Protein AF-A0AAV1M0Q2-F1 (afdb_monomer_lite)

Organism: NCBI:txid213953

Sequence (404 aa):
MKCLACTQVIRREELLVCIRCKGTYHYKCLNITTAQFMNKNHDIKRTWCCPSCVNVTSRRIKDDTPVRKQFESTLNQTDMSCEDIIQDQRDLNESLSTEQPNTIITSSMLQCQSDKCINISLEQLSSLLDTKLNHMRSSITKEIKQEFDIAVAKLKKEFTETTDFLSAQLVEVKSDISSFSNKISLLESENKKLQAELCLLKNQTLPSTYQDLRNTITQLQVNLNERDQQALLNDLEISGIPENSNESVPHIVVAVAAKLGTQLEESDIVSASRVGNSQRFSDLNTQALGRPPRHRHIVVRLCRRVIRDELLRNARVRRGATTADLGLPSHEPRPFYLNERLTSTNRQLFGKARDIGRGLNWKYIWTKEGRIFARQSDSSKIHQLRSIADIERIFGVLSENSSK

pLDDT: mean 78.47, std 22.73, range [23.45, 98.06]

Radius of gyration: 54.02 Å; chains: 1; bounding box: 80×74×176 Å

Foldseek 3Di:
DAAPQPRHDDDPLQWAAAPPPRGIHGCVSVVHDPCNCVVCVPVCNVHPHDPVRVPPPDPDDDDDDDDDDDDDDDDDDDDDDDDDDDDDDDDDDDDDDDDDDDDDDDDDDDDDDDDDDPDPDPVNVVVVVCVVVVVVVVVVVVVVVVVVVVVVVVVVVVVVVVVVVVVVVVVVVVVVVVVVVVVVVVVVVVVVVVVVVVVCVVPPDPPVVVVVVVVVVVVVVLVVQVVVLLVLLQKKKKFDDDDDDPDDQLLLVCLLCVLLVHHDDSVQWPDKDFDDDDQVPVVVPQVVVVHPRGGTMIMTGTPDSVSLVVSQVSCVVVPFDWPPPSPDPDDDIDGMHMDRDEDPQLVVQLVVLVVLCVVLQFPDWDDDSNWIWTHRDPPGDIDTDSDPVSSCVVSVPDDPPPDD

Structure (mmCIF, N/CA/C/O backbone):
data_AF-A0AAV1M0Q2-F1
#
_entry.id   AF-A0AAV1M0Q2-F1
#
loop_
_atom_site.group_PDB
_atom_site.id
_atom_site.type_symbol
_atom_site.label_atom_id
_atom_site.label_alt_id
_atom_site.label_comp_id
_atom_site.label_asym_id
_atom_site.label_entity_id
_atom_site.label_seq_id
_atom_site.pdbx_PDB_ins_code
_atom_site.Cartn_x
_atom_site.Cartn_y
_atom_site.Cartn_z
_atom_site.occupancy
_atom_site.B_iso_or_equiv
_atom_site.auth_seq_id
_atom_site.auth_comp_id
_atom_site.auth_asym_id
_atom_site.auth_atom_id
_atom_site.pdbx_PDB_model_num
ATOM 1 N N . MET A 1 1 ? 20.973 16.812 25.440 1.00 78.75 1 MET A N 1
ATOM 2 C CA . MET A 1 1 ? 20.448 15.571 24.816 1.00 78.75 1 MET A CA 1
ATOM 3 C C . MET A 1 1 ? 19.009 15.819 24.381 1.00 78.75 1 MET A C 1
ATOM 5 O O . MET A 1 1 ? 18.354 16.633 25.027 1.00 78.75 1 MET A O 1
ATOM 9 N N . LYS A 1 2 ? 18.542 15.211 23.282 1.00 89.62 2 LYS A N 1
ATOM 10 C CA . LYS A 1 2 ? 17.158 15.368 22.797 1.00 89.62 2 LYS A CA 1
ATOM 11 C C . LYS A 1 2 ? 16.309 14.177 23.234 1.00 89.62 2 LYS A C 1
ATOM 13 O O . LYS A 1 2 ? 16.788 13.047 23.241 1.00 89.62 2 LYS A O 1
ATOM 18 N N . CYS A 1 3 ? 15.061 14.429 23.597 1.00 90.50 3 CYS A N 1
ATOM 19 C CA . CYS A 1 3 ? 14.113 13.387 23.959 1.00 90.50 3 CYS A CA 1
ATOM 20 C C . CYS A 1 3 ? 13.687 12.591 22.736 1.00 90.50 3 CYS A C 1
ATOM 22 O O . CYS A 1 3 ? 13.209 13.167 21.767 1.00 90.50 3 CYS A O 1
ATOM 24 N N . LEU A 1 4 ? 13.811 11.267 22.783 1.00 88.12 4 LEU A N 1
ATOM 25 C CA . LEU A 1 4 ? 13.357 10.405 21.690 1.00 88.12 4 LEU A CA 1
ATOM 26 C C . LEU A 1 4 ? 11.824 10.328 21.575 1.00 88.12 4 LEU A C 1
ATOM 28 O O . LEU A 1 4 ? 11.333 9.876 20.549 1.00 88.12 4 LEU A O 1
ATOM 32 N N . ALA A 1 5 ? 11.073 10.770 22.593 1.00 87.56 5 ALA A N 1
ATOM 33 C CA . ALA A 1 5 ? 9.609 10.814 22.546 1.00 87.56 5 ALA A CA 1
ATOM 34 C C . ALA A 1 5 ? 9.065 12.126 21.953 1.00 87.56 5 ALA A C 1
ATOM 36 O O . ALA A 1 5 ? 8.181 12.087 21.108 1.00 87.56 5 ALA A O 1
ATOM 37 N N . CYS A 1 6 ? 9.587 13.287 22.367 1.00 90.06 6 CYS A N 1
ATOM 38 C CA . CYS A 1 6 ? 9.059 14.594 21.943 1.00 90.06 6 CYS A CA 1
ATOM 39 C C . CYS A 1 6 ? 10.036 15.430 21.103 1.00 90.06 6 CYS A C 1
ATOM 41 O O . CYS A 1 6 ? 9.700 16.534 20.688 1.00 90.06 6 CYS A O 1
ATOM 43 N N . THR A 1 7 ? 11.257 14.942 20.861 1.00 87.94 7 THR A N 1
ATOM 44 C CA . THR A 1 7 ? 12.351 15.597 20.108 1.00 87.94 7 THR A CA 1
ATOM 45 C C . THR A 1 7 ? 12.903 16.904 20.699 1.00 87.94 7 THR A C 1
ATOM 47 O O . THR A 1 7 ? 13.873 17.453 20.172 1.00 87.94 7 THR A O 1
ATOM 50 N N . GLN A 1 8 ? 12.372 17.355 21.841 1.00 91.44 8 GLN A N 1
ATOM 51 C CA . GLN A 1 8 ? 12.816 18.560 22.548 1.00 91.44 8 GLN A CA 1
ATOM 52 C C . GLN A 1 8 ? 14.088 18.333 23.378 1.00 91.44 8 GLN A C 1
ATOM 54 O O . GLN A 1 8 ? 14.436 17.204 23.737 1.00 91.44 8 GLN A O 1
ATOM 59 N N . VAL A 1 9 ? 14.796 19.419 23.698 1.00 90.12 9 VAL A N 1
ATOM 60 C CA . VAL A 1 9 ? 16.008 19.390 24.536 1.00 90.12 9 VAL A CA 1
ATOM 61 C C . VAL A 1 9 ? 15.646 19.040 25.988 1.00 90.12 9 VAL A C 1
ATOM 63 O O . VAL A 1 9 ? 14.705 19.589 26.555 1.00 90.12 9 VAL A O 1
ATOM 66 N N . ILE A 1 10 ? 16.396 18.119 26.599 1.00 89.81 10 ILE A N 1
ATOM 67 C CA . ILE A 1 10 ? 16.183 17.650 27.977 1.00 89.81 10 ILE A CA 1
ATOM 68 C C . ILE A 1 10 ? 17.129 18.381 28.942 1.00 89.81 10 ILE A C 1
ATOM 70 O O . ILE A 1 10 ? 18.343 18.414 28.710 1.00 89.81 10 ILE A O 1
ATOM 74 N N . ARG A 1 11 ? 16.590 18.905 30.051 1.00 87.12 11 ARG A N 1
ATOM 75 C CA . ARG A 1 11 ? 17.368 19.384 31.211 1.00 87.12 11 ARG A CA 1
ATOM 76 C C . ARG A 1 11 ? 17.837 18.201 32.070 1.00 87.12 11 ARG A C 1
ATOM 78 O O . ARG A 1 11 ? 17.146 17.194 32.158 1.00 87.12 11 ARG A O 1
ATOM 85 N N . ARG A 1 12 ? 18.991 18.305 32.742 1.00 80.19 12 ARG A N 1
ATOM 86 C CA . ARG A 1 12 ? 19.568 17.187 33.532 1.00 80.19 12 ARG A CA 1
ATOM 87 C C . ARG A 1 12 ? 18.611 16.620 34.591 1.00 80.19 12 ARG A C 1
ATOM 89 O O . ARG A 1 12 ? 18.620 15.418 34.829 1.00 80.19 12 ARG A O 1
ATOM 96 N N . GLU A 1 13 ? 17.772 17.468 35.174 1.00 82.62 13 GLU A N 1
ATOM 97 C CA . GLU A 1 13 ? 16.787 17.102 36.201 1.00 82.62 13 GLU A CA 1
ATOM 98 C C . GLU A 1 13 ? 15.616 16.273 35.663 1.00 82.62 13 GLU A C 1
ATOM 100 O O . GLU A 1 13 ? 14.972 15.563 36.424 1.00 82.62 13 GLU A O 1
ATOM 105 N N . GLU A 1 14 ? 15.353 16.317 34.356 1.00 86.31 14 GLU A N 1
ATOM 106 C CA . GLU A 1 14 ? 14.242 15.595 33.728 1.00 86.31 14 GLU A CA 1
ATOM 107 C C . GLU A 1 14 ? 14.705 14.364 32.936 1.00 86.31 14 GLU A C 1
ATOM 109 O O . GLU A 1 14 ? 13.896 13.697 32.288 1.00 86.31 14 GLU A O 1
ATOM 114 N N . LEU A 1 15 ? 16.009 14.069 32.977 1.00 88.44 15 LEU A N 1
ATOM 115 C CA . LEU A 1 15 ? 16.651 13.057 32.153 1.00 88.44 15 LEU A CA 1
ATOM 116 C C . LEU A 1 15 ? 16.435 11.637 32.682 1.00 88.44 15 LEU A C 1
ATOM 118 O O . LEU A 1 15 ? 16.824 11.298 33.802 1.00 88.44 15 LEU A O 1
ATOM 122 N N . LEU A 1 16 ? 15.938 10.785 31.790 1.00 89.00 16 LEU A N 1
ATOM 123 C CA . LEU A 1 16 ? 15.869 9.340 31.950 1.00 89.00 16 LEU A CA 1
ATOM 124 C C . LEU A 1 16 ? 16.608 8.647 30.799 1.00 89.00 16 LEU A C 1
ATOM 126 O O . LEU A 1 16 ? 16.461 9.041 29.639 1.00 89.00 16 LEU A O 1
ATOM 130 N N . VAL A 1 17 ? 17.402 7.620 31.111 1.00 89.12 17 VAL A N 1
ATOM 131 C CA . VAL A 1 17 ? 18.207 6.880 30.127 1.00 89.12 17 VAL A CA 1
ATOM 132 C C . VAL A 1 17 ? 17.821 5.411 30.158 1.00 89.12 17 VAL A C 1
ATOM 134 O O . VAL A 1 17 ? 17.844 4.782 31.211 1.00 89.12 17 VAL A O 1
ATOM 137 N N . CYS A 1 18 ? 17.482 4.848 29.001 1.00 90.12 18 CYS A N 1
ATOM 138 C CA . CYS A 1 18 ? 17.162 3.428 28.907 1.00 90.12 18 CYS A CA 1
ATOM 139 C C . CYS A 1 18 ? 18.421 2.575 29.086 1.00 90.12 18 CYS A C 1
ATOM 141 O O . CYS A 1 18 ? 19.404 2.761 28.368 1.00 90.12 18 CYS A O 1
ATOM 143 N N . ILE A 1 19 ? 18.376 1.564 29.957 1.00 88.94 19 ILE A N 1
ATOM 144 C CA . ILE A 1 19 ? 19.540 0.693 30.171 1.00 88.94 19 ILE A CA 1
ATOM 145 C C . ILE A 1 19 ? 19.912 -0.166 28.952 1.00 88.94 19 ILE A C 1
ATOM 147 O O . ILE A 1 19 ? 21.097 -0.455 28.780 1.00 88.94 19 ILE A O 1
ATOM 151 N N . ARG A 1 20 ? 18.935 -0.510 28.094 1.00 86.75 20 ARG A N 1
ATOM 152 C CA . ARG A 1 20 ? 19.106 -1.357 26.898 1.00 86.75 20 ARG A CA 1
ATOM 153 C C . ARG A 1 20 ? 19.607 -0.571 25.681 1.00 86.75 20 ARG A C 1
ATOM 155 O O . ARG A 1 20 ? 20.693 -0.850 25.195 1.00 86.75 20 ARG A O 1
ATOM 162 N N . CYS A 1 21 ? 18.855 0.424 25.202 1.00 89.19 21 CYS A N 1
ATOM 163 C CA . CYS A 1 21 ? 19.220 1.175 23.988 1.00 89.19 21 CYS A CA 1
ATOM 164 C C . CYS A 1 21 ? 20.009 2.467 24.243 1.00 89.19 21 CYS A C 1
ATOM 166 O O . CYS A 1 21 ? 20.357 3.154 23.288 1.00 89.19 21 CYS A O 1
ATOM 168 N N . LYS A 1 22 ? 20.236 2.846 25.511 1.00 90.81 22 LYS A N 1
ATOM 169 C CA . LYS A 1 22 ? 20.861 4.122 25.920 1.00 90.81 22 LYS A CA 1
ATOM 170 C C . LYS A 1 22 ? 20.138 5.387 25.429 1.00 90.81 22 LYS A C 1
ATOM 172 O O . LYS A 1 22 ? 20.664 6.488 25.555 1.00 90.81 22 LYS A O 1
ATOM 177 N N . GLY A 1 23 ? 18.911 5.248 24.924 1.00 90.56 23 GLY A N 1
ATOM 178 C CA . GLY A 1 23 ? 18.068 6.361 24.498 1.00 90.56 23 GLY A CA 1
ATOM 179 C C . GLY A 1 23 ? 17.661 7.272 25.657 1.00 90.56 23 GLY A C 1
ATOM 180 O O . GLY A 1 23 ? 17.463 6.803 26.780 1.00 90.56 23 GLY A O 1
ATOM 181 N N . THR A 1 24 ? 17.522 8.568 25.371 1.00 92.31 24 THR A N 1
ATOM 182 C CA . THR A 1 24 ? 17.270 9.620 26.366 1.00 92.31 24 THR A CA 1
ATOM 183 C C . THR A 1 24 ? 15.859 10.175 26.256 1.00 92.31 24 THR A C 1
ATOM 185 O O . THR A 1 24 ? 15.398 10.481 25.154 1.00 92.31 24 THR A O 1
ATOM 188 N N . TYR A 1 25 ? 15.186 10.343 27.392 1.00 92.81 25 TYR A N 1
ATOM 189 C CA . TYR A 1 25 ? 13.777 10.726 27.463 1.00 92.81 25 TYR A CA 1
ATOM 190 C C . TYR A 1 25 ? 13.523 11.714 28.607 1.00 92.81 25 TYR A C 1
ATOM 192 O O . TYR A 1 25 ? 14.237 11.692 29.610 1.00 92.81 25 TYR A O 1
ATOM 200 N N . HIS A 1 26 ? 12.485 12.546 28.478 1.00 91.81 26 HIS A N 1
ATOM 201 C CA . HIS A 1 26 ? 11.875 13.204 29.637 1.00 91.81 26 HIS A CA 1
ATOM 202 C C . HIS A 1 26 ? 11.029 12.184 30.397 1.00 91.81 26 HIS A C 1
ATOM 204 O O . HIS A 1 26 ? 10.225 11.488 29.774 1.00 91.81 26 HIS A O 1
ATOM 210 N N . TYR A 1 27 ? 11.127 12.135 31.728 1.00 88.19 27 TYR A N 1
ATOM 211 C CA . TYR A 1 27 ? 10.259 11.251 32.524 1.00 88.19 27 TYR A CA 1
ATOM 212 C C . TYR A 1 27 ? 8.761 11.580 32.325 1.00 88.19 27 TYR A C 1
ATOM 214 O O . TYR A 1 27 ? 7.938 10.673 32.223 1.00 88.19 27 TYR A O 1
ATOM 222 N N . LYS A 1 28 ? 8.417 12.865 32.141 1.00 86.88 28 LYS A N 1
ATOM 223 C CA . LYS A 1 28 ? 7.045 13.321 31.843 1.00 86.88 28 LYS A CA 1
ATOM 224 C C . LYS A 1 28 ? 6.521 12.803 30.502 1.00 86.88 28 LYS A C 1
ATOM 226 O O . LYS A 1 28 ? 5.365 12.415 30.407 1.00 86.88 28 LYS A O 1
ATOM 231 N N . CYS A 1 29 ? 7.373 12.733 29.474 1.00 87.56 29 CYS A N 1
ATOM 232 C CA . CYS A 1 29 ? 6.993 12.182 28.165 1.00 87.56 29 CYS A CA 1
ATOM 233 C C . CYS A 1 29 ? 6.728 10.669 28.200 1.00 87.56 29 CYS A C 1
ATOM 235 O O . CYS A 1 29 ? 6.282 10.105 27.207 1.00 87.56 29 CYS A O 1
ATOM 237 N N . LEU A 1 30 ? 7.028 10.017 29.323 1.00 84.50 30 LEU A N 1
ATOM 238 C CA . LEU A 1 30 ? 6.822 8.593 29.572 1.00 84.50 30 LEU A CA 1
ATOM 239 C C . LEU A 1 30 ? 5.728 8.353 30.622 1.00 84.50 30 LEU A C 1
ATOM 241 O O . LEU A 1 30 ? 5.631 7.253 31.157 1.00 84.50 30 LEU A O 1
ATOM 245 N N . ASN A 1 31 ? 4.934 9.384 30.926 1.00 80.94 31 ASN A N 1
ATOM 246 C CA . ASN A 1 31 ? 3.853 9.360 31.908 1.00 80.94 31 ASN A CA 1
ATOM 247 C C . ASN A 1 31 ? 4.294 9.000 33.342 1.00 80.94 31 ASN A C 1
ATOM 249 O O . ASN A 1 31 ? 3.502 8.505 34.139 1.00 80.94 31 ASN A O 1
ATOM 253 N N . ILE A 1 32 ? 5.563 9.250 33.679 1.00 83.00 32 ILE A N 1
ATOM 254 C CA . ILE A 1 32 ? 6.065 9.141 35.052 1.00 83.00 32 ILE A CA 1
ATOM 255 C C . ILE A 1 32 ? 5.752 10.462 35.754 1.00 83.00 32 ILE A C 1
ATOM 257 O O . ILE A 1 32 ? 6.062 11.537 35.233 1.00 83.00 32 ILE A O 1
ATOM 261 N N . THR A 1 33 ? 5.141 10.407 36.935 1.00 84.94 33 THR A N 1
ATOM 262 C CA . THR A 1 33 ? 4.827 11.630 37.685 1.00 84.94 33 THR A CA 1
ATOM 263 C C . THR A 1 33 ? 6.078 12.201 38.355 1.00 84.94 33 THR A C 1
ATOM 265 O O . THR A 1 33 ? 7.033 11.484 38.659 1.00 84.94 33 THR A O 1
ATOM 268 N N . THR A 1 34 ? 6.080 13.509 38.620 1.00 85.06 34 THR A N 1
ATOM 269 C CA . THR A 1 34 ? 7.142 14.189 39.386 1.00 85.06 34 THR A CA 1
ATOM 270 C C . THR A 1 34 ? 7.387 13.504 40.732 1.00 85.06 34 THR A C 1
ATOM 272 O O . THR A 1 34 ? 8.533 13.235 41.080 1.00 85.06 34 THR A O 1
ATOM 275 N N . ALA A 1 35 ? 6.319 13.144 41.451 1.00 81.31 35 ALA A N 1
ATOM 276 C CA . ALA A 1 35 ? 6.398 12.446 42.732 1.00 81.31 35 ALA A CA 1
ATOM 277 C C . ALA A 1 35 ? 7.067 11.064 42.609 1.00 81.31 35 ALA A C 1
ATOM 279 O O . ALA A 1 35 ? 7.954 10.742 43.395 1.00 81.31 35 ALA A O 1
ATOM 280 N N . GLN A 1 36 ? 6.711 10.266 41.595 1.00 77.69 36 GLN A N 1
ATOM 281 C CA . GLN A 1 36 ? 7.326 8.953 41.352 1.00 77.69 36 GLN A CA 1
ATOM 282 C C . GLN A 1 36 ? 8.810 9.069 40.986 1.00 77.69 36 GLN A C 1
ATOM 284 O O . GLN A 1 36 ? 9.634 8.300 41.483 1.00 77.69 36 GLN A O 1
ATOM 289 N N . PHE A 1 37 ? 9.153 10.045 40.142 1.00 82.69 37 PHE A N 1
ATOM 290 C CA . PHE A 1 37 ? 10.531 10.289 39.729 1.00 82.69 37 PHE A CA 1
ATOM 291 C C . PHE A 1 37 ? 11.407 10.767 40.892 1.00 82.69 37 PHE A C 1
ATOM 293 O O . PHE A 1 37 ? 12.554 10.345 40.992 1.00 82.69 37 PHE A O 1
ATOM 300 N N . MET A 1 38 ? 10.878 11.598 41.795 1.00 78.94 38 MET A N 1
ATOM 301 C CA . MET A 1 38 ? 11.628 12.078 42.960 1.00 78.94 38 MET A CA 1
ATOM 302 C C . MET A 1 38 ? 11.752 11.012 44.056 1.00 78.94 38 MET A C 1
ATOM 304 O O . MET A 1 38 ? 12.837 10.837 44.602 1.00 78.94 38 MET A O 1
ATOM 308 N N . ASN A 1 39 ? 10.687 10.251 44.333 1.00 74.12 39 ASN A N 1
ATOM 309 C CA . ASN A 1 39 ? 10.652 9.286 45.441 1.00 74.12 39 ASN A CA 1
ATOM 310 C C . ASN A 1 39 ? 11.430 7.984 45.146 1.00 74.12 39 ASN A C 1
ATOM 312 O O . ASN A 1 39 ? 11.886 7.305 46.057 1.00 74.12 39 ASN A O 1
ATOM 316 N N . LYS A 1 40 ? 11.624 7.634 43.865 1.00 65.56 40 LYS A N 1
ATOM 317 C CA . LYS A 1 40 ? 12.386 6.443 43.428 1.00 65.56 40 LYS A CA 1
ATOM 318 C C . LYS A 1 40 ? 13.518 6.786 42.454 1.00 65.56 40 LYS A C 1
ATOM 320 O O . LYS A 1 40 ? 13.896 5.977 41.606 1.00 65.56 40 LYS A O 1
ATOM 325 N N . ASN A 1 41 ? 14.054 8.002 42.562 1.00 67.12 41 ASN A N 1
ATOM 326 C CA . ASN A 1 41 ? 14.978 8.603 41.594 1.00 67.12 41 ASN A CA 1
ATOM 327 C C . ASN A 1 41 ? 16.178 7.701 41.267 1.00 67.12 41 ASN A C 1
ATOM 329 O O . ASN A 1 41 ? 16.556 7.541 40.108 1.00 67.12 41 ASN A O 1
ATOM 333 N N . HIS A 1 42 ? 16.754 7.068 42.287 1.00 67.50 42 HIS A N 1
ATOM 334 C CA . HIS A 1 42 ? 17.953 6.254 42.127 1.00 67.50 42 HIS A CA 1
ATOM 335 C C . HIS A 1 42 ? 17.661 4.862 41.537 1.00 67.50 42 HIS A C 1
ATOM 337 O O . HIS A 1 42 ? 18.375 4.414 40.638 1.00 67.50 42 HIS A O 1
ATOM 343 N N . ASP A 1 43 ? 16.572 4.220 41.964 1.00 70.62 43 ASP A N 1
ATOM 344 C CA . ASP A 1 43 ? 16.200 2.876 41.507 1.00 70.62 43 ASP A CA 1
ATOM 345 C C . ASP A 1 43 ? 15.653 2.891 40.080 1.00 70.62 43 ASP A C 1
ATOM 347 O O . ASP A 1 43 ? 16.033 2.057 39.251 1.00 70.62 43 ASP A O 1
ATOM 351 N N . ILE A 1 44 ? 14.829 3.892 39.750 1.00 73.44 44 ILE A N 1
ATOM 352 C CA . ILE A 1 44 ? 14.298 4.073 38.396 1.00 73.44 44 ILE A CA 1
ATOM 353 C C . ILE A 1 44 ? 15.449 4.384 37.433 1.00 73.44 44 ILE A C 1
ATOM 355 O O . ILE A 1 44 ? 15.555 3.747 36.389 1.00 73.44 44 ILE A O 1
ATOM 359 N N . LYS A 1 45 ? 16.378 5.290 37.772 1.00 76.44 45 LYS A N 1
ATOM 360 C CA . LYS A 1 45 ? 17.502 5.618 36.872 1.00 76.44 45 LYS A CA 1
ATOM 361 C C . LYS A 1 45 ? 18.425 4.431 36.571 1.00 76.44 45 LYS A C 1
ATOM 363 O O . LYS A 1 45 ? 19.061 4.433 35.519 1.00 76.44 45 LYS A O 1
ATOM 368 N N . ARG A 1 46 ? 18.504 3.430 37.458 1.00 76.00 46 ARG A N 1
ATOM 369 C CA . ARG A 1 46 ? 19.367 2.244 37.292 1.00 76.00 46 ARG A CA 1
ATOM 370 C C . ARG A 1 46 ? 18.704 1.069 36.581 1.00 76.00 46 ARG A C 1
ATOM 372 O O . ARG A 1 46 ? 19.414 0.274 35.977 1.00 76.00 46 ARG A O 1
ATOM 379 N N . THR A 1 47 ? 17.383 0.938 36.657 1.00 81.31 47 THR A N 1
ATOM 380 C CA . THR A 1 47 ? 16.667 -0.259 36.167 1.00 81.31 47 THR A CA 1
ATOM 381 C C . THR A 1 47 ? 15.748 0.021 34.980 1.00 81.31 47 THR A C 1
ATOM 383 O O . THR A 1 47 ? 15.263 -0.907 34.330 1.00 81.31 47 THR A O 1
ATOM 386 N N . TRP A 1 48 ? 15.521 1.292 34.647 1.00 86.81 48 TRP A N 1
ATOM 387 C CA . TRP A 1 48 ? 14.493 1.662 33.687 1.00 86.81 48 TRP A CA 1
ATOM 388 C C . TRP A 1 48 ? 14.842 1.314 32.229 1.00 86.81 48 TRP A C 1
ATOM 390 O O . TRP A 1 48 ? 15.904 1.643 31.687 1.00 86.81 48 TRP A O 1
ATOM 400 N N . CYS A 1 49 ? 13.883 0.672 31.559 1.00 87.50 49 CYS A N 1
ATOM 401 C CA . CYS A 1 49 ? 13.897 0.375 30.131 1.00 87.50 49 CYS A CA 1
ATOM 402 C C . CYS A 1 49 ? 12.800 1.169 29.412 1.00 87.50 49 CYS A C 1
ATOM 404 O O . CYS A 1 49 ? 11.686 1.277 29.916 1.00 87.50 49 CYS A O 1
ATOM 406 N N . CYS A 1 50 ? 13.083 1.683 28.210 1.00 87.19 50 CYS A N 1
ATOM 407 C CA . CYS A 1 50 ? 12.072 2.394 27.431 1.00 87.19 50 CYS A CA 1
ATOM 408 C C . CYS A 1 50 ? 11.004 1.441 26.870 1.00 87.19 50 CYS A C 1
ATOM 410 O O . CYS A 1 50 ? 11.303 0.263 26.660 1.00 87.19 50 CYS A O 1
ATOM 412 N N . PRO A 1 51 ? 9.793 1.936 26.548 1.00 81.75 51 PRO A N 1
ATOM 413 C CA . PRO A 1 51 ? 8.701 1.108 26.023 1.00 81.75 51 PRO A CA 1
ATOM 414 C C . PRO A 1 51 ? 9.099 0.280 24.797 1.00 81.75 51 PRO A C 1
ATOM 416 O O . PRO A 1 51 ? 8.760 -0.895 24.696 1.00 81.75 51 PRO A O 1
ATOM 419 N N . SER A 1 52 ? 9.910 0.854 23.904 1.00 81.38 52 SER A N 1
ATOM 420 C CA . SER A 1 52 ? 10.437 0.156 22.728 1.00 81.38 52 SER A CA 1
ATOM 421 C C . SER A 1 52 ? 11.356 -1.013 23.088 1.00 81.38 52 SER A C 1
ATOM 423 O O . SER A 1 52 ? 11.397 -1.994 22.363 1.00 81.38 52 SER A O 1
ATOM 425 N N . CYS A 1 53 ? 12.087 -0.927 24.201 1.00 83.38 53 CYS A N 1
ATOM 426 C CA . CYS A 1 53 ? 12.995 -1.973 24.666 1.00 83.38 53 CYS A CA 1
ATOM 427 C C . CYS A 1 53 ? 12.320 -2.995 25.587 1.00 83.38 53 CYS A C 1
ATOM 429 O O . CYS A 1 53 ? 12.806 -4.121 25.674 1.00 83.38 53 CYS A O 1
ATOM 431 N N . VAL A 1 54 ? 11.249 -2.610 26.286 1.00 81.44 54 VAL A N 1
ATOM 432 C CA . VAL A 1 54 ? 10.420 -3.513 27.102 1.00 81.44 54 VAL A CA 1
ATOM 433 C C . VAL A 1 54 ? 9.561 -4.404 26.201 1.00 81.44 54 VAL A C 1
ATOM 435 O O . VAL A 1 54 ? 9.474 -5.601 26.445 1.00 81.44 54 VAL A O 1
ATOM 438 N N . ASN A 1 55 ? 9.028 -3.854 25.105 1.00 63.16 55 ASN A N 1
ATOM 439 C CA . ASN A 1 55 ? 8.167 -4.581 24.163 1.00 63.16 55 ASN A CA 1
ATOM 440 C C . ASN A 1 55 ? 8.925 -5.480 23.171 1.00 63.16 55 ASN A C 1
ATOM 442 O O . ASN A 1 55 ? 8.307 -6.142 22.341 1.00 63.16 55 ASN A O 1
ATOM 446 N N . VAL A 1 56 ? 10.256 -5.537 23.254 1.00 55.31 56 VAL A N 1
ATOM 447 C CA . VAL A 1 56 ? 11.053 -6.558 22.566 1.00 55.31 56 VAL A CA 1
ATOM 448 C C . VAL A 1 56 ? 11.210 -7.720 23.540 1.00 55.31 56 VAL A C 1
ATOM 450 O O . VAL A 1 56 ? 12.152 -7.765 24.335 1.00 55.31 56 VAL A O 1
ATOM 453 N N . THR A 1 57 ? 10.257 -8.652 23.514 1.00 43.12 57 THR A N 1
ATOM 454 C CA . THR A 1 57 ? 10.394 -9.942 24.196 1.00 43.12 57 THR A CA 1
ATOM 455 C C . THR A 1 57 ? 11.671 -10.618 23.710 1.00 43.12 57 THR A C 1
ATOM 457 O O . THR A 1 57 ? 11.846 -10.881 22.516 1.00 43.12 57 THR A O 1
ATOM 460 N N . SER A 1 58 ? 12.578 -10.891 24.642 1.00 41.09 58 SER A N 1
ATOM 461 C CA . SER A 1 58 ? 13.767 -11.694 24.411 1.00 41.09 58 SER A CA 1
ATOM 462 C C . SER A 1 58 ? 13.351 -13.098 23.978 1.00 41.09 58 SER A C 1
ATOM 464 O O . SER A 1 58 ? 12.922 -13.908 24.795 1.00 41.09 58 SER A O 1
ATOM 466 N N . ARG A 1 59 ? 13.534 -13.426 22.697 1.00 39.03 59 ARG A N 1
ATOM 467 C CA . ARG A 1 59 ? 13.752 -14.820 22.311 1.00 39.03 59 ARG A CA 1
ATOM 468 C C . ARG A 1 59 ? 15.098 -15.233 22.897 1.00 39.03 59 ARG A C 1
ATOM 470 O O . ARG A 1 59 ? 16.118 -14.832 22.340 1.00 39.03 59 ARG A O 1
ATOM 477 N N . ARG A 1 60 ? 15.098 -15.997 23.995 1.00 37.06 60 ARG A N 1
ATOM 478 C CA . ARG A 1 60 ? 16.077 -17.063 24.274 1.00 37.06 60 ARG A CA 1
ATOM 479 C C . ARG A 1 60 ? 15.761 -17.836 25.565 1.00 37.06 60 ARG A C 1
ATOM 481 O O . ARG A 1 60 ? 15.720 -17.245 26.632 1.00 37.06 60 ARG A O 1
ATOM 488 N N . ILE A 1 61 ? 15.734 -19.157 25.365 1.00 34.62 61 ILE A N 1
ATOM 489 C CA . ILE A 1 61 ? 16.185 -20.254 26.239 1.00 34.62 61 ILE A CA 1
ATOM 490 C C . ILE A 1 61 ? 15.187 -20.738 27.306 1.00 34.62 61 ILE A C 1
ATOM 492 O O . ILE A 1 61 ? 14.626 -19.967 28.069 1.00 34.62 61 ILE A O 1
ATOM 496 N N . LYS A 1 62 ? 14.972 -22.060 27.232 1.00 39.34 62 LYS A N 1
ATOM 497 C CA . LYS A 1 62 ? 14.129 -22.953 28.034 1.00 39.34 62 LYS A CA 1
ATOM 498 C C . LYS A 1 62 ? 14.269 -22.708 29.538 1.00 39.34 62 LYS A C 1
ATOM 500 O O . LYS A 1 62 ? 15.399 -22.635 29.993 1.00 39.34 62 LYS A O 1
ATOM 505 N N . ASP A 1 63 ? 13.142 -22.720 30.248 1.00 31.31 63 ASP A N 1
ATOM 506 C CA . ASP A 1 63 ? 13.021 -23.307 31.587 1.00 31.31 63 ASP A CA 1
ATOM 507 C C . ASP A 1 63 ? 11.551 -23.683 31.853 1.00 31.31 63 ASP A C 1
ATOM 509 O O . ASP A 1 63 ? 10.641 -22.862 31.717 1.00 31.31 63 ASP A O 1
ATOM 513 N N . ASP A 1 64 ? 11.338 -24.963 32.167 1.00 35.97 64 ASP A N 1
ATOM 514 C CA . ASP A 1 64 ? 10.068 -25.574 32.559 1.00 35.97 64 ASP A CA 1
ATOM 515 C C . ASP A 1 64 ? 9.826 -25.352 34.056 1.00 35.97 64 ASP A C 1
ATOM 517 O O . ASP A 1 64 ? 10.497 -25.996 34.858 1.00 35.97 64 ASP A O 1
ATOM 521 N N . THR A 1 65 ? 8.855 -24.523 34.461 1.00 31.12 65 THR A N 1
ATOM 522 C CA . THR A 1 65 ? 7.996 -24.770 35.650 1.00 31.12 65 THR A CA 1
ATOM 523 C C . THR A 1 65 ? 6.864 -23.729 35.753 1.00 31.12 65 THR A C 1
ATOM 525 O O . THR A 1 65 ? 7.110 -22.541 35.538 1.00 31.12 65 THR A O 1
ATOM 528 N N . PRO A 1 66 ? 5.617 -24.129 36.081 1.00 37.59 66 PRO A N 1
ATOM 529 C CA . PRO A 1 66 ? 4.487 -23.213 36.246 1.00 37.59 66 PRO A CA 1
ATOM 530 C C . PRO A 1 66 ? 4.429 -22.639 37.676 1.00 37.59 66 PRO A C 1
ATOM 532 O O . PRO A 1 66 ? 5.202 -23.052 38.533 1.00 37.59 66 PRO A O 1
ATOM 535 N N . VAL A 1 67 ? 3.429 -21.776 37.942 1.00 26.23 67 VAL A N 1
ATOM 536 C CA . VAL A 1 67 ? 3.086 -21.096 39.225 1.00 26.23 67 VAL A CA 1
ATOM 537 C C . VAL A 1 67 ? 3.715 -19.685 39.284 1.00 26.23 67 VAL A C 1
ATOM 539 O O . VAL A 1 67 ? 4.889 -19.513 39.012 1.00 26.23 67 VAL A O 1
ATOM 542 N N . ARG A 1 68 ? 3.024 -18.566 39.546 1.00 30.08 68 ARG A N 1
ATOM 543 C CA . ARG A 1 68 ? 1.922 -18.262 40.473 1.00 30.08 68 ARG A CA 1
ATOM 544 C C . ARG A 1 68 ? 1.294 -16.922 40.053 1.00 30.08 68 ARG A C 1
ATOM 546 O O . ARG A 1 68 ? 2.028 -15.962 39.831 1.00 30.08 68 ARG A O 1
ATOM 553 N N . LYS A 1 69 ? -0.037 -16.812 39.993 1.00 29.25 69 LYS A N 1
ATOM 554 C CA . LYS A 1 69 ? -0.711 -15.500 39.938 1.00 29.25 69 LYS A CA 1
ATOM 555 C C . LYS A 1 69 ? -0.487 -14.786 41.275 1.00 29.25 69 LYS A C 1
ATOM 557 O O . LYS A 1 69 ? -0.766 -15.363 42.325 1.00 29.25 69 LYS A O 1
ATOM 562 N N . GLN A 1 70 ? 0.049 -13.568 41.231 1.00 30.00 70 GLN A N 1
ATOM 563 C CA . GLN A 1 70 ? 0.132 -12.699 42.401 1.00 30.00 70 GLN A CA 1
ATOM 564 C C . GLN A 1 70 ? -1.268 -12.187 42.752 1.00 30.00 70 GLN A C 1
ATOM 566 O O . GLN A 1 70 ? -2.011 -11.727 41.889 1.00 30.00 70 GLN A O 1
ATOM 571 N N . PHE A 1 71 ? -1.591 -12.351 44.031 1.00 26.48 71 PHE A N 1
ATOM 572 C CA . PHE A 1 71 ? -2.778 -11.887 44.734 1.00 26.48 71 PHE A CA 1
ATOM 573 C C . PHE A 1 71 ? -2.823 -10.351 44.765 1.00 26.48 71 PHE A C 1
ATOM 575 O O . PHE A 1 71 ? -1.866 -9.721 45.215 1.00 26.48 71 PHE A O 1
ATOM 582 N N . GLU A 1 72 ? -3.954 -9.773 44.369 1.00 26.58 72 GLU A N 1
ATOM 583 C CA . GLU A 1 72 ? -4.425 -8.489 44.890 1.00 26.58 72 GLU A CA 1
ATOM 584 C C . GLU A 1 72 ? -5.217 -8.784 46.169 1.00 26.58 72 GLU A C 1
ATOM 586 O O . GLU A 1 72 ? -6.179 -9.549 46.150 1.00 26.58 72 GLU A O 1
ATOM 591 N N . SER A 1 73 ? -4.786 -8.226 47.299 1.00 28.78 73 SER A N 1
ATOM 592 C CA . SER A 1 73 ? -5.515 -8.286 48.565 1.00 28.78 73 SER A CA 1
ATOM 593 C C . SER A 1 73 ? -6.322 -7.004 48.747 1.00 28.78 73 SER A C 1
ATOM 595 O O . SER A 1 73 ? -5.758 -5.953 49.065 1.00 28.78 73 SER A O 1
ATOM 597 N N . THR A 1 74 ? -7.637 -7.101 48.566 1.00 27.58 74 THR A N 1
ATOM 598 C CA . THR A 1 74 ? -8.609 -6.153 49.119 1.00 27.58 74 THR A CA 1
ATOM 599 C C . THR A 1 74 ? -9.131 -6.711 50.443 1.00 27.58 74 THR A C 1
ATOM 601 O O . THR A 1 74 ? -9.308 -7.916 50.603 1.00 27.58 74 THR A O 1
ATOM 604 N N . LEU A 1 75 ? -9.285 -5.807 51.405 1.00 27.14 75 LEU A N 1
ATOM 605 C CA . LEU A 1 75 ? -9.684 -6.030 52.790 1.00 27.14 75 LEU A CA 1
ATOM 606 C C . LEU A 1 75 ? -11.101 -6.611 52.936 1.00 27.14 75 LEU A C 1
ATOM 608 O O . LEU A 1 75 ? -12.013 -6.189 52.238 1.00 27.14 75 LEU A O 1
ATOM 612 N N . ASN A 1 76 ? -11.217 -7.513 53.917 1.00 27.73 76 ASN A N 1
ATOM 613 C CA . ASN A 1 76 ? -12.324 -7.799 54.839 1.00 27.73 76 ASN A CA 1
ATOM 614 C C . ASN A 1 76 ? -13.774 -7.629 54.360 1.00 27.73 76 ASN A C 1
ATOM 616 O O . ASN A 1 76 ? -14.239 -6.506 54.208 1.00 27.73 76 ASN A O 1
ATOM 620 N N . GLN A 1 77 ? -14.532 -8.730 54.404 1.00 28.19 77 GLN A N 1
ATOM 621 C CA . GLN A 1 77 ? -15.757 -8.821 55.210 1.00 28.19 77 GLN A CA 1
ATOM 622 C C . GLN A 1 77 ? -16.190 -10.287 55.354 1.00 28.19 77 GLN A C 1
ATOM 624 O O . GLN A 1 77 ? -16.371 -11.012 54.379 1.00 28.19 77 GLN A O 1
ATOM 629 N N . THR A 1 78 ? -16.276 -10.726 56.606 1.00 29.42 78 THR A N 1
ATOM 630 C CA . THR A 1 78 ? -17.036 -11.891 57.047 1.00 29.42 78 THR A CA 1
ATOM 631 C C . THR A 1 78 ? -18.516 -11.558 56.949 1.00 29.42 78 THR A C 1
ATOM 633 O O . THR A 1 78 ? -18.952 -10.657 57.655 1.00 29.42 78 THR A O 1
ATOM 636 N N . ASP A 1 79 ? -19.258 -12.321 56.154 1.00 24.66 79 ASP A N 1
ATOM 637 C CA . ASP A 1 79 ? -20.690 -12.515 56.349 1.00 24.66 79 ASP A CA 1
ATOM 638 C C . ASP A 1 79 ? -20.961 -14.015 56.335 1.00 24.66 79 ASP A C 1
ATOM 640 O O . ASP A 1 79 ? -20.705 -14.729 55.364 1.00 24.66 79 ASP A O 1
ATOM 644 N N . MET A 1 80 ? -21.427 -14.479 57.485 1.00 29.42 80 MET A N 1
ATOM 645 C CA . MET A 1 80 ? -22.073 -15.758 57.674 1.00 29.42 80 MET A CA 1
ATOM 646 C C . MET A 1 80 ? -23.524 -15.416 58.004 1.00 29.42 80 MET A C 1
ATOM 648 O O . MET A 1 80 ? -23.786 -14.805 59.038 1.00 29.42 80 MET A O 1
ATOM 652 N N . SER A 1 81 ? -24.456 -15.805 57.140 1.00 23.45 81 SER A N 1
ATOM 653 C CA . SER A 1 81 ? -25.861 -15.954 57.504 1.00 23.45 81 SER A CA 1
ATOM 654 C C . SER A 1 81 ? -26.437 -17.180 56.787 1.00 23.45 81 SER A C 1
ATOM 656 O O . SER A 1 81 ? -26.216 -17.383 55.594 1.00 23.45 81 SER A O 1
ATOM 658 N N . CYS A 1 82 ? -27.004 -18.026 57.653 1.00 27.88 82 CYS A N 1
ATOM 659 C CA . CYS A 1 82 ? -28.156 -18.934 57.587 1.00 27.88 82 CYS A CA 1
ATOM 660 C C . CYS A 1 82 ? -28.925 -19.060 56.253 1.00 27.88 82 CYS A C 1
ATOM 662 O O . CYS A 1 82 ? -28.961 -18.149 55.440 1.00 27.88 82 CYS A O 1
ATOM 664 N N . GLU A 1 83 ? -29.428 -20.235 55.876 1.00 27.80 83 GLU A N 1
ATOM 665 C CA . GLU A 1 83 ? -30.544 -21.031 56.428 1.00 27.80 83 GLU A CA 1
ATOM 666 C C . GLU A 1 83 ? -30.496 -22.403 55.655 1.00 27.80 83 GLU A C 1
ATOM 668 O O . GLU A 1 83 ? -29.883 -22.467 54.591 1.00 27.80 83 GLU A O 1
ATOM 673 N N . ASP A 1 84 ? -31.042 -23.571 56.022 1.00 30.27 84 ASP A N 1
ATOM 674 C CA . ASP A 1 84 ? -32.308 -23.853 56.691 1.00 30.27 84 ASP A CA 1
ATOM 675 C C . ASP A 1 84 ? -32.599 -25.386 56.784 1.00 30.27 84 ASP A C 1
ATOM 677 O O . ASP A 1 84 ? -32.042 -26.176 56.019 1.00 30.27 84 ASP A O 1
ATOM 681 N N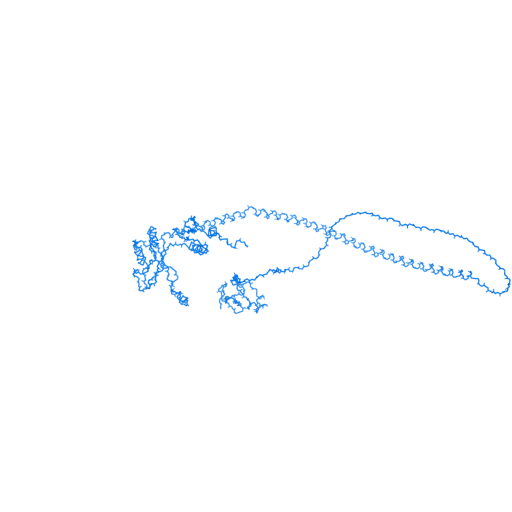 . ILE A 1 85 ? -33.604 -25.728 57.613 1.00 28.95 85 ILE A N 1
ATOM 682 C CA . ILE A 1 85 ? -34.676 -26.743 57.402 1.00 28.95 85 ILE A CA 1
ATOM 683 C C . ILE A 1 85 ? -34.584 -28.204 57.969 1.00 28.95 85 ILE A C 1
ATOM 685 O O . ILE A 1 85 ? -34.032 -29.114 57.362 1.00 28.95 85 ILE A O 1
ATOM 689 N N . ILE A 1 86 ? -35.290 -28.387 59.112 1.00 30.11 86 ILE A N 1
ATOM 690 C CA . ILE A 1 86 ? -36.507 -29.228 59.369 1.00 30.11 86 ILE A CA 1
ATOM 691 C C . ILE A 1 86 ? -36.451 -30.746 59.761 1.00 30.11 86 ILE A C 1
ATOM 693 O O . ILE A 1 86 ? -35.964 -31.575 59.004 1.00 30.11 86 ILE A O 1
ATOM 697 N N . GLN A 1 87 ? -37.169 -31.037 60.883 1.00 29.83 87 GLN A N 1
ATOM 698 C CA . GLN A 1 87 ? -37.937 -32.243 61.357 1.00 29.83 87 GLN A CA 1
ATOM 699 C C . GLN A 1 87 ? -37.185 -33.588 61.564 1.00 29.83 87 GLN A C 1
ATOM 701 O O . GLN A 1 87 ? -36.247 -33.893 60.854 1.00 29.83 87 GLN A O 1
ATOM 706 N N . ASP A 1 88 ? -37.502 -34.489 62.510 1.00 26.98 88 ASP A N 1
ATOM 707 C CA . ASP A 1 88 ? -38.748 -34.805 63.228 1.00 26.98 88 ASP A CA 1
ATOM 708 C C . ASP A 1 88 ? -38.480 -35.702 64.486 1.00 26.98 88 ASP A C 1
ATOM 710 O O . ASP A 1 88 ? -37.574 -36.526 64.469 1.00 26.98 88 ASP A O 1
ATOM 714 N N . GLN A 1 89 ? -39.312 -35.544 65.531 1.00 32.97 89 GLN A N 1
ATOM 715 C CA . GLN A 1 89 ? -39.949 -36.536 66.446 1.00 32.97 89 GLN A CA 1
ATOM 716 C C . GLN A 1 89 ? -39.249 -37.670 67.263 1.00 32.97 89 GLN A C 1
ATOM 718 O O . GLN A 1 89 ? -38.615 -38.560 66.709 1.00 32.97 89 GLN A O 1
ATOM 723 N N . ARG A 1 90 ? -39.710 -37.736 68.546 1.00 31.14 90 ARG A N 1
ATOM 724 C CA . ARG A 1 90 ? -40.051 -38.905 69.428 1.00 31.14 90 ARG A CA 1
ATOM 725 C C . ARG A 1 90 ? -38.899 -39.763 69.990 1.00 31.14 90 ARG A C 1
ATOM 727 O O . ARG A 1 90 ? -37.888 -39.919 69.332 1.00 31.14 90 ARG A O 1
ATOM 734 N N . ASP A 1 91 ? -38.906 -40.383 71.176 1.00 29.28 91 ASP A N 1
ATOM 735 C CA . ASP A 1 91 ? -39.770 -40.616 72.359 1.00 29.28 91 ASP A CA 1
ATOM 736 C C . ASP A 1 91 ? -38.769 -40.880 73.535 1.00 29.28 91 ASP A C 1
ATOM 738 O O . ASP A 1 91 ? -37.611 -41.205 73.275 1.00 29.28 91 ASP A O 1
ATOM 742 N N . LEU A 1 92 ? -39.068 -40.717 74.832 1.00 28.50 92 LEU A N 1
ATOM 743 C CA . LEU A 1 92 ? -39.538 -41.796 75.722 1.00 28.50 92 LEU A CA 1
ATOM 744 C C . LEU A 1 92 ? -39.617 -41.310 77.189 1.00 28.50 92 LEU A C 1
ATOM 746 O O . LEU A 1 92 ? -38.853 -40.454 77.632 1.00 28.50 92 LEU A O 1
ATOM 750 N N . ASN A 1 93 ? -40.569 -41.915 77.897 1.00 31.72 93 ASN A N 1
ATOM 751 C CA . ASN A 1 93 ? -41.051 -41.697 79.263 1.00 31.72 93 ASN A CA 1
ATOM 752 C C . ASN A 1 93 ? -40.213 -42.390 80.367 1.00 31.72 93 ASN A C 1
ATOM 754 O O . ASN A 1 93 ? -39.328 -43.189 80.075 1.00 31.72 93 ASN A O 1
ATOM 758 N N . GLU A 1 94 ? -40.688 -42.188 81.612 1.00 30.64 94 GLU A N 1
ATOM 759 C CA . GLU A 1 94 ? -40.670 -43.112 82.778 1.00 30.64 94 GLU A CA 1
ATOM 760 C C . GLU A 1 94 ? -39.477 -42.980 83.757 1.00 30.64 94 GLU A C 1
ATOM 762 O O . GLU A 1 94 ? -38.325 -42.959 83.358 1.00 30.64 94 GLU A O 1
ATOM 767 N N . SER A 1 95 ? -39.640 -42.881 85.087 1.00 29.77 95 SER A N 1
ATOM 768 C CA . SER A 1 95 ? -40.644 -43.512 85.961 1.00 29.77 95 SER A CA 1
ATOM 769 C C . SER A 1 95 ? -40.823 -42.782 87.310 1.00 29.77 95 SER A C 1
ATOM 771 O O . SER A 1 95 ? -39.867 -42.245 87.871 1.00 29.77 95 SER A O 1
ATOM 773 N N . LEU A 1 96 ? -42.042 -42.847 87.864 1.00 29.14 96 LEU A N 1
ATOM 774 C CA . LEU A 1 96 ? -42.348 -42.687 89.294 1.00 29.14 96 LEU A CA 1
ATOM 775 C C . LEU A 1 96 ? -41.886 -43.922 90.085 1.00 29.14 96 LEU A C 1
ATOM 777 O O . LEU A 1 96 ? -41.958 -45.033 89.569 1.00 29.14 96 LEU A O 1
ATOM 781 N N . SER A 1 97 ? -41.585 -43.759 91.377 1.00 27.77 97 SER A N 1
ATOM 782 C CA . SER A 1 97 ? -41.866 -44.774 92.410 1.00 27.77 97 SER A CA 1
ATOM 783 C C . SER A 1 97 ? -42.054 -44.122 93.784 1.00 27.77 97 SER A C 1
ATOM 785 O O . SER A 1 97 ? -41.147 -43.523 94.353 1.00 27.77 97 SER A O 1
ATOM 787 N N . THR A 1 98 ? -43.286 -44.234 94.265 1.00 29.72 98 THR A N 1
ATOM 788 C CA . THR A 1 98 ? -43.786 -44.159 95.645 1.00 29.72 98 THR A CA 1
ATOM 789 C C . THR A 1 98 ? -43.157 -45.208 96.560 1.00 29.72 98 THR A C 1
ATOM 791 O O . THR A 1 98 ? -42.938 -46.302 96.067 1.00 29.72 98 THR A O 1
ATOM 794 N N . GLU A 1 99 ? -43.063 -44.948 97.872 1.00 27.64 99 GLU A N 1
ATOM 795 C CA . GLU A 1 99 ? -43.531 -45.860 98.942 1.00 27.64 99 GLU A CA 1
ATOM 796 C C . GLU A 1 99 ? -43.866 -45.058 100.221 1.00 27.64 99 GLU A C 1
ATOM 798 O O . GLU A 1 99 ? -43.200 -44.073 100.544 1.00 27.64 99 GLU A O 1
ATOM 803 N N . GLN A 1 100 ? -44.953 -45.444 100.902 1.00 31.55 100 GLN A N 1
ATOM 804 C CA . GLN A 1 100 ? -45.427 -44.871 102.172 1.00 31.55 100 GLN A CA 1
ATOM 805 C C . GLN A 1 100 ? -45.075 -45.782 103.390 1.00 31.55 100 GLN A C 1
ATOM 807 O O . GLN A 1 100 ? -44.145 -46.572 103.263 1.00 31.55 100 GLN A O 1
ATOM 812 N N . PRO A 1 101 ? -45.697 -45.670 104.597 1.00 53.12 101 PRO A N 1
ATOM 813 C CA . PRO A 1 101 ? -45.007 -45.853 105.874 1.00 53.12 101 PRO A CA 1
ATOM 814 C C . PRO A 1 101 ? -45.263 -47.252 106.460 1.00 53.12 101 PRO A C 1
ATOM 816 O O . PRO A 1 101 ? -46.060 -48.011 105.920 1.00 53.12 101 PRO A O 1
ATOM 819 N N . ASN A 1 102 ? -44.668 -47.581 107.611 1.00 29.53 102 ASN A N 1
ATOM 820 C CA . ASN A 1 102 ? -45.363 -48.399 108.608 1.00 29.53 102 ASN A CA 1
ATOM 821 C C . ASN A 1 102 ? -44.716 -48.361 109.995 1.00 29.53 102 ASN A C 1
ATOM 823 O O . ASN A 1 102 ? -43.515 -48.174 110.175 1.00 29.53 102 ASN A O 1
ATOM 827 N N . THR A 1 103 ? -45.606 -48.529 110.960 1.00 32.53 103 THR A N 1
ATOM 828 C CA . THR A 1 103 ? -45.468 -48.429 112.411 1.00 32.53 103 THR A CA 1
ATOM 829 C C . THR A 1 103 ? -45.245 -49.836 113.019 1.00 32.53 103 THR A C 1
ATOM 831 O O . THR A 1 103 ? -45.504 -50.822 112.335 1.00 32.53 103 THR A O 1
ATOM 834 N N . ILE A 1 104 ? -44.910 -49.906 114.327 1.00 35.78 104 ILE A N 1
ATOM 835 C CA . ILE A 1 104 ? -45.406 -50.870 115.361 1.00 35.78 104 ILE A CA 1
ATOM 836 C C . ILE A 1 104 ? -44.377 -51.804 116.078 1.00 35.78 104 ILE A C 1
ATOM 838 O O . ILE A 1 104 ? -43.940 -52.807 115.533 1.00 35.78 104 ILE A O 1
ATOM 842 N N . ILE A 1 105 ? -44.180 -51.481 117.380 1.00 36.31 105 ILE A N 1
ATOM 843 C CA . ILE A 1 105 ? -44.150 -52.296 118.641 1.00 36.31 105 ILE A CA 1
ATOM 844 C C . ILE A 1 105 ? -42.936 -53.182 119.021 1.00 36.31 105 ILE A C 1
ATOM 846 O O . ILE A 1 105 ? -42.525 -54.032 118.249 1.00 36.31 105 ILE A O 1
ATOM 850 N N . THR A 1 106 ? -42.465 -53.041 120.285 1.00 32.78 106 THR A N 1
ATOM 851 C CA . THR A 1 106 ? -42.491 -54.029 121.426 1.00 32.78 106 THR A CA 1
ATOM 852 C C . THR A 1 106 ? -41.686 -53.473 122.631 1.00 32.78 106 THR A C 1
ATOM 854 O O . THR A 1 106 ? -40.551 -53.065 122.430 1.00 32.78 106 THR A O 1
ATOM 857 N N . SER A 1 107 ? -42.289 -53.157 123.801 1.00 35.41 107 SER A N 1
ATOM 858 C CA . SER A 1 107 ? -42.338 -53.922 125.095 1.00 35.41 107 SER A CA 1
ATOM 859 C C . SER A 1 107 ? -40.954 -54.315 125.679 1.00 35.41 107 SER A C 1
ATOM 861 O O . SER A 1 107 ? -40.110 -54.744 124.914 1.00 35.41 107 SER A O 1
ATOM 863 N N . SER A 1 108 ? -40.584 -54.259 126.973 1.00 35.72 108 SER A N 1
ATOM 864 C CA . SER A 1 108 ? -41.279 -54.363 128.274 1.00 35.72 108 SER A CA 1
ATOM 865 C C . SER A 1 108 ? -40.303 -54.135 129.465 1.00 35.72 108 SER A C 1
ATOM 867 O O . SER A 1 108 ? -39.126 -54.441 129.332 1.00 35.72 108 SER A O 1
ATOM 869 N N . MET A 1 109 ? -40.846 -53.699 130.618 1.00 36.66 109 MET A N 1
ATOM 870 C CA . MET A 1 109 ? -40.471 -53.910 132.047 1.00 36.66 109 MET A CA 1
ATOM 871 C C . MET A 1 109 ? -39.006 -54.066 132.530 1.00 36.66 109 MET A C 1
ATOM 873 O O . MET A 1 109 ? -38.318 -54.995 132.131 1.00 36.66 109 MET A O 1
ATOM 877 N N . LEU A 1 110 ? -38.654 -53.317 133.597 1.00 35.72 110 LEU A N 1
ATOM 878 C CA . LEU A 1 110 ? -38.199 -53.841 134.911 1.00 35.72 110 LEU A CA 1
ATOM 879 C C . LEU A 1 110 ? -38.134 -52.719 135.980 1.00 35.72 110 LEU A C 1
ATOM 881 O O . LEU A 1 110 ? -37.787 -51.578 135.689 1.00 35.72 110 LEU A O 1
ATOM 885 N N . GLN A 1 111 ? -38.530 -53.059 137.210 1.00 41.12 111 GLN A N 1
ATOM 886 C CA . GLN A 1 111 ? -38.579 -52.219 138.421 1.00 41.12 111 GLN A CA 1
ATOM 887 C C . GLN A 1 111 ? -37.185 -51.946 139.019 1.00 41.12 111 GLN A C 1
ATOM 889 O O . GLN A 1 111 ? -36.327 -52.814 138.927 1.00 41.12 111 GLN A O 1
ATOM 894 N N . CYS A 1 112 ? -37.003 -50.830 139.747 1.00 29.59 112 CYS A N 1
ATOM 895 C CA . CYS A 1 112 ? -36.653 -50.814 141.186 1.00 29.59 112 CYS A CA 1
ATOM 896 C C . CYS A 1 112 ? -36.547 -49.370 141.730 1.00 29.59 112 CYS A C 1
ATOM 898 O O . CYS A 1 112 ? -36.219 -48.433 141.009 1.00 29.59 112 CYS A O 1
ATOM 900 N N . GLN A 1 113 ? -36.871 -49.210 143.013 1.00 42.84 113 GLN A N 1
ATOM 901 C CA . GLN A 1 113 ? -36.888 -47.975 143.805 1.00 42.84 113 GLN A CA 1
ATOM 902 C C . GLN A 1 113 ? -35.471 -47.526 144.210 1.00 42.84 113 GLN A C 1
ATOM 904 O O . GLN A 1 113 ? -34.688 -48.382 144.602 1.00 42.84 113 GLN A O 1
ATOM 909 N N . SER A 1 114 ? -35.193 -46.211 144.198 1.00 41.81 114 SER A N 1
ATOM 910 C CA . SER A 1 114 ? -34.830 -45.395 145.385 1.00 41.81 114 SER A CA 1
ATOM 911 C C . SER A 1 114 ? -34.076 -44.094 145.032 1.00 41.81 114 SER A C 1
ATOM 913 O O . SER A 1 114 ? -33.107 -44.112 144.282 1.00 41.81 114 SER A O 1
ATOM 915 N N . ASP A 1 115 ? -34.506 -43.018 145.698 1.00 34.84 115 ASP A N 1
ATOM 916 C CA . ASP A 1 115 ? -33.780 -41.812 146.131 1.00 34.84 115 ASP A CA 1
ATOM 917 C C . ASP A 1 115 ? -33.456 -40.630 145.186 1.00 34.84 115 ASP A C 1
ATOM 919 O O . ASP A 1 115 ? -32.802 -40.721 144.154 1.00 34.84 115 ASP A O 1
ATOM 923 N N . LYS A 1 116 ? -33.940 -39.462 145.652 1.00 50.81 116 LYS A N 1
ATOM 924 C CA . LYS A 1 116 ? -33.654 -38.059 145.297 1.00 50.81 116 LYS A CA 1
ATOM 925 C C . LYS A 1 116 ? -32.484 -37.821 144.328 1.00 50.81 116 LYS A C 1
ATOM 927 O O . LYS A 1 116 ? -31.333 -37.823 144.747 1.00 50.81 116 LYS A O 1
ATOM 932 N N . CYS A 1 117 ? -32.812 -37.375 143.113 1.00 35.31 117 CYS A N 1
ATOM 933 C CA . CYS A 1 117 ? -32.002 -36.458 142.301 1.00 35.31 117 CYS A CA 1
ATOM 934 C C . CYS A 1 117 ? -32.933 -35.586 141.439 1.00 35.31 117 CYS A C 1
ATOM 936 O O . CYS A 1 117 ? -33.911 -36.081 140.881 1.00 35.31 117 CYS A O 1
ATOM 938 N N . ILE A 1 118 ? -32.650 -34.281 141.349 1.00 54.41 118 ILE A N 1
ATOM 939 C CA . ILE A 1 118 ? -33.343 -33.346 140.450 1.00 54.41 118 ILE A CA 1
ATOM 940 C C . ILE A 1 118 ? -32.977 -33.752 139.021 1.00 54.41 118 ILE A C 1
ATOM 942 O O . ILE A 1 118 ? -31.882 -33.464 138.547 1.00 54.41 118 ILE A O 1
ATOM 946 N N . ASN A 1 119 ? -33.878 -34.479 138.370 1.00 46.12 119 ASN A N 1
ATOM 947 C CA . ASN A 1 119 ? -33.686 -35.029 137.037 1.00 46.12 119 ASN A CA 1
ATOM 948 C C . ASN A 1 119 ? -34.398 -34.093 136.050 1.00 46.12 119 ASN A C 1
ATOM 950 O O . ASN A 1 119 ? -35.609 -34.201 135.859 1.00 46.12 119 ASN A O 1
ATOM 954 N N . ILE A 1 120 ? -33.680 -33.118 135.476 1.00 53.84 120 ILE A N 1
ATOM 955 C CA . ILE A 1 120 ? -34.192 -32.420 134.286 1.00 53.84 120 ILE A CA 1
ATOM 956 C C . ILE A 1 120 ? -34.311 -33.499 133.213 1.00 53.84 120 ILE A C 1
ATOM 958 O O . ILE A 1 120 ? -33.307 -34.074 132.796 1.00 53.84 120 ILE A O 1
ATOM 962 N N . SER A 1 121 ? -35.546 -33.833 132.840 1.00 58.78 121 SER A N 1
ATOM 963 C CA . SER A 1 121 ? -35.803 -34.938 131.919 1.00 58.78 121 SER A CA 1
ATOM 964 C C . SER A 1 121 ? -35.181 -34.642 130.553 1.00 58.78 121 SER A C 1
ATOM 966 O O . SER A 1 121 ? -35.208 -33.506 130.072 1.00 58.78 121 SER A O 1
ATOM 968 N N . LEU A 1 122 ? -34.640 -35.678 129.908 1.00 60.19 122 LEU A N 1
ATOM 969 C CA . LEU A 1 122 ? -34.123 -35.610 128.537 1.00 60.19 122 LEU A CA 1
ATOM 970 C C . LEU A 1 122 ? -35.164 -34.989 127.573 1.00 60.19 122 LEU A C 1
ATOM 972 O O . LEU A 1 122 ? -34.810 -34.273 126.639 1.00 60.19 122 LEU A O 1
ATOM 976 N N . GLU A 1 123 ? -36.453 -35.189 127.868 1.00 66.00 123 GLU A N 1
ATOM 977 C CA . GLU A 1 123 ? -37.609 -34.622 127.164 1.00 66.00 123 GLU A CA 1
ATOM 978 C C . GLU A 1 123 ? -37.742 -33.098 127.323 1.00 66.00 123 GLU A C 1
ATOM 980 O O . GLU A 1 123 ? -38.007 -32.396 126.346 1.00 66.00 123 GLU A O 1
ATOM 985 N N . GLN A 1 124 ? -37.508 -32.546 128.519 1.00 69.00 124 GLN A N 1
ATOM 986 C CA . GLN A 1 124 ? -37.539 -31.093 128.728 1.00 69.00 124 GLN A CA 1
ATOM 987 C C . GLN A 1 124 ? -36.394 -30.388 127.995 1.00 69.00 124 GLN A C 1
ATOM 989 O O . GLN A 1 124 ? -36.618 -29.335 127.393 1.00 69.00 124 GLN A O 1
ATOM 994 N N . LEU A 1 125 ? -35.196 -30.983 127.979 1.00 71.12 125 LEU A N 1
ATOM 995 C CA . LEU A 1 125 ? -34.055 -30.441 127.237 1.00 71.12 125 LEU A CA 1
ATOM 996 C C . LEU A 1 125 ? -34.283 -30.519 125.716 1.00 71.12 125 LEU A C 1
ATOM 998 O O . LEU A 1 125 ? -34.016 -29.540 125.021 1.00 71.12 125 LEU A O 1
ATOM 1002 N N . SER A 1 126 ? -34.847 -31.631 125.221 1.00 76.06 126 SER A N 1
ATOM 1003 C CA . SER A 1 126 ? -35.262 -31.796 123.818 1.00 76.06 126 SER A CA 1
ATOM 1004 C C . SER A 1 126 ? -36.272 -30.729 123.408 1.00 76.06 126 SER A C 1
ATOM 1006 O O . SER A 1 126 ? -36.074 -30.057 122.404 1.00 76.06 126 SER A O 1
ATOM 1008 N N . SER A 1 127 ? -37.308 -30.492 124.219 1.00 77.19 127 SER A N 1
ATOM 1009 C CA . SER A 1 127 ? -38.360 -29.519 123.890 1.00 77.19 127 SER A CA 1
ATOM 1010 C C . SER A 1 127 ? -37.844 -28.072 123.784 1.00 77.19 127 SER A C 1
ATOM 1012 O O . SER A 1 127 ? -38.255 -27.312 122.903 1.00 77.19 127 SER A O 1
ATOM 1014 N N . LEU A 1 128 ? -36.898 -27.677 124.643 1.00 78.62 128 LEU A N 1
ATOM 1015 C CA . LEU A 1 128 ? -36.262 -26.358 124.589 1.00 78.62 128 LEU A CA 1
ATOM 1016 C C . LEU A 1 128 ? -35.301 -26.228 123.397 1.00 78.62 128 LEU A C 1
ATOM 1018 O O . LEU A 1 128 ? -35.243 -25.171 122.763 1.00 78.62 128 LEU A O 1
ATOM 1022 N N . LEU A 1 129 ? -34.578 -27.298 123.060 1.00 79.38 129 LEU A N 1
ATOM 1023 C CA . LEU A 1 129 ? -33.735 -27.357 121.865 1.00 79.38 129 LEU A CA 1
ATOM 1024 C C . LEU A 1 129 ? -34.570 -27.295 120.585 1.00 79.38 129 LEU A C 1
ATOM 1026 O O . LEU A 1 129 ? -34.259 -26.487 119.715 1.00 79.38 129 LEU A O 1
ATOM 1030 N N . ASP A 1 130 ? -35.661 -28.053 120.495 1.00 82.19 130 ASP A N 1
ATOM 1031 C CA . ASP A 1 130 ? -36.561 -28.066 119.340 1.00 82.19 130 ASP A CA 1
ATOM 1032 C C . ASP A 1 130 ? -37.245 -26.716 119.142 1.00 82.19 130 ASP A C 1
ATOM 1034 O O . ASP A 1 130 ? -37.329 -26.217 118.022 1.00 82.19 130 ASP A O 1
ATOM 1038 N N . THR A 1 131 ? -37.695 -26.067 120.216 1.00 82.06 131 THR A N 1
ATOM 1039 C CA . THR A 1 131 ? -38.298 -24.728 120.114 1.00 82.06 131 THR A CA 1
ATOM 1040 C C . THR A 1 131 ? -37.286 -23.680 119.647 1.00 82.06 131 THR A C 1
ATOM 1042 O O . THR A 1 131 ? -37.602 -22.889 118.756 1.00 82.06 131 THR A O 1
ATOM 1045 N N . LYS A 1 132 ? -36.048 -23.693 120.160 1.00 83.31 132 LYS A N 1
ATOM 1046 C CA . LYS A 1 132 ? -34.978 -22.789 119.697 1.00 83.31 132 LYS A CA 1
ATOM 1047 C C . LYS A 1 132 ? -34.524 -23.092 118.269 1.00 83.31 132 LYS A C 1
ATOM 1049 O O . LYS A 1 132 ? -34.383 -22.155 117.483 1.00 83.31 132 LYS A O 1
ATOM 1054 N N . LEU A 1 133 ? -34.334 -24.363 117.914 1.00 84.56 133 LEU A N 1
ATOM 1055 C CA . LEU A 1 133 ? -33.952 -24.796 116.567 1.00 84.56 133 LEU A CA 1
ATOM 1056 C C . LEU A 1 133 ? -35.041 -24.462 115.548 1.00 84.56 133 LEU A C 1
ATOM 1058 O O . LEU A 1 133 ? -34.732 -23.924 114.488 1.00 84.56 133 LEU A O 1
ATOM 1062 N N . ASN A 1 134 ? -36.314 -24.689 115.877 1.00 82.31 134 ASN A N 1
ATOM 1063 C CA . ASN A 1 134 ? -37.433 -24.346 115.002 1.00 82.31 134 ASN A CA 1
ATOM 1064 C C . ASN A 1 134 ? -37.614 -22.835 114.865 1.00 82.31 134 ASN A C 1
ATOM 1066 O O . ASN A 1 134 ? -37.886 -22.352 113.766 1.00 82.31 134 ASN A O 1
ATOM 1070 N N . HIS A 1 135 ? -37.412 -22.070 115.940 1.00 84.12 135 HIS A N 1
ATOM 1071 C CA . HIS A 1 135 ? -37.460 -20.615 115.860 1.00 84.12 135 HIS A CA 1
ATOM 1072 C C . HIS A 1 135 ? -36.335 -20.066 114.971 1.00 84.12 135 HIS A C 1
ATOM 1074 O O . HIS A 1 135 ? -36.627 -19.305 114.046 1.00 84.12 135 HIS A O 1
ATOM 1080 N N . MET A 1 136 ? -35.091 -20.531 115.166 1.00 82.62 136 MET A N 1
ATOM 1081 C CA . MET A 1 136 ? -33.949 -20.187 114.306 1.00 82.62 136 MET A CA 1
ATOM 1082 C C . MET A 1 136 ? -34.191 -20.602 112.853 1.00 82.62 136 MET A C 1
ATOM 1084 O O . MET A 1 136 ? -34.024 -19.784 111.955 1.00 82.62 136 MET A O 1
ATOM 1088 N N . ARG A 1 137 ? -34.675 -21.826 112.608 1.00 84.38 137 ARG A N 1
ATOM 1089 C CA . ARG A 1 137 ? -35.036 -22.306 111.267 1.00 84.38 137 ARG A CA 1
ATOM 1090 C C . ARG A 1 137 ? -36.102 -21.422 110.623 1.00 84.38 137 ARG A C 1
ATOM 1092 O O . ARG A 1 137 ? -35.981 -21.093 109.446 1.00 84.38 137 ARG A O 1
ATOM 1099 N N . SER A 1 138 ? -37.131 -21.012 111.365 1.00 83.62 138 SER A N 1
ATOM 1100 C CA . SER A 1 138 ? -38.183 -20.134 110.836 1.00 83.62 138 SER A CA 1
ATOM 1101 C C . SER A 1 138 ? -37.672 -18.722 110.533 1.00 83.62 138 SER A C 1
ATOM 1103 O O . SER A 1 138 ? -38.086 -18.132 109.540 1.00 83.62 138 SER A O 1
ATOM 1105 N N . SER A 1 139 ? -36.755 -18.195 111.351 1.00 86.12 139 SER A N 1
ATOM 1106 C CA . SER A 1 139 ? -36.180 -16.860 111.157 1.00 86.12 139 SER A CA 1
ATOM 1107 C C . SER A 1 139 ? -35.255 -16.848 109.942 1.00 86.12 139 SER A C 1
ATOM 1109 O O . SER A 1 139 ? -35.464 -16.062 109.024 1.00 86.12 139 SER A O 1
ATOM 1111 N N . ILE A 1 140 ? -34.339 -17.820 109.866 1.00 85.56 140 ILE A N 1
ATOM 1112 C CA . ILE A 1 140 ? -33.411 -17.995 108.741 1.00 85.56 140 ILE A CA 1
ATOM 1113 C C . ILE A 1 140 ? -34.178 -18.222 107.432 1.00 85.56 140 ILE A C 1
ATOM 1115 O O . ILE A 1 140 ? -33.873 -17.611 106.415 1.00 85.56 140 ILE A O 1
ATOM 1119 N N . THR A 1 141 ? -35.215 -19.069 107.431 1.00 83.38 141 THR A N 1
ATOM 1120 C CA . THR A 1 141 ? -36.009 -19.312 106.210 1.00 83.38 141 THR A CA 1
ATOM 1121 C C . THR A 1 141 ? -36.841 -18.108 105.776 1.00 83.38 141 THR A C 1
ATOM 1123 O O . THR A 1 141 ? -37.079 -17.958 104.580 1.00 83.38 141 THR A O 1
ATOM 1126 N N . LYS A 1 142 ? -37.276 -17.244 106.702 1.00 85.06 142 LYS A N 1
ATOM 1127 C CA . LYS A 1 142 ? -37.960 -15.987 106.365 1.00 85.06 142 LYS A CA 1
ATOM 1128 C C . LYS A 1 142 ? -37.003 -14.956 105.778 1.00 85.06 142 LYS A C 1
ATOM 1130 O O . LYS A 1 142 ? -37.336 -14.382 104.748 1.00 85.06 142 LYS A O 1
ATOM 1135 N N . GLU A 1 143 ? -35.832 -14.773 106.380 1.00 85.75 143 GLU A N 1
ATOM 1136 C CA . GLU A 1 143 ? -34.801 -13.857 105.875 1.00 85.75 143 GLU A CA 1
ATOM 1137 C C . GLU A 1 143 ? -34.311 -14.287 104.490 1.00 85.75 143 GLU A C 1
ATOM 1139 O O . GLU A 1 143 ? -34.315 -13.485 103.562 1.00 85.75 143 GLU A O 1
ATOM 1144 N N . ILE A 1 144 ? -34.010 -15.578 104.301 1.00 86.69 144 ILE A N 1
ATOM 1145 C CA . ILE A 1 144 ? -33.605 -16.108 102.991 1.00 86.69 144 ILE A CA 1
ATOM 1146 C C . ILE A 1 144 ? -34.717 -15.928 101.953 1.00 86.69 144 ILE A C 1
ATOM 1148 O O . ILE A 1 144 ? -34.425 -15.564 100.818 1.00 86.69 144 ILE A O 1
ATOM 1152 N N . LYS A 1 145 ? -35.989 -16.160 102.312 1.00 87.69 145 LYS A N 1
ATOM 1153 C CA . LYS A 1 145 ? -37.112 -15.934 101.387 1.00 87.69 145 LYS A CA 1
ATOM 1154 C C . LYS A 1 145 ? -37.263 -14.466 101.013 1.00 87.69 145 LYS A C 1
ATOM 1156 O O . LYS A 1 145 ? -37.456 -14.182 99.841 1.00 87.69 145 LYS A O 1
ATOM 1161 N N . GLN A 1 146 ? -37.152 -13.550 101.973 1.00 88.31 146 GLN A N 1
ATOM 1162 C CA . GLN A 1 146 ? -37.239 -12.117 101.690 1.00 88.31 146 GLN A CA 1
ATOM 1163 C C . GLN A 1 146 ? -36.103 -11.652 100.777 1.00 88.31 146 GLN A C 1
ATOM 1165 O O . GLN A 1 146 ? -36.372 -10.995 99.776 1.00 88.31 146 GLN A O 1
ATOM 1170 N N . GLU A 1 147 ? -34.861 -12.044 101.061 1.00 87.50 147 GLU A N 1
ATOM 1171 C CA . GLU A 1 147 ? -33.713 -11.724 100.204 1.00 87.50 147 GLU A CA 1
ATOM 1172 C C . GLU A 1 147 ? -33.854 -12.343 98.806 1.00 87.50 147 GLU A C 1
ATOM 1174 O O . GLU A 1 147 ? -33.571 -1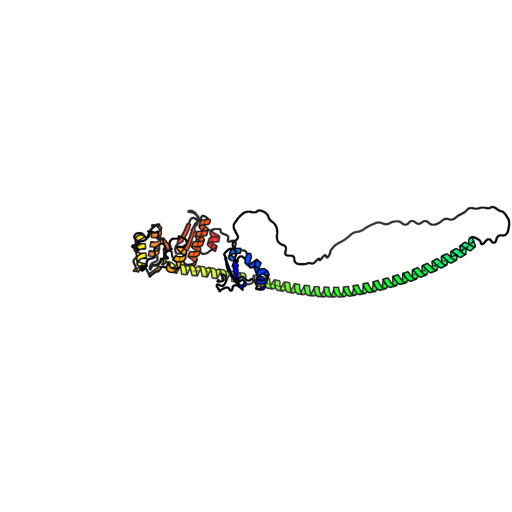1.696 97.795 1.00 87.50 147 GLU A O 1
ATOM 1179 N N . PHE A 1 148 ? -34.363 -13.575 98.724 1.00 89.50 148 PHE A N 1
ATOM 1180 C CA . PHE A 1 148 ? -34.624 -14.244 97.454 1.00 89.50 148 PHE A CA 1
ATOM 1181 C C . PHE A 1 148 ? -35.725 -13.545 96.646 1.00 89.50 148 PHE A C 1
ATOM 1183 O O . PHE A 1 148 ? -35.546 -13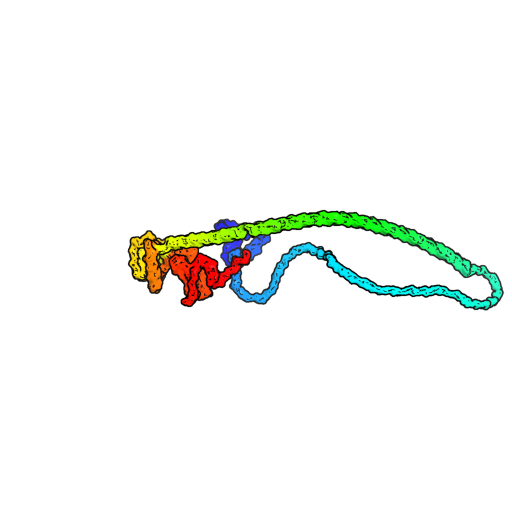.310 95.452 1.00 89.50 148 PHE A O 1
ATOM 1190 N N . ASP A 1 149 ? -36.832 -13.153 97.278 1.00 90.25 149 ASP A N 1
ATOM 1191 C CA . ASP A 1 149 ? -37.928 -12.442 96.615 1.00 90.25 149 ASP A CA 1
ATOM 1192 C C . ASP A 1 149 ? -37.478 -11.057 96.120 1.00 90.25 149 ASP A C 1
ATOM 1194 O O . ASP A 1 149 ? -37.824 -10.659 95.005 1.00 90.25 149 ASP A O 1
ATOM 1198 N N . ILE A 1 150 ? -36.647 -10.349 96.896 1.00 90.62 150 ILE A N 1
ATOM 1199 C CA . ILE A 1 150 ? -36.037 -9.073 96.492 1.00 90.62 150 ILE A CA 1
ATOM 1200 C C . ILE A 1 150 ? -35.113 -9.276 95.283 1.00 90.62 150 ILE A C 1
ATOM 1202 O O . ILE A 1 150 ? -35.203 -8.526 94.306 1.00 90.62 150 ILE A O 1
ATOM 1206 N N . ALA A 1 151 ? -34.256 -10.301 95.307 1.00 89.25 151 ALA A N 1
ATOM 1207 C CA . ALA A 1 151 ? -33.352 -10.611 94.203 1.00 89.25 151 ALA A CA 1
ATOM 1208 C C . ALA A 1 151 ? -34.112 -10.999 92.923 1.00 89.25 151 ALA A C 1
ATOM 1210 O O . ALA A 1 151 ? -33.791 -10.508 91.840 1.00 89.25 151 ALA A O 1
ATOM 1211 N N . VAL A 1 152 ? -35.160 -11.821 93.037 1.00 90.88 152 VAL A N 1
ATOM 1212 C CA . VAL A 1 152 ? -36.014 -12.216 91.907 1.00 90.88 152 VAL A CA 1
ATOM 1213 C C . VAL A 1 152 ? -36.788 -11.022 91.354 1.00 90.88 152 VAL A C 1
ATOM 1215 O O . VAL A 1 152 ? -36.894 -10.880 90.136 1.00 90.88 152 VAL A O 1
ATOM 1218 N N . ALA A 1 153 ? -37.310 -10.141 92.210 1.00 88.88 153 ALA A N 1
ATOM 1219 C CA . ALA A 1 153 ? -37.992 -8.927 91.767 1.00 88.88 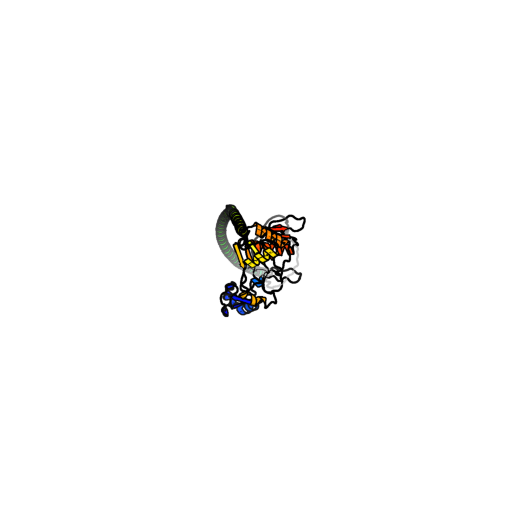153 ALA A CA 1
ATOM 1220 C C . ALA A 1 153 ? -37.039 -7.982 91.020 1.00 88.88 153 ALA A C 1
ATOM 1222 O O . ALA A 1 153 ? -37.403 -7.446 89.971 1.00 88.88 153 ALA A O 1
ATOM 1223 N N . LYS A 1 154 ? -35.804 -7.825 91.513 1.00 91.88 154 LYS A N 1
ATOM 1224 C CA . LYS A 1 154 ? -34.766 -7.024 90.855 1.00 91.88 154 LYS A CA 1
ATOM 1225 C C . LYS A 1 154 ? -34.369 -7.609 89.499 1.00 91.88 154 LYS A C 1
ATOM 1227 O O . LYS A 1 154 ? -34.379 -6.882 88.511 1.00 91.88 154 LYS A O 1
ATOM 1232 N N . LEU A 1 155 ? -34.126 -8.920 89.432 1.00 91.19 155 LEU A N 1
ATOM 1233 C CA . LEU A 1 155 ? -33.822 -9.619 88.180 1.00 91.19 155 LEU A CA 1
ATOM 1234 C C . LEU A 1 155 ? -34.962 -9.510 87.168 1.00 91.19 155 LEU A C 1
ATOM 1236 O O . LEU A 1 155 ? -34.710 -9.255 85.997 1.00 91.19 155 LEU A O 1
ATOM 1240 N N . LYS A 1 156 ? -36.220 -9.664 87.602 1.00 92.06 156 LYS A N 1
ATOM 1241 C CA . LYS A 1 156 ? -37.381 -9.484 86.719 1.00 92.06 156 LYS A CA 1
ATOM 1242 C C . LYS A 1 156 ? -37.443 -8.072 86.157 1.00 92.06 156 LYS A C 1
ATOM 1244 O O . LYS A 1 156 ? -37.713 -7.926 84.974 1.00 92.06 156 LYS A O 1
ATOM 1249 N N . LYS A 1 157 ? -37.173 -7.060 86.985 1.00 91.75 157 LYS A N 1
ATOM 1250 C CA . LYS A 1 157 ? -37.168 -5.661 86.558 1.00 91.75 157 LYS A CA 1
ATOM 1251 C C . LYS A 1 157 ? -36.065 -5.386 85.528 1.00 91.75 157 LYS A C 1
ATOM 1253 O O . LYS A 1 157 ? -36.358 -4.857 84.461 1.00 91.75 157 LYS A O 1
ATOM 1258 N N . GLU A 1 158 ? -34.833 -5.806 85.810 1.00 92.00 158 GLU A N 1
ATOM 1259 C CA . GLU A 1 158 ? -33.698 -5.677 84.880 1.00 92.00 158 GLU A CA 1
ATOM 1260 C C . GLU A 1 158 ? -33.950 -6.449 83.572 1.00 92.00 158 GLU A C 1
ATOM 1262 O O . GLU A 1 158 ? -33.660 -5.962 82.478 1.00 92.00 158 GLU A O 1
ATOM 1267 N N . PHE A 1 159 ? -34.564 -7.631 83.664 1.00 91.81 159 PHE A N 1
ATOM 1268 C CA . PHE A 1 159 ? -34.957 -8.411 82.496 1.00 91.81 159 PHE A CA 1
ATOM 1269 C C . PHE A 1 159 ? -36.034 -7.697 81.671 1.00 91.81 159 PHE A C 1
ATOM 1271 O O . PHE A 1 159 ? -35.882 -7.600 80.461 1.00 91.81 159 PHE A O 1
ATOM 1278 N N . THR A 1 160 ? -37.075 -7.133 82.297 1.00 90.69 160 THR A N 1
ATOM 1279 C CA . THR A 1 160 ? -38.110 -6.382 81.564 1.00 90.69 160 THR A CA 1
ATOM 1280 C C . THR A 1 160 ? -37.547 -5.136 80.886 1.00 90.69 160 THR A C 1
ATOM 1282 O O . THR A 1 160 ? -37.831 -4.899 79.718 1.00 90.69 160 THR A O 1
ATOM 1285 N N . GLU A 1 161 ? -36.680 -4.384 81.571 1.00 92.19 161 GLU A N 1
ATOM 1286 C CA . GLU A 1 161 ? -36.060 -3.175 81.015 1.00 92.19 161 GLU A CA 1
ATOM 1287 C C . GLU A 1 161 ? -35.172 -3.504 79.805 1.00 92.19 161 GLU A C 1
ATOM 1289 O O . GLU A 1 161 ? -35.215 -2.813 78.785 1.00 92.19 161 GLU A O 1
ATOM 1294 N N . THR A 1 162 ? -34.402 -4.594 79.884 1.00 91.81 162 THR A N 1
ATOM 1295 C CA . THR A 1 162 ? -33.575 -5.055 78.760 1.00 91.81 162 THR A CA 1
ATOM 1296 C C . THR A 1 162 ? -34.415 -5.599 77.604 1.00 91.81 162 THR A C 1
ATOM 1298 O O . THR A 1 162 ? -34.117 -5.282 76.452 1.00 91.81 162 THR A O 1
ATOM 1301 N N . THR A 1 163 ? -35.490 -6.353 77.866 1.00 92.31 163 THR A N 1
ATOM 1302 C CA . THR A 1 163 ? -36.390 -6.829 76.803 1.00 92.31 163 THR A CA 1
ATOM 1303 C C . THR A 1 163 ? -37.144 -5.693 76.125 1.00 92.31 163 THR A C 1
ATOM 1305 O O . THR A 1 163 ? -37.263 -5.702 74.901 1.00 92.31 163 THR A O 1
ATOM 1308 N N . ASP A 1 164 ? -37.590 -4.689 76.880 1.00 91.56 164 ASP A N 1
ATOM 1309 C CA . ASP A 1 164 ? -38.293 -3.528 76.333 1.00 91.56 164 ASP A CA 1
ATOM 1310 C C . ASP A 1 164 ? -37.352 -2.708 75.443 1.00 91.56 164 ASP A C 1
ATOM 1312 O O . ASP A 1 164 ? -37.705 -2.375 74.309 1.00 91.56 164 ASP A O 1
ATOM 1316 N N . PHE A 1 165 ? -36.113 -2.477 75.891 1.00 93.81 165 PHE A N 1
ATOM 1317 C CA . PHE A 1 165 ? -35.084 -1.803 75.097 1.00 93.81 165 PHE A CA 1
ATOM 1318 C C . PHE A 1 165 ? -34.770 -2.541 73.788 1.00 93.81 165 PHE A C 1
ATOM 1320 O O . PHE A 1 165 ? -34.752 -1.930 72.717 1.00 93.81 165 PHE A O 1
ATOM 1327 N N . LEU A 1 166 ? -34.554 -3.858 73.855 1.00 92.25 166 LEU A N 1
ATOM 1328 C CA . LEU A 1 166 ? -34.290 -4.670 72.666 1.00 92.25 166 LEU A CA 1
ATOM 1329 C C . LEU A 1 166 ? -35.494 -4.690 71.719 1.00 92.25 166 LEU A C 1
ATOM 1331 O O . LEU A 1 166 ? -35.315 -4.627 70.505 1.00 92.25 166 LEU A O 1
ATOM 1335 N N . SER A 1 167 ? -36.719 -4.726 72.250 1.00 93.19 167 SER A N 1
ATOM 1336 C CA . SER A 1 167 ? -37.933 -4.680 71.433 1.00 93.19 167 SER A CA 1
ATOM 1337 C C . SER A 1 167 ? -38.071 -3.355 70.674 1.00 93.19 167 SER A C 1
ATOM 1339 O O . SER A 1 167 ? -38.420 -3.364 69.494 1.00 93.19 167 SER A O 1
ATOM 1341 N N . ALA A 1 168 ? -37.716 -2.229 71.303 1.00 92.00 168 ALA A N 1
ATOM 1342 C CA . ALA A 1 168 ? -37.714 -0.919 70.661 1.00 92.00 168 ALA A CA 1
ATOM 1343 C C . ALA A 1 168 ? -36.674 -0.845 69.530 1.00 92.00 168 ALA A C 1
ATOM 1345 O O . ALA A 1 168 ? -37.007 -0.436 68.418 1.00 92.00 168 ALA A O 1
ATOM 1346 N N . GLN A 1 169 ? -35.451 -1.330 69.778 1.00 94.12 169 GLN A N 1
ATOM 1347 C CA . GLN A 1 169 ? -34.402 -1.420 68.754 1.00 94.12 169 GLN A CA 1
ATOM 1348 C C . GLN A 1 169 ? -34.810 -2.317 67.576 1.00 94.12 169 GLN A C 1
ATOM 1350 O O . GLN A 1 169 ? -34.564 -1.978 66.421 1.00 94.12 169 GLN A O 1
ATOM 1355 N N . LEU A 1 170 ? -35.486 -3.442 67.836 1.00 91.38 170 LEU A N 1
ATOM 1356 C CA . LEU A 1 170 ? -35.987 -4.326 66.778 1.00 91.38 170 LEU A CA 1
ATOM 1357 C C . LEU A 1 170 ? -37.034 -3.645 65.888 1.00 91.38 170 LEU A C 1
ATOM 1359 O O . LEU A 1 170 ? -37.061 -3.889 64.680 1.00 91.38 170 LEU A O 1
ATOM 1363 N N . VAL A 1 171 ? -37.893 -2.794 66.456 1.00 93.56 171 VAL A N 1
ATOM 1364 C CA . VAL A 1 171 ? -38.878 -2.023 65.681 1.00 93.56 171 VAL A CA 1
ATOM 1365 C C . VAL A 1 171 ? -38.185 -0.999 64.779 1.00 93.56 171 VAL A C 1
ATOM 1367 O O . VAL A 1 171 ? -38.560 -0.871 63.612 1.00 93.56 171 VAL A O 1
ATOM 1370 N N . GLU A 1 172 ? -37.156 -0.318 65.283 1.00 94.00 172 GLU A N 1
ATOM 1371 C CA . GLU A 1 172 ? -36.367 0.651 64.515 1.00 94.00 172 GLU A CA 1
ATOM 1372 C C . GLU A 1 172 ? -35.620 -0.024 63.354 1.00 94.00 172 GLU A C 1
ATOM 1374 O O . GLU A 1 172 ? -35.811 0.347 62.196 1.00 94.00 172 GLU A O 1
ATOM 1379 N N . VAL A 1 173 ? -34.896 -1.116 63.624 1.00 93.00 173 VAL A N 1
ATOM 1380 C CA . VAL A 1 173 ? -34.202 -1.903 62.588 1.00 93.00 173 VAL A CA 1
ATOM 1381 C C . VAL A 1 173 ? -35.183 -2.438 61.539 1.00 93.00 173 VAL A C 1
ATOM 1383 O O . VAL A 1 173 ? -34.892 -2.424 60.343 1.00 93.00 173 VAL A O 1
ATOM 1386 N N . LYS A 1 174 ? -36.383 -2.869 61.944 1.00 94.69 174 LYS A N 1
ATOM 1387 C CA . LYS A 1 174 ? -37.426 -3.316 61.008 1.00 94.69 174 LYS A CA 1
ATOM 1388 C C . LYS A 1 174 ? -37.920 -2.183 60.101 1.00 94.69 174 LYS A C 1
ATOM 1390 O O . LYS A 1 174 ? -38.197 -2.421 58.919 1.00 94.69 174 LYS A O 1
ATOM 1395 N N . SER A 1 175 ? -38.037 -0.969 60.635 1.00 93.75 175 SER A N 1
ATOM 1396 C CA . SER A 1 175 ? -38.372 0.225 59.855 1.00 93.75 175 SER A CA 1
ATOM 1397 C C . SER A 1 175 ? -37.284 0.521 58.820 1.00 93.75 175 SER A C 1
ATOM 1399 O O . SER A 1 175 ? -37.587 0.678 57.633 1.00 93.75 175 SER A O 1
ATOM 1401 N N . ASP A 1 176 ? -36.016 0.489 59.230 1.00 94.44 176 ASP A N 1
ATOM 1402 C CA . ASP A 1 176 ? -34.878 0.721 58.339 1.00 94.44 176 ASP A CA 1
ATOM 1403 C C . ASP A 1 176 ? -34.793 -0.331 57.230 1.00 94.44 176 ASP A C 1
ATOM 1405 O O . ASP A 1 176 ? -34.690 0.030 56.056 1.00 94.44 176 ASP A O 1
ATOM 1409 N N . ILE A 1 177 ? -34.951 -1.617 57.564 1.00 94.19 177 ILE A N 1
ATOM 1410 C CA . ILE A 1 177 ? -35.018 -2.719 56.588 1.00 94.19 177 ILE A CA 1
ATOM 1411 C C . ILE A 1 177 ? -36.133 -2.478 55.566 1.00 94.19 177 ILE A C 1
ATOM 1413 O O . ILE A 1 177 ? -35.926 -2.671 54.367 1.00 94.19 177 ILE A O 1
ATOM 1417 N N . SER A 1 178 ? -37.301 -2.012 56.012 1.00 94.00 178 SER A N 1
ATOM 1418 C CA . SER A 1 178 ? -38.421 -1.703 55.115 1.00 94.00 178 SER A CA 1
ATOM 1419 C C . SER A 1 178 ? -38.078 -0.542 54.173 1.00 94.00 178 SER A C 1
ATOM 1421 O O . SER A 1 178 ? -38.364 -0.597 52.975 1.00 94.00 178 SER A O 1
ATOM 1423 N N . SER A 1 179 ? -37.404 0.493 54.681 1.00 95.81 179 SER A N 1
ATOM 1424 C CA . SER A 1 179 ? -36.952 1.632 53.874 1.00 95.81 179 SER A CA 1
ATOM 1425 C C . SER A 1 179 ? -35.894 1.229 52.835 1.00 95.81 179 SER A C 1
ATOM 1427 O O . SER A 1 179 ? -35.977 1.629 51.668 1.00 95.81 179 SER A O 1
ATOM 1429 N N . PHE A 1 180 ? -34.939 0.377 53.221 1.00 94.06 180 PHE A N 1
ATOM 1430 C CA . PHE A 1 180 ? -33.903 -0.131 52.329 1.00 94.06 180 PHE A CA 1
ATOM 1431 C C . PHE A 1 180 ? -34.478 -1.075 51.283 1.00 94.06 180 PHE A C 1
ATOM 1433 O O . PHE A 1 180 ? -34.116 -0.951 50.117 1.00 94.06 180 PHE A O 1
ATOM 1440 N N . SER A 1 181 ? -35.425 -1.938 51.652 1.00 95.38 181 SER A N 1
ATOM 1441 C CA . SER A 1 181 ? -36.138 -2.807 50.710 1.00 95.38 181 SER A CA 1
ATOM 1442 C C . SER A 1 181 ? -36.829 -1.992 49.611 1.00 95.38 181 SER A C 1
ATOM 1444 O O . SER A 1 181 ? -36.647 -2.266 48.421 1.00 95.38 181 SER A O 1
ATOM 1446 N N . ASN A 1 182 ? -37.510 -0.901 49.981 1.00 94.88 182 ASN A N 1
ATOM 1447 C CA . ASN A 1 182 ? -38.113 0.013 49.010 1.00 94.88 182 ASN A CA 1
ATOM 1448 C C . ASN A 1 182 ? -37.059 0.645 48.091 1.00 94.88 182 ASN A C 1
ATOM 1450 O O . ASN A 1 182 ? -37.230 0.663 46.871 1.00 94.88 182 ASN A O 1
ATOM 1454 N N . LYS A 1 183 ? -35.938 1.120 48.642 1.00 96.00 183 LYS A N 1
ATOM 1455 C CA . LYS A 1 183 ? -34.863 1.726 47.843 1.00 96.00 183 LYS A CA 1
ATOM 1456 C C . LYS A 1 183 ? -34.200 0.722 46.897 1.00 96.00 183 LYS A C 1
ATOM 1458 O O . LYS A 1 183 ? -33.927 1.071 45.752 1.00 96.00 183 LYS A O 1
ATOM 1463 N N . ILE A 1 184 ? -33.995 -0.516 47.345 1.00 95.25 184 ILE A N 1
ATOM 1464 C CA . ILE A 1 184 ? -33.485 -1.620 46.524 1.00 95.25 184 ILE A CA 1
ATOM 1465 C C . ILE A 1 184 ? -34.447 -1.887 45.366 1.00 95.25 184 ILE A C 1
ATOM 1467 O O . ILE A 1 184 ? -34.010 -1.897 44.220 1.00 95.25 184 ILE A O 1
ATOM 1471 N N . SER A 1 185 ? -35.754 -1.979 45.625 1.00 95.06 185 SER A N 1
ATOM 1472 C CA . SER A 1 185 ? -36.749 -2.208 44.567 1.00 95.06 185 SER A CA 1
ATOM 1473 C C . SER A 1 185 ? -36.771 -1.091 43.509 1.00 95.06 185 SER A C 1
ATOM 1475 O O . SER A 1 185 ? -36.864 -1.359 42.307 1.00 95.06 185 SER A O 1
ATOM 1477 N N . LEU A 1 186 ? -36.610 0.169 43.933 1.00 95.75 186 LEU A N 1
ATOM 1478 C CA . LEU A 1 186 ? -36.520 1.315 43.027 1.00 95.75 186 LEU A CA 1
ATOM 1479 C C . LEU A 1 186 ? -35.246 1.251 42.182 1.00 95.75 186 LEU A C 1
ATOM 1481 O O . LEU A 1 186 ? -35.329 1.362 40.958 1.00 95.75 186 LEU A O 1
ATOM 1485 N N . LEU A 1 187 ? -34.095 0.999 42.810 1.00 93.62 187 LEU A N 1
ATOM 1486 C CA . LEU A 1 187 ? -32.816 0.859 42.114 1.00 93.62 187 LEU A CA 1
ATOM 1487 C C . LEU A 1 187 ? -32.821 -0.318 41.135 1.00 93.62 187 LEU A C 1
ATOM 1489 O O . LEU A 1 187 ? -32.306 -0.189 40.028 1.00 93.62 187 LEU A O 1
ATOM 1493 N N . GLU A 1 188 ? -33.432 -1.447 41.490 1.00 95.06 188 GLU A N 1
ATOM 1494 C CA . GLU A 1 188 ? -33.620 -2.581 40.582 1.00 95.06 188 GLU A CA 1
ATOM 1495 C C . GLU A 1 188 ? -34.481 -2.202 39.374 1.00 95.06 188 GLU A C 1
ATOM 1497 O O . GLU A 1 188 ? -34.184 -2.601 38.244 1.00 95.06 188 GLU A O 1
ATOM 1502 N N . SER A 1 189 ? -35.533 -1.407 39.587 1.00 94.94 189 SER A N 1
ATOM 1503 C CA . SER A 1 189 ? -36.392 -0.927 38.504 1.00 94.94 189 SER A CA 1
ATOM 1504 C C . SER A 1 189 ? -35.651 0.021 37.552 1.00 94.94 189 SER A C 1
ATOM 1506 O O . SER A 1 189 ? -35.798 -0.093 36.333 1.00 94.94 189 SER A O 1
ATOM 1508 N N . GLU A 1 190 ? -34.810 0.915 38.079 1.00 95.81 190 GLU A N 1
ATOM 1509 C CA . GLU A 1 190 ? -33.973 1.813 37.280 1.00 95.81 190 GLU A CA 1
ATOM 1510 C C . GLU A 1 190 ? -32.883 1.046 36.534 1.00 95.81 190 GLU A C 1
ATOM 1512 O O . GLU A 1 190 ? -32.682 1.276 35.342 1.00 95.81 190 GLU A O 1
ATOM 1517 N N . ASN A 1 191 ? -32.246 0.068 37.182 1.00 93.94 191 ASN A N 1
ATOM 1518 C CA . ASN A 1 191 ? -31.264 -0.797 36.531 1.00 93.94 191 ASN A CA 1
ATOM 1519 C C . ASN A 1 191 ? -31.874 -1.548 35.346 1.00 93.94 191 ASN A C 1
ATOM 1521 O O . ASN A 1 191 ? -31.267 -1.609 34.279 1.00 93.94 191 ASN A O 1
ATOM 1525 N N . LYS A 1 192 ? -33.099 -2.069 35.491 1.00 94.94 192 LYS A N 1
ATOM 1526 C CA . LYS A 1 192 ? -33.818 -2.721 34.384 1.00 94.94 192 LYS A CA 1
ATOM 1527 C C . LYS A 1 192 ? -34.082 -1.756 33.223 1.00 94.94 192 LYS A C 1
ATOM 1529 O O . LYS A 1 192 ? -33.896 -2.143 32.070 1.00 94.94 192 LYS A O 1
ATOM 1534 N N . LYS A 1 193 ? -34.467 -0.504 33.502 1.00 94.44 193 LYS A N 1
ATOM 1535 C CA . LYS A 1 193 ? -34.669 0.532 32.468 1.00 94.44 193 LYS A CA 1
ATOM 1536 C C . LYS A 1 193 ? -33.366 0.862 31.738 1.00 94.44 193 LYS A C 1
ATOM 1538 O O . LYS A 1 193 ? -33.335 0.823 30.512 1.00 94.44 193 LYS A O 1
ATOM 1543 N N . LEU A 1 194 ? -32.284 1.100 32.479 1.00 92.62 194 LEU A N 1
ATOM 1544 C CA . LEU A 1 194 ? -30.964 1.389 31.910 1.00 92.62 194 LEU A CA 1
ATOM 1545 C C . LEU A 1 194 ? -30.433 0.219 31.074 1.00 92.62 194 LEU A C 1
ATOM 1547 O O . LEU A 1 194 ? -29.899 0.422 29.986 1.00 92.62 194 LEU A O 1
ATOM 1551 N N . GLN A 1 195 ? -30.615 -1.019 31.538 1.00 90.88 195 GLN A N 1
ATOM 1552 C CA . GLN A 1 195 ? -30.250 -2.213 30.771 1.00 90.88 195 GLN A CA 1
ATOM 1553 C C . GLN A 1 195 ? -31.045 -2.322 29.463 1.00 90.88 195 GLN A C 1
ATOM 1555 O O . GLN A 1 195 ? -30.472 -2.678 28.430 1.00 90.88 195 GLN A O 1
ATOM 1560 N N . ALA A 1 196 ? -32.338 -1.984 29.476 1.00 88.56 196 ALA A N 1
ATOM 1561 C CA . ALA A 1 196 ? -33.167 -1.970 28.274 1.00 88.56 196 ALA A CA 1
ATOM 1562 C C . ALA A 1 196 ? -32.720 -0.885 27.278 1.00 88.56 196 ALA A C 1
ATOM 1564 O O . ALA A 1 196 ? -32.574 -1.176 26.090 1.00 88.56 196 ALA A O 1
ATOM 1565 N N . GLU A 1 197 ? -32.426 0.330 27.749 1.00 88.38 197 GLU A N 1
ATOM 1566 C CA . GLU A 1 197 ? -31.884 1.406 26.909 1.00 88.38 197 GLU A CA 1
ATOM 1567 C C . GLU A 1 197 ? -30.532 1.026 26.298 1.00 88.38 197 GLU A C 1
ATOM 1569 O O . GLU A 1 197 ? -30.344 1.152 25.088 1.00 88.38 197 GLU A O 1
ATOM 1574 N N . LEU A 1 198 ? -29.607 0.476 27.091 1.00 83.38 198 LEU A N 1
ATOM 1575 C CA . LEU A 1 198 ? -28.313 0.005 26.589 1.00 83.38 198 LEU A CA 1
ATOM 1576 C C . LEU A 1 198 ? -28.467 -1.092 25.530 1.00 83.38 198 LEU A C 1
ATOM 1578 O O . LEU A 1 198 ? -27.719 -1.114 24.550 1.00 83.38 198 LEU A O 1
ATOM 1582 N N . CYS A 1 199 ? -29.440 -1.989 25.698 1.00 82.19 199 CYS A N 1
ATOM 1583 C CA . CYS A 1 199 ? -29.747 -3.023 24.715 1.00 82.19 199 CYS A CA 1
ATOM 1584 C C . CYS A 1 199 ? -30.251 -2.414 23.395 1.00 82.19 199 CYS A C 1
ATOM 1586 O O . CYS A 1 199 ? -29.791 -2.797 22.317 1.00 82.19 199 CYS A O 1
ATOM 1588 N N . LEU A 1 200 ? -31.134 -1.415 23.470 1.00 80.56 200 LEU A N 1
ATOM 1589 C CA . LEU A 1 200 ? -31.649 -0.698 22.302 1.00 80.56 200 LEU A CA 1
ATOM 1590 C C . LEU A 1 200 ? -30.540 0.074 21.573 1.00 80.56 200 LEU A C 1
ATOM 1592 O O . LEU A 1 200 ? -30.381 -0.096 20.364 1.00 80.56 200 LEU A O 1
ATOM 1596 N N . LEU A 1 201 ? -29.713 0.837 22.298 1.00 74.44 201 LEU A N 1
ATOM 1597 C CA . LEU A 1 201 ? -28.577 1.574 21.729 1.00 74.44 201 LEU A CA 1
ATOM 1598 C C . LEU A 1 201 ? -27.551 0.651 21.055 1.00 74.44 201 LEU A C 1
ATOM 1600 O O . LEU A 1 201 ? -27.013 0.987 19.999 1.00 74.44 201 LEU A O 1
ATOM 1604 N N . LYS A 1 202 ? -27.283 -0.521 21.641 1.00 75.12 202 LYS A N 1
ATOM 1605 C CA . LYS A 1 202 ? -26.347 -1.501 21.075 1.00 75.12 202 LYS A CA 1
ATOM 1606 C C . LYS A 1 202 ? -26.870 -2.124 19.777 1.00 75.12 202 LYS A C 1
ATOM 1608 O O . LYS A 1 202 ? -26.073 -2.411 18.886 1.00 75.12 202 LYS A O 1
ATOM 1613 N N . ASN A 1 203 ? -28.186 -2.308 19.668 1.00 67.75 203 ASN A N 1
ATOM 1614 C CA . ASN A 1 203 ? -28.812 -3.010 18.549 1.00 67.75 203 ASN A CA 1
ATOM 1615 C C . ASN A 1 203 ? -29.268 -2.092 17.407 1.00 67.75 203 ASN A C 1
ATOM 1617 O O . ASN A 1 203 ? -29.394 -2.570 16.283 1.00 67.75 203 ASN A O 1
ATOM 1621 N N . GLN A 1 204 ? -29.536 -0.805 17.655 1.00 61.81 204 GLN A N 1
ATOM 1622 C CA . GLN A 1 204 ? -30.286 -0.011 16.680 1.00 61.81 204 GLN A CA 1
ATOM 1623 C C . GLN A 1 204 ? -29.491 0.468 15.462 1.00 61.81 204 GLN A C 1
ATOM 1625 O O . GLN A 1 204 ? -30.052 0.432 14.374 1.00 61.81 204 GLN A O 1
ATOM 1630 N N . THR A 1 205 ? -28.233 0.902 15.555 1.00 55.41 205 THR A N 1
ATOM 1631 C CA . THR A 1 205 ? -27.633 1.595 14.385 1.00 55.41 205 THR A CA 1
ATOM 1632 C C . THR A 1 205 ? -26.113 1.694 14.365 1.00 55.41 205 THR A C 1
ATOM 1634 O O . THR A 1 205 ? -25.530 1.898 13.299 1.00 55.41 205 THR A O 1
ATOM 1637 N N . LEU A 1 206 ? -25.441 1.574 15.508 1.00 56.19 206 LEU A N 1
ATOM 1638 C CA . LEU A 1 206 ? -24.028 1.932 15.600 1.00 56.19 206 LEU A CA 1
ATOM 1639 C C . LEU A 1 206 ? -23.067 0.881 15.006 1.00 56.19 206 LEU A C 1
ATOM 1641 O O . LEU A 1 206 ? -22.150 1.284 14.293 1.00 56.19 206 LEU A O 1
ATOM 1645 N N . PRO A 1 207 ? -23.245 -0.440 15.221 1.00 62.34 207 PRO A N 1
ATOM 1646 C CA . PRO A 1 207 ? -22.280 -1.430 14.736 1.00 62.34 207 PRO A CA 1
ATOM 1647 C C . PRO A 1 207 ? -22.338 -1.640 13.219 1.00 62.34 207 PRO A C 1
ATOM 1649 O O . PRO A 1 207 ? -21.292 -1.713 12.578 1.00 62.34 207 PRO A O 1
ATOM 1652 N N . SER A 1 208 ? -23.543 -1.713 12.642 1.00 68.50 208 SER A N 1
ATOM 1653 C CA . SER A 1 208 ? -23.747 -1.955 11.207 1.00 68.50 208 SER A CA 1
ATOM 1654 C C . SER A 1 208 ? -23.287 -0.762 10.377 1.00 68.50 208 SER A C 1
ATOM 1656 O O . SER A 1 208 ? -22.383 -0.902 9.563 1.00 68.50 208 SER A O 1
ATOM 1658 N N . THR A 1 209 ? -23.792 0.437 10.678 1.00 79.06 209 THR A N 1
ATOM 1659 C CA . THR A 1 209 ? -23.428 1.666 9.955 1.00 79.06 209 THR A CA 1
ATOM 1660 C C . THR A 1 209 ? -21.932 1.963 10.053 1.00 79.06 209 THR A C 1
ATOM 1662 O O . THR A 1 209 ? -21.312 2.396 9.084 1.00 79.06 209 THR A O 1
ATOM 1665 N N . TYR A 1 210 ? -21.316 1.713 11.211 1.00 83.38 210 TYR A N 1
ATOM 1666 C CA . TYR A 1 210 ? -19.878 1.904 11.386 1.00 83.38 210 TYR A CA 1
ATOM 1667 C C . TYR A 1 210 ? -19.054 0.898 10.583 1.00 83.38 210 TYR A C 1
ATOM 1669 O O . TYR A 1 210 ? -18.044 1.269 9.977 1.00 83.38 210 TYR A O 1
ATOM 1677 N N . GLN A 1 211 ? -19.482 -0.364 10.557 1.00 83.94 211 GLN A N 1
ATOM 1678 C CA . GLN A 1 211 ? -18.833 -1.392 9.758 1.00 83.94 211 GLN A CA 1
ATOM 1679 C C . GLN A 1 211 ? -18.983 -1.098 8.262 1.00 83.94 211 GLN A C 1
ATOM 1681 O O . GLN A 1 211 ? -17.998 -1.171 7.530 1.00 83.94 211 GLN A O 1
ATOM 1686 N N . ASP A 1 212 ? -20.165 -0.677 7.821 1.00 88.56 212 ASP A N 1
ATOM 1687 C CA . ASP A 1 212 ? -20.439 -0.289 6.437 1.00 88.56 212 ASP A CA 1
ATOM 1688 C C . ASP A 1 212 ? -19.625 0.938 6.025 1.00 88.56 212 ASP A C 1
ATOM 1690 O O . ASP A 1 212 ? -19.032 0.972 4.943 1.00 88.56 212 ASP A O 1
ATOM 1694 N N . LEU A 1 213 ? -19.494 1.922 6.917 1.00 90.50 213 LEU A N 1
ATOM 1695 C CA . LEU A 1 213 ? -18.643 3.084 6.695 1.00 90.50 213 LEU A CA 1
ATOM 1696 C C . LEU A 1 213 ? -17.166 2.685 6.598 1.00 90.50 213 LEU A C 1
ATOM 1698 O O . LEU A 1 213 ? -16.469 3.135 5.690 1.00 90.50 213 LEU A O 1
ATOM 1702 N N . ARG A 1 214 ? -16.673 1.809 7.483 1.00 90.19 214 ARG A N 1
ATOM 1703 C CA . ARG A 1 214 ? -15.303 1.270 7.405 1.00 90.19 214 ARG A CA 1
ATOM 1704 C C . ARG A 1 214 ? -15.070 0.496 6.109 1.00 90.19 214 ARG A C 1
ATOM 1706 O O . ARG A 1 214 ? -14.035 0.680 5.466 1.00 90.19 214 ARG A O 1
ATOM 1713 N N . ASN A 1 215 ? -16.027 -0.328 5.699 1.00 89.75 215 ASN A N 1
ATOM 1714 C CA . ASN A 1 215 ? -15.990 -1.042 4.425 1.00 89.75 215 ASN A CA 1
ATOM 1715 C C . ASN A 1 215 ? -15.935 -0.052 3.252 1.00 89.75 215 ASN A C 1
ATOM 1717 O O . ASN A 1 215 ? -15.131 -0.215 2.340 1.00 89.75 215 ASN A O 1
ATOM 1721 N N . THR A 1 216 ? -16.706 1.030 3.314 1.00 93.81 216 THR A N 1
ATOM 1722 C CA . THR A 1 216 ? -16.696 2.077 2.286 1.00 93.81 216 THR A CA 1
ATOM 1723 C C . THR A 1 216 ? -15.353 2.807 2.247 1.00 93.81 216 THR A C 1
ATOM 1725 O O . THR A 1 216 ? -14.764 2.958 1.182 1.00 93.81 216 THR A O 1
ATOM 1728 N N . ILE A 1 217 ? -14.808 3.209 3.399 1.00 94.44 217 ILE A N 1
ATOM 1729 C CA . ILE A 1 217 ? -13.500 3.878 3.490 1.00 94.44 217 ILE A CA 1
ATOM 1730 C C . ILE A 1 217 ? -12.395 2.980 2.930 1.00 94.44 217 ILE A C 1
ATOM 1732 O O . ILE A 1 217 ? -11.575 3.438 2.136 1.00 94.44 217 ILE A O 1
ATOM 1736 N N . THR A 1 218 ? -12.377 1.700 3.306 1.00 90.56 218 THR A N 1
ATOM 1737 C CA . THR A 1 218 ? -11.378 0.748 2.798 1.00 90.56 218 THR A CA 1
ATOM 1738 C C . THR A 1 218 ? -11.515 0.534 1.292 1.00 90.56 218 THR A C 1
ATOM 1740 O O . THR A 1 218 ? -10.507 0.563 0.585 1.00 90.56 218 THR A O 1
ATOM 1743 N N . GLN A 1 219 ? -12.737 0.411 0.767 1.00 91.31 219 GLN A N 1
ATOM 1744 C CA . GLN A 1 219 ? -12.980 0.338 -0.677 1.00 91.31 219 GLN A CA 1
ATOM 1745 C C . GLN A 1 219 ? -12.506 1.603 -1.403 1.00 91.31 219 GLN A C 1
ATOM 1747 O O . GLN A 1 219 ? -11.826 1.506 -2.423 1.00 91.31 219 GLN A O 1
ATOM 1752 N N . LEU A 1 220 ? -12.799 2.790 -0.866 1.00 94.31 220 LEU A N 1
ATOM 1753 C CA . LEU A 1 220 ? -12.348 4.058 -1.439 1.00 94.31 220 LEU A CA 1
ATOM 1754 C C . LEU A 1 220 ? -10.822 4.171 -1.437 1.00 94.31 220 LEU A C 1
ATOM 1756 O O . LEU A 1 220 ? -10.248 4.572 -2.443 1.00 94.31 220 LEU A O 1
ATOM 1760 N N . GLN A 1 221 ? -10.150 3.768 -0.357 1.00 93.81 221 GLN A N 1
ATOM 1761 C CA . GLN A 1 221 ? -8.686 3.738 -0.291 1.00 93.81 221 GLN A CA 1
ATOM 1762 C C . GLN A 1 221 ? -8.079 2.797 -1.339 1.00 93.81 221 GLN A C 1
ATOM 1764 O O . GLN A 1 221 ? -7.095 3.157 -1.988 1.00 93.81 221 GLN A O 1
ATOM 1769 N N . VAL A 1 222 ? -8.672 1.614 -1.538 1.00 90.19 222 VAL A N 1
ATOM 1770 C CA . VAL A 1 222 ? -8.255 0.677 -2.592 1.00 90.19 222 VAL A CA 1
ATOM 1771 C C . VAL A 1 222 ? -8.447 1.309 -3.968 1.00 90.19 222 VAL A C 1
ATOM 1773 O O . VAL A 1 222 ? -7.506 1.318 -4.759 1.00 90.19 222 VAL A O 1
ATOM 1776 N N . ASN A 1 223 ? -9.611 1.903 -4.231 1.00 94.12 223 ASN A N 1
ATOM 1777 C CA . ASN A 1 223 ? -9.912 2.551 -5.507 1.00 94.12 223 ASN A CA 1
ATOM 1778 C C . ASN A 1 223 ? -8.965 3.723 -5.791 1.00 94.12 223 ASN A C 1
ATOM 1780 O O . ASN A 1 223 ? -8.456 3.838 -6.903 1.00 94.12 223 ASN A O 1
ATOM 1784 N N . LEU A 1 224 ? -8.686 4.568 -4.795 1.00 95.69 224 LEU A N 1
ATOM 1785 C CA . LEU A 1 224 ? -7.727 5.668 -4.916 1.00 95.69 224 LEU A CA 1
ATOM 1786 C C . LEU A 1 224 ? -6.336 5.144 -5.272 1.00 95.69 224 LEU A C 1
ATOM 1788 O O . LEU A 1 224 ? -5.751 5.588 -6.255 1.00 95.69 224 LEU A O 1
ATOM 1792 N N . ASN A 1 225 ? -5.845 4.132 -4.554 1.00 95.69 225 ASN A N 1
ATOM 1793 C CA . ASN A 1 225 ? -4.550 3.529 -4.855 1.00 95.69 225 ASN A CA 1
ATOM 1794 C C . ASN A 1 225 ? -4.518 2.859 -6.242 1.00 95.69 225 ASN A C 1
ATOM 1796 O O . ASN A 1 225 ? -3.492 2.901 -6.918 1.00 95.69 225 ASN A O 1
ATOM 1800 N N . GLU A 1 226 ? -5.622 2.256 -6.695 1.00 94.62 226 GLU A N 1
ATOM 1801 C CA . GLU A 1 226 ? -5.732 1.720 -8.056 1.00 94.62 226 GLU A CA 1
ATOM 1802 C C . GLU A 1 226 ? -5.648 2.833 -9.111 1.00 94.62 226 GLU A C 1
ATOM 1804 O O . GLU A 1 226 ? -4.952 2.656 -10.113 1.00 94.62 226 GLU A O 1
ATOM 1809 N N . ARG A 1 227 ? -6.279 3.993 -8.883 1.00 96.25 227 ARG A N 1
ATOM 1810 C CA . ARG A 1 227 ? -6.168 5.159 -9.779 1.00 96.25 227 ARG A CA 1
ATOM 1811 C C . ARG A 1 227 ? -4.763 5.757 -9.780 1.00 96.25 227 ARG A C 1
ATOM 1813 O O . ARG A 1 227 ? -4.213 6.002 -10.853 1.00 96.25 227 ARG A O 1
ATOM 1820 N N . ASP A 1 228 ? -4.154 5.921 -8.611 1.00 96.69 228 ASP A N 1
ATOM 1821 C CA . ASP A 1 228 ? -2.773 6.399 -8.491 1.00 96.69 228 ASP A CA 1
ATOM 1822 C C . ASP A 1 228 ? -1.804 5.451 -9.208 1.00 96.69 228 ASP A C 1
ATOM 1824 O O . ASP A 1 228 ? -0.886 5.880 -9.905 1.00 96.69 228 ASP A O 1
ATOM 1828 N N . GLN A 1 229 ? -2.032 4.140 -9.096 1.00 96.88 229 GLN A N 1
ATOM 1829 C CA . GLN A 1 229 ? -1.225 3.145 -9.790 1.00 96.88 229 GLN A CA 1
ATOM 1830 C C . GLN A 1 229 ? -1.438 3.181 -11.309 1.00 96.88 229 GLN A C 1
ATOM 1832 O O . GLN A 1 229 ? -0.474 2.978 -12.051 1.00 96.88 229 GLN A O 1
ATOM 1837 N N . GLN A 1 230 ? -2.659 3.456 -11.780 1.00 96.12 230 GLN A N 1
ATOM 1838 C CA . GLN A 1 230 ? -2.947 3.644 -13.206 1.00 96.12 230 GLN A CA 1
ATOM 1839 C C . GLN A 1 230 ? -2.177 4.833 -13.790 1.00 96.12 230 GLN A C 1
ATOM 1841 O O . GLN A 1 230 ? -1.640 4.722 -14.891 1.00 96.12 230 GLN A O 1
ATOM 1846 N N . ALA A 1 231 ? -2.049 5.931 -13.039 1.00 96.00 231 ALA A N 1
ATOM 1847 C CA . ALA A 1 231 ? -1.274 7.100 -13.461 1.00 96.00 231 ALA A CA 1
ATOM 1848 C C . ALA A 1 231 ? 0.229 6.803 -13.638 1.00 96.00 231 ALA A C 1
ATOM 1850 O O . ALA A 1 231 ? 0.912 7.497 -14.387 1.00 96.00 231 ALA A O 1
ATOM 1851 N N . LEU A 1 232 ? 0.740 5.746 -12.995 1.00 96.56 232 LEU A N 1
ATOM 1852 C CA . LEU A 1 232 ? 2.133 5.298 -13.093 1.00 96.56 232 LEU A CA 1
ATOM 1853 C C . LEU A 1 232 ? 2.354 4.229 -14.176 1.00 96.56 232 LEU A C 1
ATOM 1855 O O . LEU A 1 232 ? 3.465 3.726 -14.322 1.00 96.56 232 LEU A O 1
ATOM 1859 N N . LEU A 1 233 ? 1.333 3.854 -14.956 1.00 95.81 233 LEU A N 1
ATOM 1860 C CA . LEU A 1 233 ? 1.471 2.818 -15.988 1.00 95.81 233 LEU A CA 1
ATOM 1861 C C . LEU A 1 233 ? 2.367 3.227 -17.158 1.00 95.81 233 LEU A C 1
ATOM 1863 O O . LEU A 1 233 ? 2.729 2.370 -17.947 1.00 95.81 233 LEU A O 1
ATOM 1867 N N . ASN A 1 234 ? 2.754 4.485 -17.292 1.00 97.00 234 ASN A N 1
ATOM 1868 C CA . ASN A 1 234 ? 3.752 4.885 -18.285 1.00 97.00 234 ASN A CA 1
ATOM 1869 C C . ASN A 1 234 ? 5.155 5.023 -17.682 1.00 97.00 234 ASN A C 1
ATOM 1871 O O . ASN A 1 234 ? 6.114 5.305 -18.401 1.00 97.00 234 ASN A O 1
ATOM 1875 N N . ASP A 1 235 ? 5.274 4.785 -16.377 1.00 97.69 235 ASP A N 1
ATOM 1876 C CA . ASP A 1 235 ? 6.475 5.058 -15.612 1.00 97.69 235 ASP A CA 1
ATOM 1877 C C . ASP A 1 235 ? 7.231 3.753 -15.317 1.00 97.69 235 ASP A C 1
ATOM 1879 O O . ASP A 1 235 ? 6.650 2.699 -15.027 1.00 97.69 235 ASP A O 1
ATOM 1883 N N . LEU A 1 236 ? 8.557 3.827 -15.360 1.00 96.62 236 LEU A N 1
ATOM 1884 C CA . LEU A 1 236 ? 9.466 2.747 -14.987 1.00 96.62 236 LEU A CA 1
ATOM 1885 C C . LEU A 1 236 ? 10.572 3.260 -14.067 1.00 96.62 236 LEU A C 1
ATOM 1887 O O . LEU A 1 236 ? 10.849 4.458 -13.982 1.00 96.62 236 LEU A O 1
ATOM 1891 N N . GLU A 1 237 ? 11.197 2.333 -13.355 1.00 96.69 237 GLU A N 1
ATOM 1892 C CA . GLU A 1 237 ? 12.274 2.607 -12.413 1.00 96.69 237 GLU A CA 1
ATOM 1893 C C . GLU A 1 237 ? 13.515 1.800 -12.793 1.00 96.69 237 GLU A C 1
ATOM 1895 O O . GLU A 1 237 ? 13.471 0.571 -12.870 1.00 96.69 237 GLU A O 1
ATOM 1900 N N . ILE A 1 238 ? 14.630 2.495 -13.014 1.00 96.62 238 ILE A N 1
ATOM 1901 C CA . ILE A 1 238 ? 15.931 1.908 -13.333 1.00 96.62 238 ILE A CA 1
ATOM 1902 C C . ILE A 1 238 ? 16.818 2.001 -12.093 1.00 96.62 238 ILE A C 1
ATOM 1904 O O . ILE A 1 238 ? 16.995 3.060 -11.488 1.00 96.62 238 ILE A O 1
ATOM 1908 N N . SER A 1 239 ? 17.394 0.871 -11.705 1.00 94.00 239 SER A N 1
ATOM 1909 C CA . SER A 1 239 ? 18.284 0.744 -10.551 1.00 94.00 239 SER A CA 1
ATOM 1910 C C . SER A 1 239 ? 19.633 0.167 -10.967 1.00 94.00 239 SER A C 1
ATOM 1912 O O . SER A 1 239 ? 19.696 -0.597 -11.923 1.00 94.00 239 SER A O 1
ATOM 1914 N N . GLY A 1 240 ? 20.700 0.508 -10.240 1.00 89.94 240 GLY A N 1
ATOM 1915 C CA . GLY A 1 240 ? 22.047 -0.018 -10.509 1.00 89.94 240 GLY A CA 1
ATOM 1916 C C . GLY A 1 240 ? 22.900 0.824 -11.461 1.00 89.94 240 GLY A C 1
ATOM 1917 O O . GLY A 1 240 ? 23.971 0.378 -11.845 1.00 89.94 240 GLY A O 1
ATOM 1918 N N . ILE A 1 241 ? 22.452 2.031 -11.823 1.00 92.69 241 ILE A N 1
ATOM 1919 C CA . ILE A 1 241 ? 23.227 2.962 -12.653 1.00 92.69 241 ILE A CA 1
ATOM 1920 C C . ILE A 1 241 ? 24.089 3.866 -11.752 1.00 92.69 241 ILE A C 1
ATOM 1922 O O . ILE A 1 241 ? 23.508 4.581 -10.930 1.00 92.69 241 ILE A O 1
ATOM 1926 N N . PRO A 1 242 ? 25.428 3.892 -11.898 1.00 90.12 242 PRO A N 1
ATOM 1927 C CA . PRO A 1 242 ? 26.317 4.829 -11.201 1.00 90.12 242 PRO A CA 1
ATOM 1928 C C . PRO A 1 242 ? 25.927 6.292 -11.413 1.00 90.12 242 PRO A C 1
ATOM 1930 O O . PRO A 1 242 ? 25.417 6.636 -12.474 1.00 90.12 242 PRO A O 1
ATOM 1933 N N . GLU A 1 243 ? 26.140 7.139 -10.406 1.00 87.69 243 GLU A N 1
ATOM 1934 C CA . GLU A 1 243 ? 25.894 8.585 -10.492 1.00 87.69 243 GLU A CA 1
ATOM 1935 C C . GLU A 1 243 ? 27.179 9.303 -10.896 1.00 87.69 243 GLU A C 1
ATOM 1937 O O . GLU A 1 243 ? 28.214 9.094 -10.265 1.00 87.69 243 GLU A O 1
ATOM 1942 N N . ASN A 1 244 ? 27.098 10.178 -11.897 1.00 84.38 244 ASN A N 1
ATOM 1943 C CA . ASN A 1 244 ? 28.218 11.021 -12.309 1.00 84.38 244 ASN A CA 1
ATOM 1944 C C . ASN A 1 244 ? 27.851 12.507 -12.246 1.00 84.38 244 ASN A C 1
ATOM 1946 O O . ASN A 1 244 ? 26.698 12.895 -12.453 1.00 84.38 244 ASN A O 1
ATOM 1950 N N . SER A 1 245 ? 28.847 13.354 -11.978 1.00 80.75 245 SER A N 1
ATOM 1951 C CA . SER A 1 245 ? 28.700 14.805 -12.111 1.00 80.75 245 SER A CA 1
ATOM 1952 C C . SER A 1 245 ? 28.425 15.148 -13.579 1.00 80.75 245 SER A C 1
ATOM 1954 O O . SER A 1 245 ? 29.157 14.694 -14.454 1.00 80.75 245 SER A O 1
ATOM 1956 N N . ASN A 1 246 ? 27.390 15.953 -13.839 1.00 85.06 246 ASN A N 1
ATOM 1957 C CA . ASN A 1 246 ? 26.956 16.379 -15.180 1.00 85.06 246 ASN A CA 1
ATOM 1958 C C . ASN A 1 246 ? 26.439 15.251 -16.095 1.00 85.06 246 ASN A C 1
ATOM 1960 O O . ASN A 1 246 ? 26.624 15.293 -17.309 1.00 85.06 246 ASN A O 1
ATOM 1964 N N . GLU A 1 247 ? 25.772 14.241 -15.535 1.00 89.62 247 GLU A N 1
ATOM 1965 C CA . GLU A 1 247 ? 25.136 13.194 -16.339 1.00 89.62 247 GLU A CA 1
ATOM 1966 C C . GLU A 1 247 ? 23.845 13.671 -17.037 1.00 89.62 247 GLU A C 1
ATOM 1968 O O . GLU A 1 247 ? 23.016 14.363 -16.441 1.00 89.62 247 GLU A O 1
ATOM 1973 N N . SER A 1 248 ? 23.636 13.243 -18.286 1.00 93.06 248 SER A N 1
ATOM 1974 C CA . SER A 1 248 ? 22.351 13.393 -18.980 1.00 93.06 248 SER A CA 1
ATOM 1975 C C . SER A 1 248 ? 21.495 12.149 -18.751 1.00 93.06 248 SER A C 1
ATOM 1977 O O . SER A 1 248 ? 21.715 11.103 -19.361 1.00 93.06 248 SER A O 1
ATOM 1979 N N . VAL A 1 249 ? 20.511 12.247 -17.852 1.00 94.69 249 VAL A N 1
ATOM 1980 C CA . VAL A 1 249 ? 19.623 11.121 -17.518 1.00 94.69 249 VAL A CA 1
ATOM 1981 C C . VAL A 1 249 ? 18.852 10.594 -18.743 1.00 94.69 249 VAL A C 1
ATOM 1983 O O . VAL A 1 249 ? 18.834 9.375 -18.909 1.00 94.69 249 VAL A O 1
ATOM 1986 N N . PRO A 1 250 ? 18.261 11.428 -19.628 1.00 95.75 250 PRO A N 1
ATOM 1987 C CA . PRO A 1 250 ? 17.584 10.933 -20.833 1.00 95.75 250 PRO A CA 1
ATOM 1988 C C . PRO A 1 250 ? 18.505 10.109 -21.741 1.00 95.75 250 PRO A C 1
ATOM 1990 O O . PRO A 1 250 ? 18.125 9.020 -22.167 1.00 95.75 250 PRO A O 1
ATOM 1993 N N . HIS A 1 251 ? 19.747 10.559 -21.942 1.00 94.75 251 HIS A N 1
ATOM 1994 C CA . HIS A 1 251 ? 20.723 9.837 -22.758 1.00 94.75 251 HIS A CA 1
ATOM 1995 C C . HIS A 1 251 ? 21.059 8.456 -22.173 1.00 94.75 251 HIS A C 1
ATOM 1997 O O . HIS A 1 251 ? 21.101 7.459 -22.893 1.00 94.75 251 HIS A O 1
ATOM 2003 N N . ILE A 1 252 ? 21.219 8.366 -20.846 1.00 95.00 252 ILE A N 1
ATOM 2004 C CA . ILE A 1 252 ? 21.425 7.083 -20.155 1.00 95.00 252 ILE A CA 1
ATOM 2005 C C . ILE A 1 252 ? 20.245 6.137 -20.403 1.00 95.00 252 ILE A C 1
ATOM 2007 O O . ILE A 1 252 ? 20.445 4.944 -20.623 1.00 95.00 252 ILE A O 1
ATOM 2011 N N . VAL A 1 253 ? 19.012 6.645 -20.364 1.00 96.69 253 VAL A N 1
ATOM 2012 C CA . VAL A 1 253 ? 17.807 5.836 -20.599 1.00 96.69 253 VAL A CA 1
ATOM 2013 C C . VAL A 1 253 ? 17.789 5.282 -22.027 1.00 96.69 253 VAL A C 1
ATOM 2015 O O . VAL A 1 253 ? 17.505 4.097 -22.203 1.00 96.69 253 VAL A O 1
ATOM 2018 N N . VAL A 1 254 ? 18.153 6.094 -23.023 1.00 96.81 254 VAL A N 1
ATOM 2019 C CA . VAL A 1 254 ? 18.299 5.659 -24.423 1.00 96.81 254 VAL A CA 1
ATOM 2020 C C . VAL A 1 254 ? 19.386 4.586 -24.558 1.00 96.81 254 VAL A C 1
ATOM 2022 O O . VAL A 1 254 ? 19.142 3.536 -25.152 1.00 96.81 254 VAL A O 1
ATOM 2025 N N . ALA A 1 255 ? 20.553 4.777 -23.935 1.00 95.38 255 ALA A N 1
ATOM 2026 C CA . ALA A 1 255 ? 21.632 3.785 -23.942 1.00 95.38 255 ALA A CA 1
ATOM 2027 C C . ALA A 1 255 ? 21.207 2.454 -23.291 1.00 95.38 255 ALA A C 1
ATOM 2029 O O . ALA A 1 255 ? 21.490 1.372 -23.811 1.00 95.38 255 ALA A O 1
ATOM 2030 N N . VAL A 1 256 ? 20.470 2.519 -22.176 1.00 95.81 256 VAL A N 1
ATOM 2031 C CA . VAL A 1 256 ? 19.898 1.340 -21.510 1.00 95.81 256 VAL A CA 1
ATOM 2032 C C . VAL A 1 256 ? 18.894 0.631 -22.421 1.00 95.81 256 VAL A C 1
ATOM 2034 O O . VAL A 1 256 ? 18.944 -0.594 -22.537 1.00 95.81 256 VAL A O 1
ATOM 2037 N N . ALA A 1 257 ? 18.012 1.368 -23.098 1.00 96.38 257 ALA A N 1
ATOM 2038 C CA . ALA A 1 257 ? 17.055 0.798 -24.045 1.00 96.38 257 ALA A CA 1
ATOM 2039 C C . ALA A 1 257 ? 17.757 0.079 -25.208 1.00 96.38 257 ALA A C 1
ATOM 2041 O O . ALA A 1 257 ? 17.443 -1.083 -25.485 1.00 96.38 257 ALA A O 1
ATOM 2042 N N . ALA A 1 258 ? 18.775 0.710 -25.800 1.00 95.31 258 ALA A N 1
ATOM 2043 C CA . ALA A 1 258 ? 19.586 0.122 -26.862 1.00 95.31 258 ALA A CA 1
ATOM 2044 C C . ALA A 1 258 ? 20.294 -1.163 -26.397 1.00 95.31 258 ALA A C 1
ATOM 2046 O O . ALA A 1 258 ? 20.239 -2.187 -27.082 1.00 95.31 258 ALA A O 1
ATOM 2047 N N . LYS A 1 259 ? 20.871 -1.171 -25.184 1.00 94.56 259 LYS A N 1
ATOM 2048 C CA . LYS A 1 259 ? 21.485 -2.371 -24.577 1.00 94.56 259 LYS A CA 1
ATOM 2049 C C . LYS A 1 259 ? 20.476 -3.511 -24.401 1.00 94.56 259 LYS A C 1
ATOM 2051 O O . LYS A 1 259 ? 20.806 -4.691 -24.578 1.00 94.56 259 LYS A O 1
ATOM 2056 N N . LEU A 1 260 ? 19.230 -3.169 -24.076 1.00 95.06 260 LEU A N 1
ATOM 2057 C CA . LEU A 1 260 ? 18.125 -4.119 -23.973 1.00 95.06 260 LEU A CA 1
ATOM 2058 C C . LEU A 1 260 ? 17.553 -4.542 -25.338 1.00 95.06 260 LEU A C 1
ATOM 2060 O O . LEU A 1 260 ? 16.731 -5.455 -25.384 1.00 95.06 260 LEU A O 1
ATOM 2064 N N . GLY A 1 261 ? 18.011 -3.945 -26.441 1.00 94.12 261 GLY A N 1
ATOM 2065 C CA . GLY A 1 261 ? 17.541 -4.231 -27.797 1.00 94.12 261 GLY A CA 1
ATOM 2066 C C . GLY A 1 261 ? 16.203 -3.573 -28.134 1.00 94.12 261 GLY A C 1
ATOM 2067 O O . GLY A 1 261 ? 15.473 -4.099 -28.964 1.00 94.12 261 GLY A O 1
ATOM 2068 N N . THR A 1 262 ? 15.861 -2.468 -27.467 1.00 95.12 262 THR A N 1
ATOM 2069 C CA . THR A 1 262 ? 14.649 -1.680 -27.738 1.00 95.12 262 THR A CA 1
ATOM 2070 C C . THR A 1 262 ? 15.049 -0.358 -28.377 1.00 95.12 262 THR A C 1
ATOM 2072 O O . THR A 1 262 ? 15.962 0.305 -27.887 1.00 95.12 262 THR A O 1
ATOM 2075 N N . GLN A 1 263 ? 14.372 0.028 -29.456 1.00 94.44 263 GLN A N 1
ATOM 2076 C CA . GLN A 1 263 ? 14.566 1.343 -30.061 1.00 94.44 263 GLN A CA 1
ATOM 2077 C C . GLN A 1 263 ? 13.800 2.372 -29.229 1.00 94.44 263 GLN A C 1
ATOM 2079 O O . GLN A 1 263 ? 12.595 2.235 -29.032 1.00 94.44 263 GLN A O 1
ATOM 2084 N N . LEU A 1 264 ? 14.519 3.350 -28.686 1.00 96.25 264 LEU A N 1
ATOM 2085 C CA . LEU A 1 264 ? 13.955 4.424 -27.880 1.00 96.25 264 LEU A CA 1
ATOM 2086 C C . LEU A 1 264 ? 14.630 5.727 -28.281 1.00 96.25 264 LEU A C 1
ATOM 2088 O O . LEU A 1 264 ? 15.857 5.819 -28.235 1.00 96.25 264 LEU A O 1
ATOM 2092 N N . GLU A 1 265 ? 13.832 6.724 -28.632 1.00 95.50 265 GLU A N 1
ATOM 2093 C CA . GLU A 1 265 ? 14.316 8.072 -28.911 1.00 95.50 265 GLU A CA 1
ATOM 2094 C C . GLU A 1 265 ? 14.111 8.985 -27.697 1.00 95.50 265 GLU A C 1
ATOM 2096 O O . GLU A 1 265 ? 13.291 8.717 -26.816 1.00 95.50 265 GLU A O 1
ATOM 2101 N N . GLU A 1 266 ? 14.829 10.108 -27.643 1.00 94.44 266 GLU A N 1
ATOM 2102 C CA . GLU A 1 266 ? 14.622 11.101 -26.578 1.00 94.44 266 GLU A CA 1
ATOM 2103 C C . GLU A 1 266 ? 13.211 11.722 -26.627 1.00 94.44 266 GLU A C 1
ATOM 2105 O O . GLU A 1 266 ? 12.677 12.109 -25.590 1.00 94.44 266 GLU A O 1
ATOM 2110 N N . SER A 1 267 ? 12.571 11.739 -27.802 1.00 95.62 267 SER A N 1
ATOM 2111 C CA . SER A 1 267 ? 11.189 12.197 -28.025 1.00 95.62 267 SER A CA 1
ATOM 2112 C C . SER A 1 267 ? 10.130 11.312 -27.342 1.00 95.62 267 SER A C 1
ATOM 2114 O O . SER A 1 267 ? 9.039 11.782 -27.006 1.00 95.62 267 SER A O 1
ATOM 2116 N N . ASP A 1 268 ? 10.450 10.040 -27.086 1.00 96.44 268 ASP A N 1
ATOM 2117 C CA . ASP A 1 268 ? 9.578 9.099 -26.381 1.00 96.44 268 ASP A CA 1
ATOM 2118 C C . ASP A 1 268 ? 9.621 9.279 -24.855 1.00 96.44 268 ASP A C 1
ATOM 2120 O O . ASP A 1 268 ? 8.798 8.700 -24.133 1.00 96.44 268 ASP A O 1
ATOM 2124 N N . ILE A 1 269 ? 10.577 10.061 -24.343 1.00 97.69 269 ILE A N 1
ATOM 2125 C CA . ILE A 1 269 ? 10.779 10.307 -22.916 1.00 97.69 269 ILE A CA 1
ATOM 2126 C C . ILE A 1 269 ? 10.083 11.614 -22.530 1.00 97.69 269 ILE A C 1
ATOM 2128 O O . ILE A 1 269 ? 10.522 12.704 -22.875 1.00 97.69 269 ILE A O 1
ATOM 2132 N N . VAL A 1 270 ? 9.026 11.518 -21.721 1.00 97.56 270 VAL A N 1
ATOM 2133 C CA . VAL A 1 270 ? 8.345 12.699 -21.158 1.00 97.56 270 VAL A CA 1
ATOM 2134 C C . VAL A 1 270 ? 9.195 13.331 -20.059 1.00 97.56 270 VAL A C 1
ATOM 2136 O O . VAL A 1 270 ? 9.314 14.548 -19.960 1.00 97.56 270 VAL A O 1
ATOM 2139 N N . SER A 1 271 ? 9.761 12.500 -19.182 1.00 97.25 271 SER A N 1
ATOM 2140 C CA . SER A 1 271 ? 10.624 12.960 -18.094 1.00 97.25 271 SER A CA 1
ATOM 2141 C C . SER A 1 271 ? 11.517 11.833 -17.601 1.00 97.25 271 SER A C 1
ATOM 2143 O O . SER A 1 271 ? 11.028 10.721 -17.396 1.00 97.25 271 SER A O 1
ATOM 2145 N N . ALA A 1 272 ? 12.786 12.124 -17.323 1.00 97.25 272 ALA A N 1
ATOM 2146 C CA . ALA A 1 272 ? 13.699 11.189 -16.678 1.00 97.25 272 ALA A CA 1
ATOM 2147 C C . ALA A 1 272 ? 14.544 11.910 -15.623 1.00 97.25 272 ALA A C 1
ATOM 2149 O O . ALA A 1 272 ? 15.190 12.914 -15.918 1.00 97.25 272 ALA A O 1
ATOM 2150 N N . SER A 1 273 ? 14.535 11.418 -14.384 1.00 95.50 273 SER A N 1
ATOM 2151 C CA . SER A 1 273 ? 15.281 12.046 -13.288 1.00 95.50 273 SER A CA 1
ATOM 2152 C C . SER A 1 273 ? 15.681 11.057 -12.194 1.00 95.50 273 SER A C 1
ATOM 2154 O O . SER A 1 273 ? 15.063 10.008 -12.000 1.00 95.50 273 SER A O 1
ATOM 2156 N N . ARG A 1 274 ? 16.745 11.396 -11.458 1.00 93.81 274 ARG A N 1
ATOM 2157 C CA . ARG A 1 274 ? 17.174 10.666 -10.257 1.00 93.81 274 ARG A CA 1
ATOM 2158 C C . ARG A 1 274 ? 16.228 10.977 -9.101 1.00 93.81 274 ARG A C 1
ATOM 2160 O O . ARG A 1 274 ? 15.990 12.143 -8.796 1.00 93.81 274 ARG A O 1
ATOM 2167 N N . VAL A 1 275 ? 15.759 9.949 -8.401 1.00 90.81 275 VAL A N 1
ATOM 2168 C CA . VAL A 1 275 ? 14.858 10.091 -7.249 1.00 90.81 275 VAL A CA 1
ATOM 2169 C C . VAL A 1 275 ? 15.529 9.587 -5.972 1.00 90.81 275 VAL A C 1
ATOM 2171 O O . VAL A 1 275 ? 16.105 8.500 -5.940 1.00 90.81 275 VAL A O 1
ATOM 2174 N N . GLY A 1 276 ? 15.426 10.380 -4.903 1.00 83.88 276 GLY A N 1
ATOM 2175 C CA . GLY A 1 276 ? 15.975 10.087 -3.576 1.00 83.88 276 GLY A CA 1
ATOM 2176 C C . GLY A 1 276 ? 17.011 11.111 -3.109 1.00 83.88 276 GLY A C 1
ATOM 2177 O O . GLY A 1 276 ? 17.430 11.988 -3.871 1.00 83.88 276 GLY A O 1
ATOM 2178 N N . ASN A 1 277 ? 17.430 10.991 -1.846 1.00 74.56 277 ASN A N 1
ATOM 2179 C CA . ASN A 1 277 ? 18.453 11.862 -1.266 1.00 74.56 277 ASN A CA 1
ATOM 2180 C C . ASN A 1 277 ? 19.780 11.711 -2.013 1.00 74.56 277 ASN A C 1
ATOM 2182 O O . ASN A 1 277 ? 20.275 10.601 -2.193 1.00 74.56 277 ASN A O 1
ATOM 2186 N N . SER A 1 278 ? 20.337 12.843 -2.442 1.00 68.19 278 SER A N 1
ATOM 2187 C CA . SER A 1 278 ? 21.640 12.906 -3.105 1.00 68.19 278 SER A CA 1
ATOM 2188 C C . SER A 1 278 ? 22.746 12.323 -2.220 1.00 68.19 278 SER A C 1
ATOM 2190 O O . SER A 1 278 ? 22.738 12.547 -1.005 1.00 68.19 278 SER A O 1
ATOM 2192 N N . GLN A 1 279 ? 23.708 11.623 -2.842 1.00 63.06 279 GLN A N 1
ATOM 2193 C CA . GLN A 1 279 ? 24.814 10.920 -2.167 1.00 63.06 279 GLN A CA 1
ATOM 2194 C C . GLN A 1 279 ? 25.584 11.801 -1.171 1.00 63.06 279 GLN A C 1
ATOM 2196 O O . GLN A 1 279 ? 26.045 11.308 -0.146 1.00 63.06 279 GLN A O 1
ATOM 2201 N N . ARG A 1 280 ? 25.603 13.126 -1.391 1.00 55.25 280 ARG A N 1
ATOM 2202 C CA . ARG A 1 280 ? 26.272 14.111 -0.521 1.00 55.25 280 ARG A CA 1
ATOM 2203 C C . ARG A 1 280 ? 25.890 14.015 0.967 1.00 55.25 280 ARG A C 1
ATOM 2205 O O . ARG A 1 280 ? 26.665 14.455 1.805 1.00 55.25 280 ARG A O 1
ATOM 2212 N N . PHE A 1 281 ? 24.725 13.451 1.307 1.00 48.53 281 PHE A N 1
ATOM 2213 C CA . PHE A 1 281 ? 24.287 13.251 2.698 1.00 48.53 281 PHE A CA 1
ATOM 2214 C C . PHE A 1 281 ? 24.416 11.804 3.214 1.00 48.53 281 PHE A C 1
ATOM 2216 O O . PHE A 1 281 ? 24.340 11.593 4.424 1.00 48.53 281 PHE A O 1
ATOM 2223 N N . SER A 1 282 ? 24.578 10.800 2.344 1.00 52.09 282 SER A N 1
ATOM 2224 C CA . SER A 1 282 ? 24.592 9.374 2.726 1.00 52.09 282 SER A CA 1
ATOM 2225 C C . SER A 1 282 ? 25.990 8.779 2.908 1.00 52.09 282 SER A C 1
ATOM 2227 O O . SER A 1 282 ? 26.126 7.716 3.524 1.00 52.09 282 SER A O 1
ATOM 2229 N N . ASP A 1 283 ? 27.025 9.447 2.402 1.00 52.75 283 ASP A N 1
ATOM 2230 C CA . ASP A 1 283 ? 28.391 8.911 2.373 1.00 52.75 283 ASP A CA 1
ATOM 2231 C C . ASP A 1 283 ? 29.008 8.755 3.771 1.00 52.75 283 ASP A C 1
ATOM 2233 O O . ASP A 1 283 ? 29.691 7.765 4.035 1.00 52.75 283 ASP A O 1
ATOM 2237 N N . LEU A 1 284 ? 28.656 9.637 4.714 1.00 54.31 284 LEU A N 1
ATOM 2238 C CA . LEU A 1 284 ? 29.172 9.617 6.091 1.00 54.31 284 LEU A CA 1
ATOM 2239 C C . LEU A 1 284 ? 28.813 8.341 6.872 1.00 54.31 284 LEU A C 1
ATOM 2241 O O . LEU A 1 284 ? 29.571 7.921 7.740 1.00 54.31 284 LEU A O 1
ATOM 2245 N N . ASN A 1 285 ? 27.670 7.715 6.577 1.00 51.75 285 ASN A N 1
ATOM 2246 C CA . ASN A 1 285 ? 27.178 6.561 7.341 1.00 51.75 285 ASN A CA 1
ATOM 2247 C C . ASN A 1 285 ? 27.413 5.223 6.612 1.00 51.75 285 ASN A C 1
ATOM 2249 O O . ASN A 1 285 ? 27.429 4.161 7.230 1.00 51.75 285 ASN A O 1
ATOM 2253 N N . THR A 1 286 ? 27.595 5.259 5.287 1.00 55.03 286 THR A N 1
ATOM 2254 C CA . THR A 1 286 ? 27.688 4.049 4.449 1.00 55.03 286 THR A CA 1
ATOM 2255 C C . THR A 1 286 ? 29.132 3.558 4.305 1.00 55.03 286 THR A C 1
ATOM 2257 O O . THR A 1 286 ? 29.366 2.348 4.322 1.00 55.03 286 THR A O 1
ATOM 2260 N N . GLN A 1 287 ? 30.106 4.479 4.262 1.00 56.16 287 GLN A N 1
ATOM 2261 C CA . GLN A 1 287 ? 31.535 4.138 4.236 1.00 56.16 287 GLN A CA 1
ATOM 2262 C C . GLN A 1 287 ? 32.025 3.564 5.577 1.00 56.16 287 GLN A C 1
ATOM 2264 O O . GLN A 1 287 ? 32.839 2.644 5.584 1.00 56.16 287 GLN A O 1
ATOM 2269 N N . ALA A 1 288 ? 31.452 4.004 6.705 1.00 57.09 288 ALA A N 1
ATOM 2270 C CA . ALA A 1 288 ? 31.772 3.488 8.042 1.00 57.09 288 ALA A CA 1
ATOM 2271 C C . ALA A 1 288 ? 31.433 1.992 8.239 1.00 57.09 288 ALA A C 1
ATOM 2273 O O . ALA A 1 288 ? 31.970 1.351 9.137 1.00 57.09 288 ALA A O 1
ATOM 2274 N N . LEU A 1 289 ? 30.553 1.428 7.402 1.00 62.72 289 LEU A N 1
ATOM 2275 C CA . LEU A 1 289 ? 30.109 0.028 7.455 1.00 62.72 289 LEU A CA 1
ATOM 2276 C C . LEU A 1 289 ? 30.676 -0.832 6.309 1.00 62.72 289 LEU A C 1
ATOM 2278 O O . LEU A 1 289 ? 30.211 -1.954 6.109 1.00 62.72 289 LEU A O 1
ATOM 2282 N N . GLY A 1 290 ? 31.624 -0.309 5.516 1.00 59.50 290 GLY A N 1
ATOM 2283 C CA . GLY A 1 290 ? 32.234 -1.035 4.393 1.00 59.50 290 GLY A CA 1
ATOM 2284 C C . GLY A 1 290 ? 31.251 -1.422 3.280 1.00 59.50 290 GLY A C 1
ATOM 2285 O O . GLY A 1 290 ? 31.507 -2.352 2.516 1.00 59.50 290 GLY A O 1
ATOM 2286 N N . ARG A 1 291 ? 30.094 -0.753 3.190 1.00 61.59 291 ARG A N 1
ATOM 2287 C CA . ARG A 1 291 ? 29.066 -1.064 2.192 1.00 61.59 291 ARG A CA 1
ATOM 2288 C C . ARG A 1 291 ? 29.267 -0.197 0.944 1.00 61.59 291 ARG A C 1
ATOM 2290 O O . ARG A 1 291 ? 29.451 1.009 1.093 1.00 61.59 291 ARG A O 1
ATOM 2297 N N . PRO A 1 292 ? 29.166 -0.754 -0.279 1.00 62.81 292 PRO A N 1
ATOM 2298 C CA . PRO A 1 292 ? 29.271 0.047 -1.493 1.00 62.81 292 PRO A CA 1
ATOM 2299 C C . PRO A 1 292 ? 28.186 1.140 -1.540 1.00 62.81 292 PRO A C 1
ATOM 2301 O O . PRO A 1 292 ? 27.058 0.900 -1.079 1.00 62.81 292 PRO A O 1
ATOM 2304 N N . PRO A 1 293 ? 28.501 2.320 -2.108 1.00 67.12 293 PRO A N 1
ATOM 2305 C CA . PRO A 1 293 ? 27.562 3.430 -2.216 1.00 67.12 293 PRO A CA 1
ATOM 2306 C C . PRO A 1 293 ? 26.334 3.010 -3.027 1.00 67.12 293 PRO A C 1
ATOM 2308 O O . PRO A 1 293 ? 26.438 2.368 -4.077 1.00 67.12 293 PRO A O 1
ATOM 2311 N N . ARG A 1 294 ? 25.144 3.340 -2.518 1.00 75.12 294 ARG A N 1
ATOM 2312 C CA . ARG A 1 294 ? 23.876 3.042 -3.191 1.00 75.12 294 ARG A CA 1
ATOM 2313 C C . ARG A 1 294 ? 23.458 4.217 -4.052 1.00 75.12 294 ARG A C 1
ATOM 2315 O O . ARG A 1 294 ? 22.803 5.123 -3.556 1.00 75.12 294 ARG A O 1
ATOM 2322 N N . HIS A 1 295 ? 23.750 4.141 -5.339 1.00 84.75 295 HIS A N 1
ATOM 2323 C CA . HIS A 1 295 ? 23.222 5.048 -6.357 1.00 84.75 295 HIS A CA 1
ATOM 2324 C C . HIS A 1 295 ? 21.684 5.093 -6.367 1.00 84.75 295 HIS A C 1
ATOM 2326 O O . HIS A 1 295 ? 21.010 4.056 -6.276 1.00 84.75 295 HIS A O 1
ATOM 2332 N N . ARG A 1 296 ? 21.148 6.308 -6.511 1.00 90.56 296 ARG A N 1
ATOM 2333 C CA . ARG A 1 296 ? 19.720 6.615 -6.616 1.00 90.56 296 ARG A CA 1
ATOM 2334 C C . ARG A 1 296 ? 19.103 6.005 -7.864 1.00 90.56 296 ARG A C 1
ATOM 2336 O O . ARG A 1 296 ? 19.732 5.909 -8.920 1.00 90.56 296 ARG A O 1
ATOM 2343 N N . HIS A 1 297 ? 17.831 5.653 -7.737 1.00 93.62 297 HIS A N 1
ATOM 2344 C CA . HIS A 1 297 ? 17.034 5.156 -8.847 1.00 93.62 297 HIS A CA 1
ATOM 2345 C C . HIS A 1 297 ? 16.750 6.271 -9.853 1.00 93.62 297 HIS A C 1
ATOM 2347 O O . HIS A 1 297 ? 16.549 7.424 -9.467 1.00 93.62 297 HIS A O 1
ATOM 2353 N N . ILE A 1 298 ? 16.714 5.919 -11.133 1.00 96.19 298 ILE A N 1
ATOM 2354 C CA . ILE A 1 298 ? 16.211 6.789 -12.194 1.00 96.19 298 ILE A CA 1
ATOM 2355 C C . ILE A 1 298 ? 14.742 6.434 -12.402 1.00 96.19 298 ILE A C 1
ATOM 2357 O O . ILE A 1 298 ? 14.416 5.273 -12.644 1.00 96.19 298 ILE A O 1
ATOM 2361 N N . VAL A 1 299 ? 13.858 7.420 -12.303 1.00 97.44 299 VAL A N 1
ATOM 2362 C CA . VAL A 1 299 ? 12.451 7.272 -12.683 1.00 97.44 299 VAL A CA 1
ATOM 2363 C C . VAL A 1 299 ? 12.273 7.882 -14.060 1.00 97.44 299 VAL A C 1
ATOM 2365 O O . VAL A 1 299 ? 12.716 9.003 -14.306 1.00 97.44 299 VAL A O 1
ATOM 2368 N N . VAL A 1 300 ? 11.631 7.130 -14.947 1.00 98.00 300 VAL A N 1
ATOM 2369 C CA . VAL A 1 300 ? 11.390 7.520 -16.336 1.00 98.00 300 VAL A CA 1
ATOM 2370 C C . VAL A 1 300 ? 9.902 7.433 -16.606 1.00 98.00 300 VAL A C 1
ATOM 2372 O O . VAL A 1 300 ? 9.298 6.401 -16.326 1.00 98.00 300 VAL A O 1
ATOM 2375 N N . ARG A 1 301 ? 9.330 8.486 -17.183 1.00 98.00 301 ARG A N 1
ATOM 2376 C CA . ARG A 1 301 ? 7.995 8.482 -17.779 1.00 98.00 301 ARG A CA 1
ATOM 2377 C C . ARG A 1 301 ? 8.127 8.456 -19.289 1.00 98.00 301 ARG A C 1
ATOM 2379 O O . ARG A 1 301 ? 8.764 9.338 -19.863 1.00 98.00 301 ARG A O 1
ATOM 2386 N N . LEU A 1 302 ? 7.497 7.470 -19.910 1.00 98.06 302 LEU A N 1
ATOM 2387 C CA . LEU A 1 302 ? 7.458 7.319 -21.360 1.00 98.06 302 LEU A CA 1
ATOM 2388 C C . LEU A 1 302 ? 6.139 7.845 -21.927 1.00 98.06 302 LEU A C 1
ATOM 2390 O O . LEU A 1 302 ? 5.104 7.812 -21.265 1.00 98.06 302 LEU A O 1
ATOM 2394 N N . CYS A 1 303 ? 6.160 8.305 -23.174 1.00 96.62 303 CYS A N 1
ATOM 2395 C CA . CYS A 1 303 ? 4.963 8.766 -23.875 1.00 96.62 303 CYS A CA 1
ATOM 2396 C C . CYS A 1 303 ? 3.962 7.621 -24.085 1.00 96.62 303 CYS A C 1
ATOM 2398 O O . CYS A 1 303 ? 2.748 7.811 -24.004 1.00 96.62 303 CYS A O 1
ATOM 2400 N N . ARG A 1 304 ? 4.470 6.411 -24.356 1.00 95.94 304 ARG A N 1
ATOM 2401 C CA . ARG A 1 304 ? 3.661 5.250 -24.737 1.00 95.94 304 ARG A CA 1
ATOM 2402 C C . ARG A 1 304 ? 3.875 4.078 -23.793 1.00 95.94 304 ARG A C 1
ATOM 2404 O O . ARG A 1 304 ? 4.985 3.576 -23.615 1.00 95.94 304 ARG A O 1
ATOM 2411 N N . ARG A 1 305 ? 2.756 3.553 -23.296 1.00 95.25 305 ARG A N 1
ATOM 2412 C CA . ARG A 1 305 ? 2.698 2.363 -22.443 1.00 95.25 305 ARG A CA 1
ATOM 2413 C C . ARG A 1 305 ? 3.355 1.126 -23.073 1.00 95.25 305 ARG A C 1
ATOM 2415 O O . ARG A 1 305 ? 3.963 0.328 -22.360 1.00 95.25 305 ARG A O 1
ATOM 2422 N N . VAL A 1 306 ? 3.232 0.988 -24.396 1.00 95.94 306 VAL A N 1
ATOM 2423 C CA . VAL A 1 306 ? 3.738 -0.152 -25.180 1.00 95.94 306 VAL A CA 1
ATOM 2424 C C . VAL A 1 306 ? 5.263 -0.243 -25.116 1.00 95.94 306 VAL A C 1
ATOM 2426 O O . VAL A 1 306 ? 5.781 -1.317 -24.830 1.00 95.94 306 VAL A O 1
ATOM 2429 N N . ILE A 1 307 ? 5.966 0.884 -25.281 1.00 95.69 307 ILE A N 1
ATOM 2430 C CA . ILE A 1 307 ? 7.436 0.947 -25.215 1.00 95.69 307 ILE A CA 1
ATOM 2431 C C . ILE A 1 307 ? 7.912 0.572 -23.809 1.00 95.69 307 ILE A C 1
ATOM 2433 O O . ILE A 1 307 ? 8.836 -0.220 -23.635 1.00 95.69 307 ILE A O 1
ATOM 2437 N N . ARG A 1 308 ? 7.224 1.074 -22.777 1.00 96.38 308 ARG A N 1
ATOM 2438 C CA . ARG A 1 308 ? 7.504 0.695 -21.388 1.00 96.38 308 ARG A CA 1
ATOM 2439 C C . ARG A 1 308 ? 7.346 -0.818 -21.164 1.00 96.38 308 ARG A C 1
ATOM 2441 O O . ARG A 1 308 ? 8.211 -1.433 -20.542 1.00 96.38 308 ARG A O 1
ATOM 2448 N N . ASP A 1 309 ? 6.262 -1.426 -21.652 1.00 95.56 309 ASP A N 1
ATOM 2449 C CA . ASP A 1 309 ? 6.058 -2.880 -21.535 1.00 95.56 309 ASP A CA 1
ATOM 2450 C C . ASP A 1 309 ? 7.118 -3.677 -22.297 1.00 95.56 309 ASP A C 1
ATOM 2452 O O . ASP A 1 309 ? 7.586 -4.708 -21.814 1.00 95.56 309 ASP A O 1
ATOM 2456 N N . GLU A 1 310 ? 7.514 -3.198 -23.472 1.00 96.38 310 GLU A N 1
ATOM 2457 C CA . GLU A 1 310 ? 8.581 -3.788 -24.268 1.00 96.38 310 GLU A CA 1
ATOM 2458 C C . GLU A 1 310 ? 9.923 -3.765 -23.532 1.00 96.38 310 GLU A C 1
ATOM 2460 O O . GLU A 1 310 ? 10.534 -4.822 -23.377 1.00 96.38 310 GLU A O 1
ATOM 2465 N N . LEU A 1 311 ? 10.322 -2.619 -22.973 1.00 96.69 311 LEU A N 1
ATOM 2466 C CA . LEU A 1 311 ? 11.536 -2.494 -22.159 1.00 96.69 311 LEU A CA 1
ATOM 2467 C C . LEU A 1 311 ? 11.531 -3.461 -20.972 1.00 96.69 311 LEU A C 1
ATOM 2469 O O . LEU A 1 311 ? 12.522 -4.149 -20.722 1.00 96.69 311 LEU A O 1
ATOM 2473 N N . LEU A 1 312 ? 10.410 -3.556 -20.251 1.00 95.94 312 LEU A N 1
ATOM 2474 C CA . LEU A 1 312 ? 10.275 -4.471 -19.116 1.00 95.94 312 LEU A CA 1
ATOM 2475 C C . LEU A 1 312 ? 10.348 -5.943 -19.545 1.00 95.94 312 LEU A C 1
ATOM 2477 O O . LEU A 1 312 ? 10.961 -6.751 -18.844 1.00 95.94 312 LEU A O 1
ATOM 2481 N N . ARG A 1 313 ? 9.749 -6.316 -20.684 1.00 95.62 313 ARG A N 1
ATOM 2482 C CA . ARG A 1 313 ? 9.869 -7.674 -21.242 1.00 95.62 313 ARG A CA 1
ATOM 2483 C C . ARG A 1 313 ? 11.307 -7.977 -21.652 1.00 95.62 313 ARG A C 1
ATOM 2485 O O . ARG A 1 313 ? 11.843 -9.004 -21.240 1.00 95.62 313 ARG A O 1
ATOM 2492 N N . ASN A 1 314 ? 11.942 -7.074 -22.391 1.00 96.00 314 ASN A N 1
ATOM 2493 C CA . ASN A 1 314 ? 13.305 -7.244 -22.887 1.00 96.00 314 ASN A CA 1
ATOM 2494 C C . ASN A 1 314 ? 14.321 -7.315 -21.737 1.00 96.00 314 ASN A C 1
ATOM 2496 O O . ASN A 1 314 ? 15.222 -8.151 -21.769 1.00 96.00 314 ASN A O 1
ATOM 2500 N N . ALA A 1 315 ? 14.116 -6.551 -20.660 1.00 95.19 315 ALA A N 1
ATOM 2501 C CA . ALA A 1 315 ? 14.907 -6.656 -19.432 1.00 95.19 315 ALA A CA 1
ATOM 2502 C C . ALA A 1 315 ? 14.770 -8.017 -18.728 1.00 95.19 315 ALA A C 1
ATOM 2504 O O . ALA A 1 315 ? 15.740 -8.515 -18.157 1.00 95.19 315 ALA A O 1
ATOM 2505 N N . ARG A 1 316 ? 13.585 -8.646 -18.767 1.00 93.12 316 ARG A N 1
ATOM 2506 C CA . ARG A 1 316 ? 13.383 -9.997 -18.209 1.00 93.12 316 ARG A CA 1
ATOM 2507 C C . ARG A 1 316 ? 14.087 -11.067 -19.044 1.00 93.12 316 ARG A C 1
ATOM 2509 O O . ARG A 1 316 ? 14.629 -12.003 -18.462 1.00 93.12 316 ARG A O 1
ATOM 2516 N N . VAL A 1 317 ? 14.086 -10.924 -20.372 1.00 93.94 317 VAL A N 1
ATOM 2517 C CA . VAL A 1 317 ? 14.791 -11.831 -21.295 1.00 93.94 317 VAL A CA 1
ATOM 2518 C C . VAL A 1 317 ? 16.307 -11.684 -21.140 1.00 93.94 317 VAL A C 1
ATOM 2520 O O . VAL A 1 317 ? 17.011 -12.675 -20.975 1.00 93.94 317 VAL A O 1
ATOM 2523 N N . ARG A 1 318 ? 16.815 -10.448 -21.107 1.00 91.50 318 ARG A N 1
ATOM 2524 C CA . ARG A 1 318 ? 18.244 -10.122 -20.950 1.00 91.50 318 ARG A CA 1
ATOM 2525 C C . ARG A 1 318 ? 18.635 -9.964 -19.481 1.00 91.50 318 ARG A C 1
ATOM 2527 O O . ARG A 1 318 ? 19.244 -8.971 -19.074 1.00 91.50 318 ARG A O 1
ATOM 2534 N N . ARG A 1 319 ? 18.255 -10.941 -18.656 1.00 87.50 319 ARG A N 1
ATOM 2535 C CA . ARG A 1 319 ? 18.554 -10.918 -17.222 1.00 87.50 319 ARG A CA 1
ATOM 2536 C C . ARG A 1 319 ? 20.070 -10.935 -17.006 1.00 87.50 319 ARG A C 1
ATOM 2538 O O . ARG A 1 319 ? 20.750 -11.827 -17.496 1.00 87.50 319 ARG A O 1
ATOM 2545 N N . GLY A 1 320 ? 20.581 -9.974 -16.237 1.00 87.38 320 GLY A N 1
ATOM 2546 C CA . GLY A 1 320 ? 22.018 -9.843 -15.965 1.00 87.38 320 GLY A CA 1
ATOM 2547 C C . GLY A 1 320 ? 22.743 -8.819 -16.840 1.00 87.38 320 GLY A C 1
ATOM 2548 O O . GLY A 1 320 ? 23.965 -8.739 -16.759 1.00 87.38 320 GLY A O 1
ATOM 2549 N N . ALA A 1 321 ? 22.019 -8.021 -17.635 1.00 91.62 321 ALA A N 1
ATOM 2550 C CA . ALA A 1 321 ? 22.590 -6.861 -18.311 1.00 91.62 321 ALA A CA 1
ATOM 2551 C C . ALA A 1 321 ? 23.351 -5.964 -17.317 1.00 91.62 321 ALA A C 1
ATOM 2553 O O . ALA A 1 321 ? 22.854 -5.629 -16.235 1.00 91.62 321 ALA A O 1
ATOM 2554 N N . THR A 1 322 ? 24.575 -5.603 -17.690 1.00 93.81 322 THR A N 1
ATOM 2555 C CA . THR A 1 322 ? 25.463 -4.773 -16.880 1.00 93.81 322 THR A CA 1
ATOM 2556 C C . THR A 1 322 ? 25.587 -3.377 -17.464 1.00 93.81 322 THR A C 1
ATOM 2558 O O . THR A 1 322 ? 25.240 -3.125 -18.617 1.00 93.81 322 THR A O 1
ATOM 2561 N N . THR A 1 323 ? 26.110 -2.462 -16.659 1.00 92.50 323 THR A N 1
ATOM 2562 C CA . THR A 1 323 ? 26.409 -1.087 -17.054 1.00 92.50 323 THR A CA 1
ATOM 2563 C C . THR A 1 323 ? 27.610 -0.958 -17.995 1.00 92.50 323 THR A C 1
ATOM 2565 O O . THR A 1 323 ? 27.930 0.150 -18.427 1.00 92.50 323 THR A O 1
ATOM 2568 N N . ALA A 1 324 ? 28.251 -2.078 -18.350 1.00 89.19 324 ALA A N 1
ATOM 2569 C CA . ALA A 1 324 ? 29.265 -2.114 -19.392 1.00 89.19 324 ALA A CA 1
ATOM 2570 C C . ALA A 1 324 ? 28.676 -1.660 -20.735 1.00 89.19 324 ALA A C 1
ATOM 2572 O O . ALA A 1 324 ? 27.554 -2.025 -21.108 1.00 89.19 324 ALA A O 1
ATOM 2573 N N . ASP A 1 325 ? 29.461 -0.883 -21.475 1.00 83.88 325 ASP A N 1
ATOM 2574 C CA . ASP A 1 325 ? 29.124 -0.375 -22.809 1.00 83.88 325 ASP A CA 1
ATOM 2575 C C . ASP A 1 325 ? 27.895 0.553 -22.851 1.00 83.88 325 ASP A C 1
ATOM 2577 O O . ASP A 1 325 ? 27.333 0.783 -23.916 1.00 83.88 325 ASP A O 1
ATOM 2581 N N . LEU A 1 326 ? 27.474 1.117 -21.711 1.00 87.12 326 LEU A N 1
ATOM 2582 C CA . LEU A 1 326 ? 26.431 2.156 -21.667 1.00 87.12 326 LEU A CA 1
ATOM 2583 C C . LEU A 1 326 ? 26.955 3.561 -22.020 1.00 87.12 326 LEU A C 1
ATOM 2585 O O . LEU A 1 326 ? 26.222 4.534 -21.872 1.00 87.12 326 LEU A O 1
ATOM 2589 N N . GLY A 1 327 ? 28.226 3.695 -22.416 1.00 81.44 327 GLY A N 1
ATOM 2590 C CA . GLY A 1 327 ? 28.849 5.000 -22.675 1.00 81.44 327 GLY A CA 1
ATOM 2591 C C . GLY A 1 327 ? 29.019 5.866 -21.419 1.00 81.44 327 GLY A C 1
ATOM 2592 O O . GLY A 1 327 ? 29.191 7.077 -21.516 1.00 81.44 327 GLY A O 1
ATOM 2593 N N . LEU A 1 328 ? 28.951 5.260 -20.230 1.00 85.50 328 LEU A N 1
ATOM 2594 C CA . LEU A 1 328 ? 29.175 5.952 -18.963 1.00 85.50 328 LEU A CA 1
ATOM 2595 C C . LEU A 1 328 ? 30.683 6.169 -18.720 1.00 85.50 328 LEU A C 1
ATOM 2597 O O . LEU A 1 328 ? 31.491 5.349 -19.164 1.00 85.50 328 LEU A O 1
ATOM 2601 N N . PRO A 1 329 ? 31.068 7.212 -17.958 1.00 83.56 329 PRO A N 1
ATOM 2602 C CA . PRO A 1 329 ? 32.424 7.387 -17.435 1.00 83.56 329 PRO A CA 1
ATOM 2603 C C . PRO A 1 329 ? 32.989 6.121 -16.777 1.00 83.56 329 PRO A C 1
ATOM 2605 O O . PRO A 1 329 ? 32.228 5.254 -16.343 1.00 83.56 329 PRO A O 1
ATOM 2608 N N . SER A 1 330 ? 34.321 6.033 -16.675 1.00 83.19 330 SER A N 1
ATOM 2609 C CA . SER A 1 330 ? 35.019 4.862 -16.122 1.00 83.19 330 SER A CA 1
ATOM 2610 C C . SER A 1 330 ? 34.446 4.448 -14.761 1.00 83.19 330 SER A C 1
ATOM 2612 O O . SER A 1 330 ? 34.484 5.212 -13.796 1.00 83.19 330 SER A O 1
ATOM 2614 N N . HIS A 1 331 ? 33.879 3.244 -14.705 1.00 84.44 331 HIS A N 1
ATOM 2615 C CA . HIS A 1 331 ? 33.256 2.662 -13.522 1.00 84.44 331 HIS A CA 1
ATOM 2616 C C . HIS A 1 331 ? 33.349 1.134 -13.586 1.00 84.44 331 HIS A C 1
ATOM 2618 O O . HIS A 1 331 ? 33.461 0.548 -14.663 1.00 84.44 331 HIS A O 1
ATOM 2624 N N . GLU A 1 332 ? 33.262 0.472 -12.434 1.00 86.19 332 GLU A N 1
ATOM 2625 C CA . GLU A 1 332 ? 33.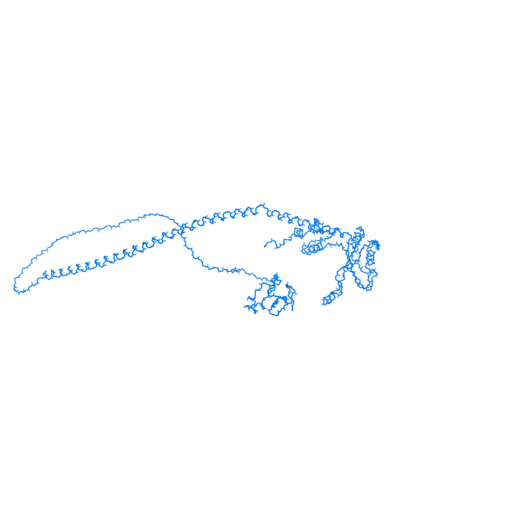170 -0.988 -12.388 1.00 86.19 332 GLU A CA 1
ATOM 2626 C C . GLU A 1 332 ? 31.830 -1.467 -12.971 1.00 86.19 332 GLU A C 1
ATOM 2628 O O . GLU A 1 332 ? 30.780 -1.021 -12.491 1.00 86.19 332 GLU A O 1
ATOM 2633 N N . PRO A 1 333 ? 31.827 -2.404 -13.940 1.00 89.88 333 PRO A N 1
ATOM 2634 C CA . PRO A 1 333 ? 30.600 -2.968 -14.488 1.00 89.88 333 PRO A CA 1
ATOM 2635 C C . PRO A 1 333 ? 29.725 -3.600 -13.407 1.00 89.88 333 PRO A C 1
ATOM 2637 O O . PRO A 1 333 ? 30.166 -4.463 -12.646 1.00 89.88 333 PRO A O 1
ATOM 2640 N N . ARG A 1 334 ? 28.456 -3.195 -13.350 1.00 89.88 334 ARG A N 1
ATOM 2641 C CA . ARG A 1 334 ? 27.490 -3.690 -12.361 1.00 89.88 334 ARG A CA 1
ATOM 2642 C C . ARG A 1 334 ? 26.162 -4.026 -13.025 1.00 89.88 334 ARG A C 1
ATOM 2644 O O . ARG A 1 334 ? 25.827 -3.423 -14.040 1.00 89.88 334 ARG A O 1
ATOM 2651 N N . PRO A 1 335 ? 25.391 -4.985 -12.494 1.00 92.88 335 PRO A N 1
ATOM 2652 C CA . PRO A 1 335 ? 24.073 -5.288 -13.029 1.00 92.88 335 PRO A CA 1
ATOM 2653 C C . PRO A 1 335 ? 23.104 -4.134 -12.760 1.00 92.88 335 PRO A C 1
ATOM 2655 O O . PRO A 1 335 ? 23.053 -3.605 -11.645 1.00 92.88 335 PRO A O 1
ATOM 2658 N N . PHE A 1 336 ? 22.291 -3.799 -13.759 1.00 94.06 336 PHE A N 1
ATOM 2659 C CA . PHE A 1 336 ? 21.166 -2.883 -13.597 1.00 94.06 336 PHE A CA 1
ATOM 2660 C C . PHE A 1 336 ? 19.835 -3.632 -13.718 1.00 94.06 336 PHE A C 1
ATOM 2662 O O . PHE A 1 336 ? 19.752 -4.709 -14.309 1.00 94.06 336 PHE A O 1
ATOM 2669 N N . TYR A 1 337 ? 18.775 -3.066 -13.141 1.00 94.69 337 TYR A N 1
ATOM 2670 C CA . TYR A 1 337 ? 17.441 -3.668 -13.157 1.00 94.69 337 TYR A CA 1
ATOM 2671 C C . TYR A 1 337 ? 16.384 -2.634 -13.513 1.00 94.69 337 TYR A C 1
ATOM 2673 O O . TYR A 1 337 ? 16.389 -1.531 -12.958 1.00 94.69 337 TYR A O 1
ATOM 2681 N N . LEU A 1 338 ? 15.457 -3.034 -14.384 1.00 96.19 338 LEU A N 1
ATOM 2682 C CA . LEU A 1 338 ? 14.248 -2.287 -14.714 1.00 96.19 338 LEU A CA 1
ATOM 2683 C C . LEU A 1 338 ? 13.069 -2.878 -13.951 1.00 96.19 338 LEU A C 1
ATOM 2685 O O . LEU A 1 338 ? 12.815 -4.082 -14.018 1.00 96.19 338 LEU A O 1
ATOM 2689 N N . ASN A 1 339 ? 12.336 -2.017 -13.259 1.00 95.38 339 ASN A N 1
ATOM 2690 C CA . ASN A 1 339 ? 11.133 -2.369 -12.523 1.00 95.38 339 ASN A CA 1
ATOM 2691 C C . ASN A 1 339 ? 9.968 -1.465 -12.935 1.00 95.38 339 ASN A C 1
ATOM 2693 O O . ASN A 1 339 ? 10.155 -0.342 -13.401 1.00 95.38 339 ASN A O 1
ATOM 2697 N N . GLU A 1 340 ? 8.749 -1.958 -12.732 1.00 95.38 340 GLU A N 1
ATOM 2698 C CA . GLU A 1 340 ? 7.545 -1.134 -12.832 1.00 95.38 340 GLU A CA 1
ATOM 2699 C C . GLU A 1 340 ? 7.538 -0.082 -11.724 1.00 95.38 340 GLU A C 1
ATOM 2701 O O . GLU A 1 340 ? 7.916 -0.367 -10.581 1.00 95.38 340 GLU A O 1
ATOM 2706 N N . ARG A 1 341 ? 7.053 1.125 -12.029 1.00 96.31 341 ARG A N 1
ATOM 2707 C CA . ARG A 1 341 ? 6.869 2.130 -10.990 1.00 96.31 341 ARG A CA 1
ATOM 2708 C C . ARG A 1 341 ? 5.607 1.825 -10.183 1.00 96.31 341 ARG A C 1
ATOM 2710 O O . ARG A 1 341 ? 4.489 1.864 -10.688 1.00 96.31 341 ARG A O 1
ATOM 2717 N N . LEU A 1 342 ? 5.793 1.531 -8.900 1.00 96.62 342 LEU A N 1
ATOM 2718 C CA . LEU A 1 342 ? 4.696 1.258 -7.967 1.00 96.62 342 LEU A CA 1
ATOM 2719 C C . LEU A 1 342 ? 4.372 2.479 -7.107 1.00 96.62 342 LEU A C 1
ATOM 2721 O O . LEU A 1 342 ? 5.285 3.231 -6.735 1.00 96.62 342 LEU A O 1
ATOM 2725 N N . THR A 1 343 ? 3.106 2.612 -6.701 1.00 96.69 343 THR A N 1
ATOM 2726 C CA . THR A 1 343 ? 2.716 3.508 -5.601 1.00 96.69 343 THR A CA 1
ATOM 2727 C C . THR A 1 343 ? 3.462 3.134 -4.318 1.00 96.69 343 THR A C 1
ATOM 2729 O O . THR A 1 343 ? 3.983 2.024 -4.172 1.00 96.69 343 THR A O 1
ATOM 2732 N N . SER A 1 344 ? 3.531 4.061 -3.358 1.00 94.62 344 SER A N 1
ATOM 2733 C CA . SER A 1 344 ? 4.152 3.781 -2.054 1.00 94.62 344 SER A CA 1
ATOM 2734 C C . SER A 1 344 ? 3.501 2.567 -1.378 1.00 94.62 344 SER A C 1
ATOM 2736 O O . SER A 1 344 ? 4.199 1.645 -0.955 1.00 94.62 344 SER A O 1
ATOM 2738 N N . THR A 1 345 ? 2.166 2.521 -1.375 1.00 95.25 345 THR A N 1
ATOM 2739 C CA . THR A 1 345 ? 1.364 1.430 -0.810 1.00 95.25 345 THR A CA 1
ATOM 2740 C C . THR A 1 345 ? 1.680 0.093 -1.474 1.00 95.25 345 THR A C 1
ATOM 2742 O O . THR A 1 345 ? 2.015 -0.866 -0.780 1.00 95.25 345 THR A O 1
ATOM 2745 N N . ASN A 1 346 ? 1.671 0.027 -2.809 1.00 96.75 346 ASN A N 1
ATOM 2746 C CA . ASN A 1 346 ? 1.967 -1.211 -3.533 1.00 96.75 346 ASN A CA 1
ATOM 2747 C C . ASN A 1 346 ? 3.423 -1.644 -3.339 1.00 96.75 346 ASN A C 1
ATOM 2749 O O . ASN A 1 346 ? 3.700 -2.827 -3.170 1.00 96.75 346 ASN A O 1
ATOM 2753 N N . ARG A 1 347 ? 4.370 -0.703 -3.286 1.00 95.75 347 ARG A N 1
ATOM 2754 C CA . ARG A 1 347 ? 5.778 -1.019 -3.013 1.00 95.75 347 ARG A CA 1
ATOM 2755 C C . ARG A 1 347 ? 5.962 -1.642 -1.630 1.00 95.75 347 ARG A C 1
ATOM 2757 O O . ARG A 1 347 ? 6.666 -2.642 -1.503 1.00 95.75 347 ARG A O 1
ATOM 2764 N N . GLN A 1 348 ? 5.310 -1.085 -0.609 1.00 96.25 348 GLN A N 1
ATOM 2765 C CA . GLN A 1 348 ? 5.322 -1.644 0.746 1.00 96.25 348 GLN A CA 1
ATOM 2766 C C . GLN A 1 348 ? 4.641 -3.015 0.796 1.00 96.25 348 GLN A C 1
ATOM 2768 O O . GLN A 1 348 ? 5.187 -3.945 1.390 1.00 96.25 348 GLN A O 1
ATOM 2773 N N . LEU A 1 349 ? 3.482 -3.158 0.147 1.00 96.12 349 LEU A N 1
ATOM 2774 C CA . LEU A 1 349 ? 2.745 -4.417 0.083 1.00 96.12 349 LEU A CA 1
ATOM 2775 C C . LEU A 1 349 ? 3.568 -5.511 -0.608 1.00 96.12 349 LEU A C 1
ATOM 2777 O O . LEU A 1 349 ? 3.664 -6.624 -0.098 1.00 96.12 349 LEU A O 1
ATOM 2781 N N . PHE A 1 350 ? 4.224 -5.180 -1.721 1.00 97.25 350 PHE A N 1
ATOM 2782 C CA . PHE A 1 350 ? 5.091 -6.095 -2.457 1.00 97.25 350 PHE A CA 1
ATOM 2783 C C . PHE A 1 350 ? 6.305 -6.528 -1.632 1.00 97.25 350 PHE A C 1
ATOM 2785 O O . PHE A 1 350 ? 6.641 -7.712 -1.615 1.00 97.25 350 PHE A O 1
ATOM 2792 N N . GLY A 1 351 ? 6.936 -5.594 -0.910 1.00 95.94 351 GLY A N 1
ATOM 2793 C CA . GLY A 1 351 ? 8.023 -5.901 0.021 1.00 95.94 351 GLY A CA 1
ATOM 2794 C C . GLY A 1 351 ? 7.581 -6.888 1.102 1.00 95.94 351 GLY A C 1
ATOM 2795 O O . GLY A 1 351 ? 8.157 -7.968 1.218 1.00 95.94 351 GLY A O 1
ATOM 2796 N N . LYS A 1 352 ? 6.485 -6.575 1.808 1.00 95.62 352 LYS A N 1
ATOM 2797 C CA . LYS A 1 352 ? 5.906 -7.454 2.839 1.00 95.62 352 LYS A CA 1
ATOM 2798 C C . LYS A 1 352 ? 5.556 -8.837 2.292 1.00 95.62 352 LYS A C 1
ATOM 2800 O O . LYS A 1 352 ? 5.913 -9.840 2.904 1.00 95.62 352 LYS A O 1
ATOM 2805 N N . ALA A 1 353 ? 4.909 -8.900 1.127 1.00 96.69 353 ALA A N 1
ATOM 2806 C CA . ALA A 1 353 ? 4.571 -10.163 0.479 1.00 96.69 353 ALA A CA 1
ATOM 2807 C C . ALA A 1 353 ? 5.829 -10.993 0.187 1.00 96.69 353 ALA A C 1
ATOM 2809 O O . ALA A 1 353 ? 5.866 -12.181 0.490 1.00 96.69 353 ALA A O 1
ATOM 2810 N N . ARG A 1 354 ? 6.894 -10.383 -0.346 1.00 95.75 354 ARG A N 1
ATOM 2811 C CA . ARG A 1 354 ? 8.151 -11.096 -0.622 1.00 95.75 354 ARG A CA 1
ATOM 2812 C C . ARG A 1 354 ? 8.878 -11.558 0.630 1.00 95.75 354 ARG A C 1
ATOM 2814 O O . ARG A 1 354 ? 9.563 -12.577 0.565 1.00 95.75 354 ARG A O 1
ATOM 2821 N N . ASP A 1 355 ? 8.792 -10.816 1.722 1.00 94.12 355 ASP A N 1
ATOM 2822 C CA . ASP A 1 355 ? 9.462 -11.177 2.971 1.00 94.12 355 ASP A CA 1
ATOM 2823 C C . ASP A 1 355 ? 8.749 -12.344 3.656 1.00 94.12 355 ASP A C 1
ATOM 2825 O O . ASP A 1 355 ? 9.383 -13.349 3.974 1.00 94.12 355 ASP A O 1
ATOM 2829 N N . ILE A 1 356 ? 7.422 -12.266 3.776 1.00 94.12 356 ILE A N 1
ATOM 2830 C CA . ILE A 1 356 ? 6.603 -13.332 4.366 1.00 94.12 356 ILE A CA 1
ATOM 2831 C C . ILE A 1 356 ? 6.606 -14.573 3.464 1.00 94.12 356 ILE A C 1
ATOM 2833 O O . ILE A 1 356 ? 6.849 -15.686 3.925 1.00 94.12 356 ILE A O 1
ATOM 2837 N N . GLY A 1 357 ? 6.393 -14.388 2.160 1.00 93.44 357 GLY A N 1
ATOM 2838 C CA . GLY A 1 357 ? 6.312 -15.489 1.205 1.00 93.44 357 GLY A CA 1
ATOM 2839 C C . GLY A 1 357 ? 7.610 -16.289 1.093 1.00 93.44 357 GLY A C 1
ATOM 2840 O O . GLY A 1 357 ? 7.552 -17.507 0.953 1.00 93.44 357 GLY A O 1
ATOM 2841 N N . ARG A 1 358 ? 8.778 -15.643 1.240 1.00 90.81 358 ARG A N 1
ATOM 2842 C CA . ARG A 1 358 ? 10.069 -16.350 1.316 1.00 90.81 358 ARG A CA 1
ATOM 2843 C C . ARG A 1 358 ? 10.160 -17.268 2.534 1.00 90.81 358 ARG A C 1
ATOM 2845 O O . ARG A 1 358 ? 10.688 -18.364 2.401 1.00 90.81 358 ARG A O 1
ATOM 2852 N N . GLY A 1 359 ? 9.631 -16.849 3.685 1.00 89.81 359 GLY A N 1
ATOM 2853 C CA . GLY A 1 359 ? 9.586 -17.685 4.890 1.00 89.81 359 GLY A CA 1
ATOM 2854 C C . GLY A 1 359 ? 8.630 -18.878 4.776 1.00 89.81 359 GLY A C 1
ATOM 2855 O O . GLY A 1 359 ? 8.837 -19.891 5.432 1.00 89.81 359 GLY A O 1
ATOM 2856 N N . LEU A 1 360 ? 7.613 -18.773 3.917 1.00 92.06 360 LEU A N 1
ATOM 2857 C CA . LEU A 1 360 ? 6.572 -19.786 3.714 1.00 92.06 360 LEU A CA 1
ATOM 2858 C C . LEU A 1 360 ? 6.726 -20.562 2.396 1.00 92.06 360 LEU A C 1
ATOM 2860 O O . LEU A 1 360 ? 5.779 -21.199 1.938 1.00 92.06 360 LEU A O 1
ATOM 2864 N N . ASN A 1 361 ? 7.902 -20.495 1.766 1.00 91.25 361 ASN A N 1
ATOM 2865 C CA . ASN A 1 361 ? 8.227 -21.199 0.521 1.00 91.25 361 ASN A CA 1
ATOM 2866 C C . ASN A 1 361 ? 7.274 -20.906 -0.658 1.00 91.25 361 ASN A C 1
ATOM 2868 O O . ASN A 1 361 ? 7.036 -21.763 -1.509 1.00 91.25 361 ASN A O 1
ATOM 2872 N N . TRP A 1 362 ? 6.748 -19.683 -0.753 1.00 94.31 362 TRP A N 1
ATOM 2873 C CA . TRP A 1 362 ? 6.034 -19.229 -1.947 1.00 94.31 362 TRP A CA 1
ATOM 2874 C C . TRP A 1 362 ? 7.025 -18.983 -3.085 1.00 94.31 362 TRP A C 1
ATOM 2876 O O . TRP A 1 362 ? 7.843 -18.062 -3.021 1.00 94.31 362 TRP A O 1
ATOM 2886 N N . LYS A 1 363 ? 6.941 -19.794 -4.144 1.00 93.94 363 LYS A N 1
ATOM 2887 C CA . LYS A 1 363 ? 7.917 -19.782 -5.243 1.00 93.94 363 LYS A CA 1
ATOM 2888 C C . LYS A 1 363 ? 7.873 -18.501 -6.079 1.00 93.94 363 LYS A C 1
ATOM 2890 O O . LYS A 1 363 ? 8.918 -18.023 -6.520 1.00 93.94 363 LYS A O 1
ATOM 2895 N N . TYR A 1 364 ? 6.688 -17.928 -6.296 1.00 95.25 364 TYR A N 1
ATOM 2896 C CA . TYR A 1 364 ? 6.510 -16.805 -7.215 1.00 95.25 364 TYR A CA 1
ATOM 2897 C C . TYR A 1 364 ? 5.741 -15.655 -6.579 1.00 95.25 364 TYR A C 1
ATOM 2899 O O . TYR A 1 364 ? 4.585 -15.805 -6.192 1.00 95.25 364 TYR A O 1
ATOM 2907 N N . ILE A 1 365 ? 6.367 -14.478 -6.544 1.00 96.62 365 ILE A N 1
ATOM 2908 C CA . ILE A 1 365 ? 5.733 -13.213 -6.164 1.00 96.62 365 ILE A CA 1
ATOM 2909 C C . ILE A 1 365 ? 6.244 -12.141 -7.121 1.00 96.62 365 ILE A C 1
ATOM 2911 O O . ILE A 1 365 ? 7.449 -11.886 -7.187 1.00 96.62 365 ILE A O 1
ATOM 2915 N N . TRP A 1 366 ? 5.347 -11.540 -7.894 1.00 95.56 366 TRP A N 1
ATOM 2916 C CA . TRP A 1 366 ? 5.714 -10.618 -8.968 1.00 95.56 366 TRP A CA 1
ATOM 2917 C C . TRP A 1 366 ? 4.692 -9.501 -9.131 1.00 95.56 366 TRP A C 1
ATOM 2919 O O . TRP A 1 366 ? 3.596 -9.543 -8.572 1.00 95.56 366 TRP A O 1
ATOM 2929 N N . THR A 1 367 ? 5.064 -8.504 -9.926 1.00 95.81 367 THR A N 1
ATOM 2930 C CA . THR A 1 367 ? 4.171 -7.434 -10.356 1.00 95.81 367 THR A CA 1
ATOM 2931 C C . THR A 1 367 ? 3.858 -7.548 -11.838 1.00 95.81 367 THR A C 1
ATOM 2933 O O . THR A 1 367 ? 4.674 -8.034 -12.636 1.00 95.81 367 THR A O 1
ATOM 2936 N N . LYS A 1 368 ? 2.646 -7.130 -12.190 1.00 94.06 368 LYS A N 1
ATOM 2937 C CA . LYS A 1 368 ? 2.209 -6.932 -13.567 1.00 94.06 368 LYS A CA 1
ATOM 2938 C C . LYS A 1 368 ? 1.192 -5.795 -13.582 1.00 94.06 368 LYS A C 1
ATOM 2940 O O . LYS A 1 368 ? 0.165 -5.892 -12.915 1.00 94.06 368 LYS A O 1
ATOM 2945 N N . GLU A 1 369 ? 1.484 -4.741 -14.339 1.00 93.19 369 GLU A N 1
ATOM 2946 C CA . GLU A 1 369 ? 0.644 -3.536 -14.449 1.00 93.19 369 GLU A CA 1
ATOM 2947 C C . GLU A 1 369 ? 0.395 -2.856 -13.093 1.00 93.19 369 GLU A C 1
ATOM 2949 O O . GLU A 1 369 ? -0.712 -2.427 -12.774 1.00 93.19 369 GLU A O 1
ATOM 2954 N N . GLY A 1 370 ? 1.417 -2.827 -12.242 1.00 93.19 370 GLY A N 1
ATOM 2955 C CA . GLY A 1 370 ? 1.337 -2.277 -10.894 1.00 93.19 370 GLY A 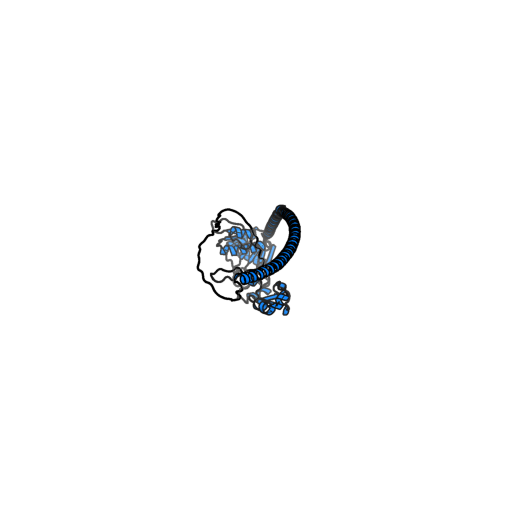CA 1
ATOM 2956 C C . GLY A 1 370 ? 0.555 -3.131 -9.892 1.00 93.19 370 GLY A C 1
ATOM 2957 O O . GLY A 1 370 ? 0.502 -2.785 -8.714 1.00 93.19 370 GLY A O 1
ATOM 2958 N N . ARG A 1 371 ? -0.030 -4.257 -10.322 1.00 95.25 371 ARG A N 1
ATOM 2959 C CA . ARG A 1 371 ? -0.736 -5.212 -9.458 1.00 95.25 371 ARG A CA 1
ATOM 2960 C C . ARG A 1 371 ? 0.211 -6.307 -8.995 1.00 95.25 371 ARG A C 1
ATOM 2962 O O . ARG A 1 371 ? 1.061 -6.766 -9.758 1.00 95.25 371 ARG A O 1
ATOM 2969 N N . ILE A 1 372 ? 0.039 -6.741 -7.752 1.00 97.19 372 ILE A N 1
ATOM 2970 C CA . ILE A 1 372 ? 0.888 -7.751 -7.120 1.00 97.19 372 ILE A CA 1
ATOM 2971 C C . ILE A 1 372 ? 0.199 -9.105 -7.197 1.00 97.19 372 ILE A C 1
ATOM 2973 O O . ILE A 1 372 ? -0.980 -9.237 -6.862 1.00 97.19 372 ILE A O 1
ATOM 2977 N N . PHE A 1 373 ? 0.957 -10.112 -7.611 1.00 97.38 373 PHE A N 1
ATOM 2978 C CA . PHE A 1 373 ? 0.503 -11.486 -7.723 1.00 97.38 373 PHE A CA 1
ATOM 2979 C C . PHE A 1 373 ? 1.429 -12.423 -6.961 1.00 97.38 373 PHE A C 1
ATOM 2981 O O . PHE A 1 373 ? 2.639 -12.194 -6.881 1.00 97.38 373 PHE A O 1
ATOM 2988 N N . ALA A 1 374 ? 0.849 -13.490 -6.426 1.00 97.12 374 ALA A N 1
ATOM 2989 C CA . ALA A 1 374 ? 1.562 -14.553 -5.744 1.00 97.12 374 ALA A CA 1
ATOM 2990 C C . ALA A 1 374 ? 1.057 -15.929 -6.189 1.00 97.12 374 ALA A C 1
ATOM 2992 O O . ALA A 1 374 ? -0.128 -16.119 -6.477 1.00 97.12 374 ALA A O 1
ATOM 2993 N N . ARG A 1 375 ? 1.974 -16.893 -6.242 1.00 96.00 375 ARG A N 1
ATOM 2994 C CA . ARG A 1 375 ? 1.715 -18.293 -6.576 1.00 96.00 375 ARG A CA 1
ATOM 2995 C C . ARG A 1 375 ? 2.705 -19.181 -5.819 1.00 96.00 375 ARG A C 1
ATOM 2997 O O . ARG A 1 375 ? 3.907 -18.919 -5.835 1.00 96.00 375 ARG A O 1
ATOM 3004 N N . GLN A 1 376 ? 2.198 -20.214 -5.152 1.00 93.69 376 GLN A N 1
ATOM 3005 C CA . GLN A 1 376 ? 3.000 -21.071 -4.282 1.00 93.69 376 GLN A CA 1
ATOM 3006 C C . GLN A 1 376 ? 3.887 -22.039 -5.076 1.00 93.69 376 GLN A C 1
ATOM 3008 O O . GLN A 1 376 ? 5.072 -22.143 -4.782 1.00 93.69 376 GLN A O 1
ATOM 3013 N N . SER A 1 377 ? 3.344 -22.698 -6.104 1.00 94.00 377 SER A N 1
ATOM 3014 C CA . SER A 1 377 ? 4.046 -23.693 -6.930 1.00 94.00 377 SER A CA 1
ATOM 3015 C C . SER A 1 377 ? 3.656 -23.585 -8.412 1.00 94.00 377 SER A C 1
ATOM 3017 O O . SER A 1 377 ? 2.758 -22.828 -8.776 1.00 94.00 377 SER A O 1
ATOM 3019 N N . ASP A 1 378 ? 4.306 -24.353 -9.292 1.00 93.69 378 ASP A N 1
ATOM 3020 C CA . ASP A 1 378 ? 4.026 -24.354 -10.741 1.00 93.69 378 ASP A CA 1
ATOM 3021 C C . ASP A 1 378 ? 2.633 -24.874 -11.115 1.00 93.69 378 ASP A C 1
ATOM 3023 O O . ASP A 1 378 ? 2.181 -24.649 -12.239 1.00 93.69 378 ASP A O 1
ATOM 3027 N N . SER A 1 379 ? 1.944 -25.539 -10.187 1.00 92.19 379 SER A N 1
ATOM 3028 C CA . SER A 1 379 ? 0.584 -26.060 -10.358 1.00 92.19 379 SER A CA 1
ATOM 3029 C C . SER A 1 379 ? -0.463 -25.280 -9.559 1.00 92.19 379 SER A C 1
ATOM 3031 O O . SER A 1 379 ? -1.650 -25.383 -9.853 1.00 92.19 379 SER A O 1
ATOM 3033 N N . SER A 1 380 ? -0.061 -24.449 -8.590 1.00 93.25 380 SER A N 1
ATOM 3034 C CA . SER A 1 380 ? -1.015 -23.754 -7.719 1.00 93.25 380 SER A CA 1
ATOM 3035 C C . SER A 1 380 ? -1.767 -22.627 -8.439 1.00 93.25 380 SER A C 1
ATOM 3037 O O . SER A 1 380 ? -1.337 -22.130 -9.484 1.00 93.25 380 SER A O 1
ATOM 3039 N N . LYS A 1 381 ? -2.873 -22.159 -7.853 1.00 95.19 381 LYS A N 1
ATOM 3040 C CA . LYS A 1 381 ? -3.612 -20.988 -8.348 1.00 95.19 381 LYS A CA 1
ATOM 3041 C C . LYS A 1 381 ? -2.786 -19.702 -8.190 1.00 95.19 381 LYS A C 1
ATOM 3043 O O . LYS A 1 381 ? -1.949 -19.592 -7.293 1.00 95.19 381 LYS A O 1
ATOM 3048 N N . ILE A 1 382 ? -3.018 -18.737 -9.082 1.00 96.44 382 ILE A N 1
ATOM 3049 C CA . ILE A 1 382 ? -2.476 -17.377 -8.980 1.00 96.44 382 ILE A CA 1
ATOM 3050 C C . ILE A 1 382 ? -3.433 -16.535 -8.137 1.00 96.44 382 ILE A C 1
ATOM 3052 O O . ILE A 1 382 ? -4.636 -16.501 -8.400 1.00 96.44 382 ILE A O 1
ATOM 3056 N N . HIS A 1 383 ? -2.891 -15.818 -7.159 1.00 96.31 383 HIS A N 1
ATOM 3057 C CA . HIS A 1 383 ? -3.644 -14.917 -6.299 1.00 96.31 383 HIS A CA 1
ATOM 3058 C C . HIS A 1 383 ? -3.187 -13.474 -6.496 1.00 96.31 383 HIS A C 1
ATOM 3060 O O . HIS A 1 383 ? -1.989 -13.208 -6.558 1.00 96.31 383 HIS A O 1
ATOM 3066 N N . GLN A 1 384 ? -4.134 -12.538 -6.576 1.00 95.94 384 GLN A N 1
ATOM 3067 C CA . GLN A 1 384 ? -3.839 -11.106 -6.543 1.00 95.94 384 GLN A CA 1
ATOM 3068 C C . GLN A 1 384 ? -3.829 -10.625 -5.088 1.00 95.94 384 GLN A C 1
ATOM 3070 O O . GLN A 1 384 ? -4.757 -10.926 -4.338 1.00 95.94 384 GLN A O 1
ATOM 3075 N N . LEU A 1 385 ? -2.810 -9.854 -4.713 1.00 95.31 385 LEU A N 1
ATOM 3076 C CA . LEU A 1 385 ? -2.694 -9.228 -3.398 1.00 95.31 385 LEU A CA 1
ATOM 3077 C C . LEU A 1 385 ? -3.030 -7.739 -3.529 1.00 95.31 385 LEU A C 1
ATOM 3079 O O . LEU A 1 385 ? -2.281 -6.998 -4.169 1.00 95.31 385 LEU A O 1
ATOM 3083 N N . ARG A 1 386 ? -4.158 -7.303 -2.957 1.00 92.50 386 ARG A N 1
ATOM 3084 C CA . ARG A 1 386 ? -4.578 -5.888 -2.949 1.00 92.50 386 ARG A CA 1
ATOM 3085 C C . ARG A 1 386 ? -4.325 -5.223 -1.603 1.00 92.50 386 ARG A C 1
ATOM 3087 O O . ARG A 1 386 ? -4.128 -4.015 -1.540 1.00 92.50 386 ARG A O 1
ATOM 3094 N N . SER A 1 387 ? -4.321 -6.012 -0.537 1.00 92.00 387 SER A N 1
ATOM 3095 C CA . SER A 1 387 ? -4.224 -5.538 0.839 1.00 92.00 387 SER A CA 1
ATOM 3096 C C . SER A 1 387 ? -3.331 -6.435 1.694 1.00 92.00 387 SER A C 1
ATOM 3098 O O . SER A 1 387 ? -2.937 -7.530 1.294 1.00 92.00 387 SER A O 1
ATOM 3100 N N . ILE A 1 388 ? -3.024 -5.977 2.907 1.00 90.75 388 ILE A N 1
ATOM 3101 C CA . ILE A 1 388 ? -2.321 -6.794 3.904 1.00 90.75 388 ILE A CA 1
ATOM 3102 C C . ILE A 1 388 ? -3.185 -7.995 4.318 1.00 90.75 388 ILE A C 1
ATOM 3104 O O . ILE A 1 388 ? -2.657 -9.097 4.426 1.00 90.75 388 ILE A O 1
ATOM 3108 N N . ALA A 1 389 ? -4.505 -7.813 4.439 1.00 90.94 389 ALA A N 1
ATOM 3109 C CA . ALA A 1 389 ? -5.443 -8.895 4.739 1.00 90.94 389 ALA A CA 1
ATOM 3110 C C . ALA A 1 389 ? -5.418 -10.005 3.672 1.00 90.94 389 ALA A C 1
ATOM 3112 O O . ALA A 1 389 ? -5.586 -11.180 3.987 1.00 90.94 389 ALA A O 1
ATOM 3113 N N . ASP A 1 390 ? -5.150 -9.663 2.405 1.00 92.38 390 ASP A N 1
ATOM 3114 C CA . ASP A 1 390 ? -4.951 -10.667 1.357 1.00 92.38 390 ASP A CA 1
ATOM 3115 C C . ASP A 1 390 ? -3.696 -11.505 1.594 1.00 92.38 390 ASP A C 1
ATOM 3117 O O . ASP A 1 390 ? -3.733 -12.711 1.374 1.00 92.38 390 ASP A O 1
ATOM 3121 N N . ILE A 1 391 ? -2.601 -10.897 2.061 1.00 93.31 391 ILE A N 1
ATOM 3122 C CA . ILE A 1 391 ? -1.382 -11.635 2.417 1.00 93.31 391 ILE A CA 1
ATOM 3123 C C . ILE A 1 391 ? -1.688 -12.610 3.554 1.00 93.31 391 ILE A C 1
ATOM 3125 O O . ILE A 1 391 ? -1.358 -13.783 3.441 1.00 93.31 391 ILE A O 1
ATOM 3129 N N . GLU A 1 392 ? -2.352 -12.152 4.614 1.00 92.75 392 GLU A N 1
ATOM 3130 C CA . GLU A 1 392 ? -2.716 -12.983 5.769 1.00 92.75 392 GLU A CA 1
ATOM 3131 C C . GLU A 1 392 ? -3.611 -14.158 5.357 1.00 92.75 392 GLU A C 1
ATOM 3133 O O . GLU A 1 392 ? -3.287 -15.316 5.619 1.00 92.75 392 GLU A O 1
ATOM 3138 N N . ARG A 1 393 ? -4.686 -13.871 4.615 1.00 93.62 393 ARG A N 1
ATOM 3139 C CA . ARG A 1 393 ? -5.656 -14.865 4.140 1.00 93.62 393 ARG A CA 1
ATOM 3140 C C . ARG A 1 393 ? -5.057 -15.864 3.152 1.00 93.62 393 ARG A C 1
ATOM 3142 O O . ARG A 1 393 ? -5.411 -17.037 3.195 1.00 93.62 393 ARG A O 1
ATOM 3149 N N . ILE A 1 394 ? -4.214 -15.412 2.222 1.00 93.12 394 ILE A N 1
ATOM 3150 C CA . ILE A 1 394 ? -3.681 -16.266 1.148 1.00 93.12 394 ILE A CA 1
ATOM 3151 C C . ILE A 1 394 ? -2.452 -17.035 1.624 1.00 93.12 394 ILE A C 1
ATOM 3153 O O . ILE A 1 394 ? -2.297 -18.198 1.264 1.00 93.12 394 ILE A O 1
ATOM 3157 N N . PHE A 1 395 ? -1.579 -16.414 2.418 1.00 92.88 395 PHE A N 1
ATOM 3158 C CA . PHE A 1 395 ? -0.372 -17.078 2.914 1.00 92.88 395 PHE A CA 1
ATOM 3159 C C . PHE A 1 395 ? -0.629 -17.866 4.204 1.00 92.88 395 PHE A C 1
ATOM 3161 O O . PHE A 1 395 ? 0.231 -18.646 4.600 1.00 92.88 395 PHE A O 1
ATOM 3168 N N . GLY A 1 396 ? -1.796 -17.699 4.837 1.00 85.00 396 GLY A N 1
ATOM 3169 C CA . GLY A 1 396 ? -2.169 -18.411 6.060 1.00 85.00 396 GLY A CA 1
ATOM 3170 C C . GLY A 1 396 ? -1.474 -17.871 7.310 1.00 85.00 396 GLY A C 1
ATOM 3171 O O . GLY A 1 396 ? -1.248 -18.618 8.257 1.00 85.00 396 GLY A O 1
ATOM 3172 N N . VAL A 1 397 ? -1.106 -16.587 7.314 1.00 76.62 397 VAL A N 1
ATOM 3173 C CA . VAL A 1 397 ? -0.490 -15.934 8.476 1.00 76.62 397 VAL A CA 1
ATOM 3174 C C . VAL A 1 397 ? -1.590 -15.245 9.267 1.00 76.62 397 VAL A C 1
ATOM 3176 O O . VAL A 1 397 ? -2.038 -14.169 8.882 1.00 76.62 397 VAL A O 1
ATOM 3179 N N . LEU A 1 398 ? -2.035 -15.853 10.366 1.00 57.84 398 LEU A N 1
ATOM 3180 C CA . LEU A 1 398 ? -2.865 -15.153 11.344 1.00 57.84 398 LEU A CA 1
ATOM 3181 C C . LEU A 1 398 ? -1.958 -14.201 12.126 1.00 57.84 398 LEU A C 1
ATOM 3183 O O . LEU A 1 398 ? -1.024 -14.635 12.800 1.00 57.84 398 LEU A O 1
ATOM 3187 N N . SER A 1 399 ? -2.190 -12.897 12.008 1.00 52.03 399 SER A N 1
ATOM 3188 C CA . SER A 1 399 ? -1.519 -11.922 12.856 1.00 52.03 399 SER A CA 1
ATOM 3189 C C . SER A 1 399 ? -2.069 -12.038 14.284 1.00 52.03 399 SER A C 1
ATOM 3191 O O . SER A 1 399 ? -3.262 -11.868 14.519 1.00 52.03 399 SER A O 1
ATOM 3193 N N . GLU A 1 400 ? -1.197 -12.289 15.265 1.00 47.38 400 GLU A N 1
ATOM 3194 C CA . GLU A 1 400 ? -1.525 -12.370 16.706 1.00 47.38 400 GLU A CA 1
ATOM 3195 C C . GLU A 1 400 ? -2.059 -11.046 17.314 1.00 47.38 400 GLU A C 1
ATOM 3197 O O . GLU A 1 400 ? -2.171 -10.913 18.528 1.00 47.38 400 GLU A O 1
ATOM 3202 N N . ASN A 1 401 ? -2.412 -10.047 16.499 1.00 42.94 401 ASN A N 1
ATOM 3203 C CA . ASN A 1 401 ? -2.681 -8.678 16.947 1.00 42.94 401 ASN A CA 1
ATOM 3204 C C . ASN A 1 401 ? -4.141 -8.215 16.805 1.00 42.94 401 ASN A C 1
ATOM 3206 O O . ASN A 1 401 ? -4.399 -7.027 16.975 1.00 42.94 401 ASN A O 1
ATOM 3210 N N . SER A 1 402 ? -5.105 -9.104 16.535 1.00 35.16 402 SER A N 1
ATOM 3211 C CA . SER A 1 402 ? -6.534 -8.727 16.469 1.00 35.16 402 SER A CA 1
ATOM 3212 C C . SER A 1 402 ? -7.366 -9.169 17.682 1.00 35.16 402 SER A C 1
ATOM 3214 O O . SER A 1 402 ? -8.591 -9.263 17.604 1.00 35.16 402 SER A O 1
ATOM 3216 N N . SER A 1 403 ? -6.730 -9.437 18.821 1.00 34.78 403 SER A N 1
ATOM 3217 C CA . SER A 1 403 ? -7.435 -9.768 20.063 1.00 34.78 403 SER A CA 1
ATOM 3218 C C . SER A 1 403 ? -6.753 -9.095 21.241 1.00 34.78 403 SER A C 1
ATOM 3220 O O . SER A 1 403 ? -5.929 -9.710 21.914 1.00 34.78 403 SER A O 1
ATOM 3222 N N . LYS A 1 404 ? -7.067 -7.816 21.447 1.00 32.50 404 LYS A N 1
ATOM 3223 C CA . LYS A 1 404 ? -6.948 -7.114 22.726 1.00 32.50 404 LYS A CA 1
ATOM 3224 C C . LYS A 1 404 ? -7.770 -5.839 22.703 1.00 32.50 404 LYS A C 1
ATOM 3226 O O . LYS A 1 404 ? -7.669 -5.108 21.693 1.00 32.50 404 LYS A O 1
#

InterPro domains:
  IPR001965 Zinc finger, PHD-type [SM00249] (2-54)
  IPR011011 Zinc finger, FYVE/PHD-type [SSF57903] (2-58)
  IPR013083 Zinc finger, RING/FYVE/PHD-type [G3DSA:3.30.40.10] (1-76)
  IPR019786 Zinc finger, PHD-type, conserved site [PS01359] (3-53)
  IPR019787 Zinc finger, PHD-finger [PF00628] (3-53)
  IPR019787 Zinc finger, PHD-finger [PS50016] (1-56)
  IPR057251 FP protein, C-terminal domain [PF25298] (343-394)

Secondary structure (DSSP, 8-state):
-B-TTT-PBPPGGGEEE-TTT--EEESGGGT--HHHHHHTHHHHHHH---HHHHSS------------PPPP-------------------------------------------------HHHHHHHHHHHHHHHHHHHHHHHHHHHHHHHHHHHHHHHHHHHHHHHHHHHHHHHHHHHHHHHHHHHHHHHHHHHHHHHHHHHTHHHHHHHHHHHHHHHHHHHHHHHHHHTTTEEEEESPPP-TT--HHHHHHHHHHHTT----GGGEEEEEEESS-GGGTHHHHGGGTPPP-PPEEEEEES-HHHHHHHHHHHHHTTT-BSTTS-PSS----B-EEEE---HHHHHHHHHHHHHHHHTT--EEEEETTEEEEESSSSSPPEEE-SHHHHHHHHT---TTS--